Protein AF-0000000081651140 (afdb_homodimer)

Solvent-accessible surface area (backbone atoms only — not comparable to full-atom values): 34484 Å² total; per-residue (Å²): 120,66,68,61,53,52,52,50,52,51,51,50,51,52,48,48,51,50,47,51,51,53,49,49,52,49,48,51,52,50,49,48,54,48,48,51,52,52,48,52,51,49,52,52,52,50,51,48,51,52,52,54,52,52,47,51,51,53,42,49,52,47,51,52,48,36,50,53,50,51,52,50,38,52,52,47,50,51,51,35,50,51,52,50,52,53,49,45,44,56,35,59,58,72,59,45,52,32,53,73,67,72,38,84,65,69,64,44,78,38,76,59,32,22,35,38,31,32,34,52,64,64,44,66,53,52,31,60,75,40,54,28,64,54,44,47,52,43,47,26,55,52,37,39,53,48,48,61,54,49,70,80,44,72,56,31,79,60,48,71,55,88,66,33,45,32,35,27,10,28,47,95,56,73,54,81,78,46,16,54,56,37,50,52,55,49,48,56,51,49,51,59,51,37,57,71,39,67,39,80,92,44,79,86,43,68,44,38,39,18,24,6,31,25,46,32,43,34,16,39,31,53,51,42,74,60,53,54,47,64,44,76,33,34,43,38,59,52,51,11,50,50,29,22,74,72,35,47,79,69,34,37,21,29,32,50,61,36,47,55,58,46,57,71,69,66,44,58,39,67,43,81,71,48,71,45,80,39,88,77,71,41,75,41,58,29,28,32,56,76,47,66,52,76,64,85,88,78,60,74,71,55,62,70,55,57,68,65,65,56,86,69,74,75,77,68,81,75,76,78,79,67,92,122,119,68,69,62,54,52,53,50,51,50,50,50,50,52,49,47,51,49,47,51,51,50,49,51,51,50,48,51,52,51,47,48,52,48,48,50,53,52,48,53,52,50,52,52,52,50,51,48,51,51,50,52,51,52,48,52,52,54,41,49,52,48,49,52,49,37,50,53,51,51,52,50,39,52,53,49,50,51,51,34,52,51,52,49,51,53,49,45,44,55,35,59,59,71,58,44,52,32,53,72,67,71,40,82,66,69,66,44,78,38,76,58,32,22,37,37,30,32,35,50,64,64,45,64,53,50,32,59,74,40,54,27,64,55,44,46,51,44,48,26,55,53,36,37,53,48,47,61,55,49,70,78,44,74,56,31,79,58,50,71,55,87,64,32,44,32,35,28,10,27,46,96,57,73,54,78,79,46,14,54,55,39,50,51,54,49,48,56,50,47,50,60,51,37,59,71,40,68,39,79,93,42,80,88,43,68,44,39,38,18,24,5,31,25,48,32,43,32,16,38,32,54,51,40,74,60,52,53,47,63,42,76,33,34,42,39,59,53,51,12,49,49,29,22,73,70,34,47,80,67,34,38,24,29,32,49,61,34,47,55,57,46,57,70,69,64,45,58,40,69,44,81,72,46,72,45,81,39,87,77,70,41,74,40,59,29,29,33,55,77,46,67,53,78,62,86,87,79,60,76,71,53,60,72,56,56,67,66,62,54,85,65,73,75,75,67,81,73,76,79,77,67,89,118

pLDDT: mean 80.72, std 20.71, range [16.62, 98.68]

InterPro domains:
  IPR001054 Adenylyl cyclase class-3/4/guanylyl cyclase [PF00211] (106-290)
  IPR001054 Adenylyl cyclase class-3/4/guanylyl cyclase [PS50125] (114-244)
  IPR001054 Adenylyl cyclase class-3/4/guanylyl cyclase [SM00044] (78-272)
  IPR001054 Adenylyl cyclase class-3/4/guanylyl cyclase [cd07302] (112-289)
  IPR029787 Nucleotide cyclase [G3DSA:3.30.70.1230] (69-295)
  IPR029787 Nucleotide cyclase [SSF55073] (100-290)
  IPR050401 Cyclic nucleotide synthase [PTHR11920] (55-291)

Secondary structure (DSSP, 8-state):
-HHHHHHHHHHHHHHHHHHHHHHHHHHHHHHHHHHHHHHHHHHHHHHHHHHHHHHHHHHHHHHHHHHHHHHHHHHHHHHHHHHHHHHHHHS-HHHHHHHHTT-----EEEEEEEEEEEEETTHHHHHHTS-HHHHHHHHHHHHHHHHHHHTTSS-EEEEEETTEEEEEESSSS--TTHHHHHHHHHHHHHHHHHTT-B-TTSTTPBP-EEEEEEEEEEEEEE-SSSS--EEEESHHHHHHHHHHHT--TTEEEEEHHHHHHHHHHT-EEEEEEEEEEETTTEEEEEEEEEEE---SS--TTTHHHHGGGS--------------/-HHHHHHHHHHHHHHHHHHHHHHHHHHHHHHHHHHHHHHHHHHHHHHHHHHHHHHHHHHHHHHHHHHHHHHHHHHHHHHHHHHHHHHHHHS-HHHHHHHHTT-----EEEEEEEEEEEEETTHHHHHHTS-HHHHHHHHHHHHHHHHHHHTTSS-EEEEEETTEEEEEESSSS--TTHHHHHHHHHHHHHHHHHTT-B-TTSTTPBP-EEEEEEEEEEEEEE-SSSS--EEEESHHHHHHHHHHHT--TTEEEEEHHHHHHHHHHT-EEEEEEEEEEETTTEEEEEEEEEEE---SS--TTTHHHHGGGS--------------

Structure (mmCIF, N/CA/C/O backbone):
data_AF-0000000081651140-model_v1
#
loop_
_entity.id
_entity.type
_entity.pdbx_description
1 polymer 'Atrial natriuretic peptide receptor 2-like'
#
loop_
_atom_site.group_PDB
_atom_site.id
_atom_site.type_symbol
_atom_site.label_atom_id
_atom_site.label_alt_id
_atom_site.label_comp_id
_atom_site.label_asym_id
_atom_site.label_entity_id
_atom_site.label_seq_id
_atom_site.pdbx_PDB_ins_code
_atom_site.Cartn_x
_atom_site.Cartn_y
_atom_site.Cartn_z
_atom_site.occupancy
_atom_site.B_iso_or_equiv
_atom_site.auth_seq_id
_atom_site.auth_comp_id
_atom_site.auth_asym_id
_atom_site.auth_atom_id
_atom_site.pdbx_PDB_model_num
ATOM 1 N N . MET A 1 1 ? -4.415 121.215 66.621 1 42.5 1 MET A N 1
ATOM 2 C CA . MET A 1 1 ? -3.489 120.1 66.443 1 42.5 1 MET A CA 1
ATOM 3 C C . MET A 1 1 ? -4.233 118.769 66.452 1 42.5 1 MET A C 1
ATOM 5 O O . MET A 1 1 ? -3.812 117.813 65.798 1 42.5 1 MET A O 1
ATOM 9 N N . THR A 1 2 ? -5.337 118.682 67.164 1 51.77 2 THR A N 1
ATOM 10 C CA . THR A 1 2 ? -6.069 117.437 67.368 1 51.77 2 THR A CA 1
ATOM 11 C C . THR A 1 2 ? -6.913 117.099 66.143 1 51.77 2 THR A C 1
ATOM 13 O O . THR A 1 2 ? -7.049 115.928 65.78 1 51.77 2 THR A O 1
ATOM 16 N N . ILE A 1 3 ? -7.447 117.988 65.359 1 58.86 3 ILE A N 1
ATOM 17 C CA . ILE A 1 3 ? -8.323 117.725 64.223 1 58.86 3 ILE A CA 1
ATOM 18 C C . ILE A 1 3 ? -7.507 117.165 63.06 1 58.86 3 ILE A C 1
ATOM 20 O O . ILE A 1 3 ? -7.953 116.25 62.364 1 58.86 3 ILE A O 1
ATOM 24 N N . TYR A 1 4 ? -6.331 117.54 62.854 1 55.03 4 TYR A N 1
ATOM 25 C CA . TYR A 1 4 ? -5.477 117.055 61.776 1 55.03 4 TYR A CA 1
ATOM 26 C C . TYR A 1 4 ? -5.028 115.623 62.038 1 55.03 4 TYR A C 1
ATOM 28 O O . TYR A 1 4 ? -4.986 114.8 61.119 1 55.03 4 TYR A O 1
ATOM 36 N N . ILE A 1 5 ? -4.768 115.294 63.236 1 57.66 5 ILE A N 1
ATOM 37 C CA . ILE A 1 5 ? -4.334 113.941 63.57 1 57.66 5 ILE A CA 1
ATOM 38 C C . ILE A 1 5 ? -5.489 112.964 63.364 1 57.66 5 ILE A C 1
ATOM 40 O O . ILE A 1 5 ? -5.29 111.856 62.859 1 57.66 5 ILE A O 1
ATOM 44 N N . ASP A 1 6 ? -6.673 113.425 63.648 1 60.27 6 ASP A N 1
ATOM 45 C CA . ASP A 1 6 ? -7.824 112.541 63.492 1 60.27 6 ASP A CA 1
ATOM 46 C C . ASP A 1 6 ? -8.145 112.314 62.016 1 60.27 6 ASP A C 1
ATOM 48 O O . ASP A 1 6 ? -8.499 111.203 61.616 1 60.27 6 ASP A O 1
ATOM 52 N N . THR A 1 7 ? -7.96 113.239 61.162 1 62.74 7 THR A N 1
ATOM 53 C CA . THR A 1 7 ? -8.186 113.089 59.728 1 62.74 7 THR A CA 1
ATOM 54 C C . THR A 1 7 ? -7.126 112.185 59.105 1 62.74 7 THR A C 1
ATOM 56 O O . THR A 1 7 ? -7.428 111.383 58.22 1 62.74 7 THR A O 1
ATOM 59 N N . LEU A 1 8 ? -5.957 112.272 59.63 1 57.88 8 LEU A N 1
ATOM 60 C CA . LEU A 1 8 ? -4.883 111.408 59.152 1 57.88 8 LEU A CA 1
ATOM 61 C C . LEU A 1 8 ? -5.134 109.957 59.55 1 57.88 8 LEU A C 1
ATOM 63 O O . LEU A 1 8 ? -4.915 109.043 58.753 1 57.88 8 LEU A O 1
ATOM 67 N N . LYS A 1 9 ? -5.587 109.777 60.773 1 61.22 9 LYS A N 1
ATOM 68 C CA . LYS A 1 9 ? -5.898 108.425 61.229 1 61.22 9 LYS A CA 1
ATOM 69 C C . LYS A 1 9 ? -7.068 107.836 60.446 1 61.22 9 LYS A C 1
ATOM 71 O O . LYS A 1 9 ? -7.062 106.65 60.109 1 61.22 9 LYS A O 1
ATOM 76 N N . ASP A 1 10 ? -8.039 108.638 60.101 1 61.26 10 ASP A N 1
ATOM 77 C CA . ASP A 1 10 ? -9.18 108.179 59.314 1 61.26 10 ASP A CA 1
ATOM 78 C C . ASP A 1 10 ? -8.766 107.865 57.879 1 61.26 10 ASP A C 1
ATOM 80 O O . ASP A 1 10 ? -9.219 106.876 57.298 1 61.26 10 ASP A O 1
ATOM 84 N N . SER A 1 11 ? -7.907 108.642 57.322 1 62.37 11 SER A N 1
ATOM 85 C CA . SER A 1 11 ? -7.397 108.388 55.979 1 62.37 11 SER A CA 1
ATOM 86 C C . SER A 1 11 ? -6.54 107.127 55.942 1 62.37 11 SER A C 1
ATOM 88 O O . SER A 1 11 ? -6.614 106.348 54.989 1 62.37 11 SER A O 1
ATOM 90 N N . GLN A 1 12 ? -5.787 106.952 57.003 1 59.18 12 GLN A N 1
ATOM 91 C CA . GLN A 1 12 ? -4.968 105.748 57.109 1 59.18 12 GLN A CA 1
ATOM 92 C C . GLN A 1 12 ? -5.838 104.504 57.27 1 59.18 12 GLN A C 1
ATOM 94 O O . GLN A 1 12 ? -5.554 103.462 56.676 1 59.18 12 GLN A O 1
ATOM 99 N N . ARG A 1 13 ? -6.895 104.64 58.06 1 60.83 13 ARG A N 1
ATOM 100 C CA . ARG A 1 13 ? -7.808 103.514 58.231 1 60.83 13 ARG A CA 1
ATOM 101 C C . ARG A 1 13 ? -8.547 103.206 56.933 1 60.83 13 ARG A C 1
ATOM 103 O O . ARG A 1 13 ? -8.709 102.041 56.566 1 60.83 13 ARG A O 1
ATOM 110 N N . ARG A 1 14 ? -8.947 104.217 56.236 1 60.21 14 ARG A N 1
ATOM 111 C CA . ARG A 1 14 ? -9.63 104.015 54.962 1 60.21 14 ARG A CA 1
ATOM 112 C C . ARG A 1 14 ? -8.683 103.429 53.92 1 60.21 14 ARG A C 1
ATOM 114 O O . ARG A 1 14 ? -9.07 102.548 53.149 1 60.21 14 ARG A O 1
ATOM 121 N N . MET A 1 15 ? -7.499 103.868 53.907 1 61.52 15 MET A N 1
ATOM 122 C CA . MET A 1 15 ? -6.483 103.336 53.002 1 61.52 15 MET A CA 1
ATOM 123 C C . MET A 1 15 ? -6.171 101.88 53.33 1 61.52 15 MET A C 1
ATOM 125 O O . MET A 1 15 ? -5.996 101.06 52.427 1 61.52 15 MET A O 1
ATOM 129 N N . THR A 1 16 ? -6.11 101.622 54.591 1 61.5 16 THR A N 1
ATOM 130 C CA . THR A 1 16 ? -5.861 100.249 55.014 1 61.5 16 THR A CA 1
ATOM 131 C C . THR A 1 16 ? -7.02 99.341 54.612 1 61.5 16 THR A C 1
ATOM 133 O O . THR A 1 16 ? -6.804 98.209 54.171 1 61.5 16 THR A O 1
ATOM 136 N N . GLU A 1 17 ? -8.188 99.843 54.784 1 64.65 17 GLU A N 1
ATOM 137 C CA . GLU A 1 17 ? -9.353 99.05 54.403 1 64.65 17 GLU A CA 1
ATOM 138 C C . GLU A 1 17 ? -9.396 98.822 52.895 1 64.65 17 GLU A C 1
ATOM 140 O O . GLU A 1 17 ? -9.716 97.723 52.436 1 64.65 17 GLU A O 1
ATOM 145 N N . ILE A 1 18 ? -9.011 99.744 52.143 1 61.98 18 ILE A N 1
ATOM 146 C CA . ILE A 1 18 ? -8.976 99.625 50.689 1 61.98 18 ILE A CA 1
ATOM 147 C C . ILE A 1 18 ? -7.849 98.682 50.275 1 61.98 18 ILE A C 1
ATOM 149 O O . ILE A 1 18 ? -8.028 97.842 49.39 1 61.98 18 ILE A O 1
ATOM 153 N N . ILE A 1 19 ? -6.803 98.819 50.968 1 58.56 19 ILE A N 1
ATOM 154 C CA . ILE A 1 19 ? -5.653 97.973 50.667 1 58.56 19 ILE A CA 1
ATOM 155 C C . ILE A 1 19 ? -5.973 96.522 51.02 1 58.56 19 ILE A C 1
ATOM 157 O O . ILE A 1 19 ? -5.668 95.608 50.25 1 58.56 19 ILE A O 1
ATOM 161 N N . VAL A 1 20 ? -6.538 96.362 52.155 1 61.99 20 VAL A N 1
ATOM 162 C CA . VAL A 1 20 ? -6.887 95.011 52.584 1 61.99 20 VAL A CA 1
ATOM 163 C C . VAL A 1 20 ? -7.931 94.421 51.639 1 61.99 20 VAL A C 1
ATOM 165 O O . VAL A 1 20 ? -7.842 93.251 51.259 1 61.99 20 VAL A O 1
ATOM 168 N N . PHE A 1 21 ? -8.838 95.225 51.224 1 57.97 21 PHE A N 1
ATOM 169 C CA . PHE A 1 21 ? -9.88 94.767 50.313 1 57.97 21 PHE A CA 1
ATOM 170 C C . PHE A 1 21 ? -9.295 94.427 48.947 1 57.97 21 PHE A C 1
ATOM 172 O O . PHE A 1 21 ? -9.617 93.387 48.369 1 57.97 21 PHE A O 1
ATOM 179 N N . LYS A 1 22 ? -8.436 95.252 48.53 1 59.15 22 LYS A N 1
ATOM 180 C CA . LYS A 1 22 ? -7.808 95.027 47.232 1 59.15 22 LYS A CA 1
ATOM 181 C C . LYS A 1 22 ? -6.865 93.829 47.278 1 59.15 22 LYS A C 1
ATOM 183 O O . LYS A 1 22 ? -6.779 93.062 46.316 1 59.15 22 LYS A O 1
ATOM 188 N N . LEU A 1 23 ? -6.243 93.645 48.315 1 59.83 23 LEU A N 1
ATOM 189 C CA . LEU A 1 23 ? -5.363 92.499 48.518 1 59.83 23 LEU A CA 1
ATOM 190 C C . LEU A 1 23 ? -6.162 91.202 48.567 1 59.83 23 LEU A C 1
ATOM 192 O O . LEU A 1 23 ? -5.748 90.19 47.996 1 59.83 23 LEU A O 1
ATOM 196 N N . GLU A 1 24 ? -7.231 91.276 49.219 1 61.08 24 GLU A N 1
ATOM 197 C CA . GLU A 1 24 ? -8.09 90.099 49.305 1 61.08 24 GLU A CA 1
ATOM 198 C C . GLU A 1 24 ? -8.67 89.738 47.94 1 61.08 24 GLU A C 1
ATOM 200 O O . GLU A 1 24 ? -8.768 88.56 47.593 1 61.08 24 GLU A O 1
ATOM 205 N N . GLU A 1 25 ? -9.014 90.651 47.185 1 61.82 25 GLU A N 1
ATOM 206 C CA . GLU A 1 25 ? -9.52 90.429 45.834 1 61.82 25 GLU A CA 1
ATOM 207 C C . GLU A 1 25 ? -8.445 89.826 44.934 1 61.82 25 GLU A C 1
ATOM 209 O O . GLU A 1 25 ? -8.721 88.911 44.156 1 61.82 25 GLU A O 1
ATOM 214 N N . ARG A 1 26 ? -7.29 90.267 45.107 1 58.98 26 ARG A N 1
ATOM 215 C CA . ARG A 1 26 ? -6.177 89.761 44.311 1 58.98 26 ARG A CA 1
ATOM 216 C C . ARG A 1 26 ? -5.817 88.336 44.717 1 58.98 26 ARG A C 1
ATOM 218 O O . ARG A 1 26 ? -5.503 87.503 43.864 1 58.98 26 ARG A O 1
ATOM 225 N N . ILE A 1 27 ? -5.949 88.184 45.912 1 61.72 27 ILE A N 1
ATOM 226 C CA . ILE A 1 27 ? -5.649 86.849 46.418 1 61.72 27 ILE A CA 1
ATOM 227 C C . ILE A 1 27 ? -6.698 85.859 45.917 1 61.72 27 ILE A C 1
ATOM 229 O O . ILE A 1 27 ? -6.367 84.734 45.535 1 61.72 27 ILE A O 1
ATOM 233 N N . ASN A 1 28 ? -7.867 86.274 45.885 1 62.17 28 ASN A N 1
ATOM 234 C CA . ASN A 1 28 ? -8.942 85.407 45.416 1 62.17 28 ASN A CA 1
ATOM 235 C C . ASN A 1 28 ? -8.807 85.103 43.927 1 62.17 28 ASN A C 1
ATOM 237 O O . ASN A 1 28 ? -9.08 83.983 43.49 1 62.17 28 ASN A O 1
ATOM 241 N N . VAL A 1 29 ? -8.381 86.11 43.212 1 63.15 29 VAL A N 1
ATOM 242 C CA . VAL A 1 29 ? -8.201 85.919 41.776 1 63.15 29 VAL A CA 1
ATOM 243 C C . VAL A 1 29 ? -7.024 84.98 41.523 1 63.15 29 VAL A C 1
ATOM 245 O O . VAL A 1 29 ? -7.098 84.1 40.661 1 63.15 29 VAL A O 1
ATOM 248 N N . VAL A 1 30 ? -6.06 85.182 42.312 1 62.31 30 VAL A N 1
ATOM 249 C CA . VAL A 1 30 ? -4.878 84.336 42.181 1 62.31 30 VAL A CA 1
ATOM 250 C C . VAL A 1 30 ? -5.218 82.905 42.589 1 62.31 30 VAL A C 1
ATOM 252 O O . VAL A 1 30 ? -4.794 81.949 41.935 1 62.31 30 VAL A O 1
ATOM 255 N N . ASP A 1 31 ? -6.037 82.789 43.545 1 63.59 31 ASP A N 1
ATOM 256 C CA . ASP A 1 31 ? -6.431 81.468 44.023 1 63.59 31 ASP A CA 1
ATOM 257 C C . ASP A 1 31 ? -7.327 80.761 43.009 1 63.59 31 ASP A C 1
ATOM 259 O O . ASP A 1 31 ? -7.203 79.553 42.798 1 63.59 31 ASP A O 1
ATOM 263 N N . THR A 1 32 ? -8.123 81.523 42.349 1 67.36 32 THR A N 1
ATOM 264 C CA . THR A 1 32 ? -9.003 80.922 41.353 1 67.36 32 THR A CA 1
ATOM 265 C C . THR A 1 32 ? -8.208 80.478 40.128 1 67.36 32 THR A C 1
ATOM 267 O O . THR A 1 32 ? -8.475 79.417 39.559 1 67.36 32 THR A O 1
ATOM 270 N N . ARG A 1 33 ? -7.304 81.315 39.811 1 62.72 33 ARG A N 1
ATOM 271 C CA . ARG A 1 33 ? -6.459 80.952 38.678 1 62.72 33 ARG A CA 1
ATOM 272 C C . ARG A 1 33 ? -5.61 79.726 38.999 1 62.72 33 ARG A C 1
ATOM 274 O O . ARG A 1 33 ? -5.445 78.841 38.156 1 62.72 33 ARG A O 1
ATOM 281 N N . LEU A 1 34 ? -5.28 79.737 40.254 1 67.28 34 LEU A N 1
ATOM 282 C CA . LEU A 1 34 ? -4.522 78.58 40.718 1 67.28 34 LEU A CA 1
ATOM 283 C C . LEU A 1 34 ? -5.402 77.335 40.762 1 67.28 34 LEU A C 1
ATOM 285 O O . LEU A 1 34 ? -4.964 76.247 40.382 1 67.28 34 LEU A O 1
ATOM 289 N N . GLY A 1 35 ? -6.629 77.679 41.152 1 64.85 35 GLY A N 1
ATOM 290 C CA . GLY A 1 35 ? -7.574 76.574 41.185 1 64.85 35 GLY A CA 1
ATOM 291 C C . GLY A 1 35 ? -7.864 75.996 39.813 1 64.85 35 GLY A C 1
ATOM 292 O O . GLY A 1 35 ? -7.904 74.775 39.644 1 64.85 35 GLY A O 1
ATOM 293 N N . VAL A 1 36 ? -7.93 76.756 38.783 1 70.95 36 VAL A N 1
ATOM 294 C CA . VAL A 1 36 ? -8.216 76.321 37.421 1 70.95 36 VAL A CA 1
ATOM 295 C C . VAL A 1 36 ? -7.01 75.575 36.853 1 70.95 36 VAL A C 1
ATOM 297 O O . VAL A 1 36 ? -7.164 74.546 36.191 1 70.95 36 VAL A O 1
ATOM 300 N N . ARG A 1 37 ? -5.871 76.049 37.228 1 66.46 37 ARG A N 1
ATOM 301 C CA . ARG A 1 37 ? -4.651 75.405 36.753 1 66.46 37 ARG A CA 1
ATOM 302 C C . ARG A 1 37 ? -4.501 74.009 37.349 1 66.46 37 ARG A C 1
ATOM 304 O O . ARG A 1 37 ? -4.149 73.061 36.644 1 66.46 37 ARG A O 1
ATOM 311 N N . ILE A 1 38 ? -4.857 73.99 38.576 1 69.77 38 ILE A N 1
ATOM 312 C CA . ILE A 1 38 ? -4.764 72.709 39.268 1 69.77 38 ILE A CA 1
ATOM 313 C C . ILE A 1 38 ? -5.827 71.754 38.73 1 69.77 38 ILE A C 1
ATOM 315 O O . ILE A 1 38 ? -5.559 70.566 38.531 1 69.77 38 ILE A O 1
ATOM 319 N N . GLY A 1 39 ? -6.956 72.385 38.354 1 70.23 39 GLY A N 1
ATOM 320 C CA . GLY A 1 39 ? -8.033 71.576 37.804 1 70.23 39 GLY A CA 1
ATOM 321 C C . GLY A 1 39 ? -7.712 71.007 36.435 1 70.23 39 GLY A C 1
ATOM 322 O O . GLY A 1 39 ? -7.946 69.824 36.178 1 70.23 39 GLY A O 1
ATOM 323 N N . THR A 1 40 ? -7.126 71.758 35.587 1 73.34 40 THR A N 1
ATOM 324 C CA . THR A 1 40 ? -6.764 71.31 34.247 1 73.34 40 THR A CA 1
ATOM 325 C C . THR A 1 40 ? -5.652 70.266 3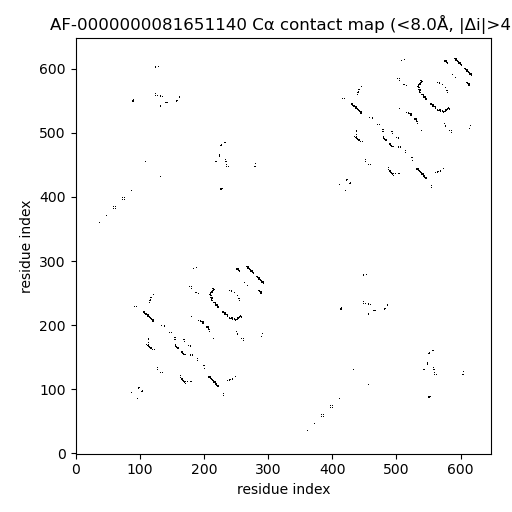4.308 1 73.34 40 THR A C 1
ATOM 327 O O . THR A 1 40 ? -5.675 69.283 33.564 1 73.34 40 THR A O 1
ATOM 330 N N . MET A 1 41 ? -4.742 70.46 35.275 1 72.67 41 MET A N 1
ATOM 331 C CA . MET A 1 41 ? -3.651 69.505 35.447 1 72.67 41 MET A CA 1
ATOM 332 C C . MET A 1 41 ? -4.178 68.156 35.924 1 72.67 41 MET A C 1
ATOM 334 O O . MET A 1 41 ? -3.728 67.108 35.456 1 72.67 41 MET A O 1
ATOM 338 N N . ALA A 1 42 ? -5.248 68.315 36.702 1 72.73 42 ALA A N 1
ATOM 339 C CA . ALA A 1 42 ? -5.849 67.092 37.228 1 72.73 42 ALA A CA 1
ATOM 340 C C . ALA A 1 42 ? -6.579 66.323 36.131 1 72.73 42 ALA A C 1
ATOM 342 O O . ALA A 1 42 ? -6.493 65.095 36.062 1 72.73 42 ALA A O 1
ATOM 343 N N . VAL A 1 43 ? -7.19 67.03 35.21 1 74.73 43 VAL A N 1
ATOM 344 C CA . VAL A 1 43 ? -7.924 66.411 34.111 1 74.73 43 VAL A CA 1
ATOM 345 C C . VAL A 1 43 ? -6.946 65.741 33.148 1 74.73 43 VAL A C 1
ATOM 347 O O . VAL A 1 43 ? -7.173 64.612 32.709 1 74.73 43 VAL A O 1
ATOM 350 N N . VAL A 1 44 ? -5.862 66.395 32.936 1 72.64 44 VAL A N 1
ATOM 351 C CA . VAL A 1 44 ? -4.854 65.873 32.018 1 72.64 44 VAL A CA 1
ATOM 352 C C . VAL A 1 44 ? -4.215 64.62 32.611 1 72.64 44 VAL A C 1
ATOM 354 O O . VAL A 1 44 ? -4.008 63.629 31.907 1 72.64 44 VAL A O 1
ATOM 357 N N . LEU A 1 45 ? -4.024 64.621 33.921 1 74.94 45 LEU A N 1
ATOM 358 C CA . LEU A 1 45 ? -3.405 63.483 34.592 1 74.94 45 LEU A CA 1
ATOM 359 C C . LEU A 1 45 ? -4.343 62.28 34.6 1 74.94 45 LEU A C 1
ATOM 361 O O . LEU A 1 45 ? -3.908 61.147 34.386 1 74.94 45 LEU A O 1
ATOM 365 N N . THR A 1 46 ? -5.625 62.524 34.672 1 79.13 46 THR A N 1
ATOM 366 C CA . THR A 1 46 ? -6.609 61.446 34.668 1 79.13 46 THR A CA 1
ATOM 367 C C . THR A 1 46 ? -6.748 60.846 33.272 1 79.13 46 THR A C 1
ATOM 369 O O . THR A 1 46 ? -6.845 59.627 33.121 1 79.13 46 THR A O 1
ATOM 372 N N . MET A 1 47 ? -6.741 61.678 32.285 1 76.53 47 MET A N 1
ATOM 373 C CA . MET A 1 47 ? -6.833 61.214 30.904 1 76.53 47 MET A CA 1
ATOM 374 C C . MET A 1 47 ? -5.625 60.359 30.535 1 76.53 47 MET A C 1
ATOM 376 O O . MET A 1 47 ? -5.764 59.343 29.851 1 76.53 47 MET A O 1
ATOM 380 N N . CYS A 1 48 ? -4.446 60.773 31.031 1 74.42 48 CYS A N 1
ATOM 381 C CA . CYS A 1 48 ? -3.236 59.996 30.784 1 74.42 48 CYS A CA 1
ATOM 382 C C . CYS A 1 48 ? -3.328 58.622 31.436 1 74.42 48 CYS A C 1
ATOM 384 O O . CYS A 1 48 ? -2.96 57.615 30.827 1 74.42 48 CYS A O 1
ATOM 386 N N . GLY A 1 49 ? -3.954 58.643 32.611 1 74.95 49 GLY A N 1
ATOM 387 C CA . GLY A 1 49 ? -4.13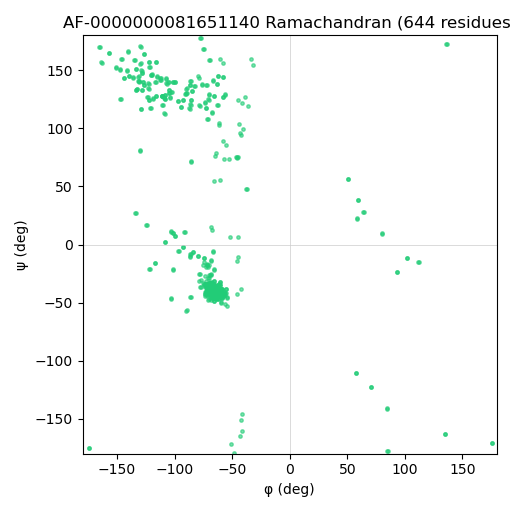2 57.379 33.307 1 74.95 49 GLY A CA 1
ATOM 388 C C . GLY A 1 49 ? -5.074 56.431 32.59 1 74.95 49 GLY A C 1
ATOM 389 O O . GLY A 1 49 ? -4.793 55.236 32.476 1 74.95 49 GLY A O 1
ATOM 390 N N . ILE A 1 50 ? -6.069 56.941 31.989 1 81.11 50 ILE A N 1
ATOM 391 C CA . ILE A 1 50 ? -7.064 56.14 31.285 1 81.11 50 ILE A CA 1
ATOM 392 C C . ILE A 1 50 ? -6.461 55.582 29.997 1 81.11 50 ILE A C 1
ATOM 394 O O . ILE A 1 50 ? -6.658 54.41 29.669 1 81.11 50 ILE A O 1
ATOM 398 N N . ILE A 1 51 ? -5.674 56.411 29.369 1 75.58 51 ILE A N 1
ATOM 399 C CA . ILE A 1 51 ? -5.05 56.001 28.116 1 75.58 51 ILE A CA 1
ATOM 400 C C . ILE A 1 51 ? -4.047 54.881 28.382 1 75.58 51 ILE A C 1
ATOM 402 O O . ILE A 1 51 ? -4.003 53.891 27.649 1 75.58 51 ILE A O 1
ATOM 406 N N . ILE A 1 52 ? -3.335 55.025 29.493 1 77.07 52 ILE A N 1
ATOM 407 C CA . ILE A 1 52 ? -2.327 54.031 29.844 1 77.07 52 ILE A CA 1
ATOM 408 C C . ILE A 1 52 ? -3.004 52.699 30.161 1 77.07 52 ILE A C 1
ATOM 410 O O . ILE A 1 52 ? -2.552 51.644 29.71 1 77.07 52 ILE A O 1
ATOM 414 N N . LYS A 1 53 ? -4.145 52.752 30.794 1 81.93 53 LYS A N 1
ATOM 415 C CA . LYS A 1 53 ? -4.859 51.531 31.155 1 81.93 53 LYS A CA 1
ATOM 416 C C . LYS A 1 53 ? -5.466 50.864 29.923 1 81.93 53 LYS A C 1
ATOM 418 O O . LYS A 1 53 ? -5.461 49.637 29.809 1 81.93 53 LYS A O 1
ATOM 423 N N . ALA A 1 54 ? -5.95 51.652 29.038 1 80.65 54 ALA A N 1
ATOM 424 C CA . ALA A 1 54 ? -6.543 51.133 27.809 1 80.65 54 ALA A CA 1
ATOM 425 C C . ALA A 1 54 ? -5.495 50.436 26.946 1 80.65 54 ALA A C 1
ATOM 427 O O . ALA A 1 54 ? -5.746 49.358 26.402 1 80.65 54 ALA A O 1
ATOM 428 N N . VAL A 1 55 ? -4.35 51.025 26.901 1 78.08 55 VAL A N 1
ATOM 429 C CA . VAL A 1 55 ? -3.259 50.463 26.112 1 78.08 55 VAL A CA 1
ATOM 430 C C . VAL A 1 55 ? -2.768 49.169 26.758 1 78.08 55 VAL A C 1
ATOM 432 O O . VAL A 1 55 ? -2.462 48.198 26.061 1 78.08 55 VAL A O 1
ATOM 435 N N . GLU A 1 56 ? -2.721 49.156 28.056 1 79.61 56 GLU A N 1
ATOM 436 C CA . GLU A 1 56 ? -2.313 47.958 28.785 1 79.61 56 GLU A CA 1
ATOM 437 C C . GLU A 1 56 ? -3.27 46.799 28.52 1 79.61 56 GLU A C 1
ATOM 439 O O . GLU A 1 56 ? -2.836 45.665 28.307 1 79.61 56 GLU A O 1
ATOM 444 N N . VAL A 1 57 ? -4.505 47.103 28.459 1 82.65 57 VAL A N 1
ATOM 445 C CA . VAL A 1 57 ? -5.522 46.079 28.239 1 82.65 57 VAL A CA 1
ATOM 446 C C . VAL A 1 57 ? -5.435 45.565 26.804 1 82.65 57 VAL A C 1
ATOM 448 O O . VAL A 1 57 ? -5.483 44.356 26.567 1 82.65 57 VAL A O 1
ATOM 451 N N . LEU A 1 58 ? -5.265 46.461 25.816 1 80.22 58 LEU A N 1
ATOM 452 C CA . LEU A 1 58 ? -5.158 46.081 24.411 1 80.22 58 LEU A CA 1
ATOM 453 C C . LEU A 1 58 ? -3.902 45.251 24.166 1 80.22 58 LEU A C 1
ATOM 455 O O . LEU A 1 58 ? -3.951 44.236 23.468 1 80.22 58 LEU A O 1
ATOM 459 N N . THR A 1 59 ? -2.778 45.614 24.726 1 80.14 59 THR A N 1
ATOM 460 C CA . THR A 1 59 ? -1.522 44.888 24.574 1 80.14 59 THR A CA 1
ATOM 461 C C . THR A 1 59 ? -1.606 43.517 25.238 1 80.14 59 THR A C 1
ATOM 463 O O . THR A 1 59 ? -1.114 42.526 24.693 1 80.14 59 THR A O 1
ATOM 466 N N . GLY A 1 60 ? -2.281 43.544 26.377 1 82.03 60 GLY A N 1
ATOM 467 C CA . GLY A 1 60 ? -2.462 42.281 27.073 1 82.03 60 GLY A CA 1
ATOM 468 C C . GLY A 1 60 ? -3.297 41.283 26.293 1 82.03 60 GLY A C 1
ATOM 469 O O . GLY A 1 60 ? -2.942 40.107 26.199 1 82.03 60 GLY A O 1
ATOM 470 N N . ASN A 1 61 ? -4.407 41.711 25.677 1 82.91 61 ASN A N 1
ATOM 471 C CA . ASN A 1 61 ? -5.275 40.85 24.881 1 82.91 61 ASN A CA 1
ATOM 472 C C . ASN A 1 61 ? -4.564 40.336 23.633 1 82.91 61 ASN A C 1
ATOM 474 O O . ASN A 1 61 ? -4.69 39.162 23.28 1 82.91 61 ASN A O 1
ATOM 478 N N . THR A 1 62 ? -3.839 41.199 22.951 1 82.98 62 THR A N 1
ATOM 479 C CA . THR A 1 62 ? -3.124 40.801 21.744 1 82.98 62 THR A CA 1
ATOM 480 C C . THR A 1 62 ? -2.026 39.794 22.073 1 82.98 62 THR A C 1
ATOM 482 O O . THR A 1 62 ? -1.783 38.86 21.306 1 82.98 62 THR A O 1
ATOM 485 N N . GLN A 1 63 ? -1.368 40.058 23.214 1 83.26 63 GLN A N 1
ATOM 486 C CA . GLN A 1 63 ? -0.327 39.125 23.635 1 83.26 63 GLN A CA 1
ATOM 487 C C . GLN A 1 63 ? -0.916 37.756 23.962 1 83.26 63 GLN A C 1
ATOM 489 O O . GLN A 1 63 ? -0.335 36.725 23.615 1 83.26 63 GLN A O 1
ATOM 494 N N . ASN A 1 64 ? -2.082 37.714 24.604 1 86.73 64 ASN A N 1
ATOM 495 C CA . ASN A 1 64 ? -2.745 36.448 24.9 1 86.73 64 ASN A CA 1
ATOM 496 C C . ASN A 1 64 ? -3.163 35.723 23.624 1 86.73 64 ASN A C 1
ATOM 498 O O . ASN A 1 64 ? -3.04 34.5 23.531 1 86.73 64 ASN A O 1
ATOM 502 N N . TYR A 1 65 ? -3.592 36.52 22.716 1 86.28 65 TYR A N 1
ATOM 503 C CA . TYR A 1 65 ? -3.969 35.94 21.432 1 86.28 65 TYR A CA 1
ATOM 504 C C . TYR A 1 65 ? -2.756 35.352 20.721 1 86.28 65 TYR A C 1
ATOM 506 O O . TYR A 1 65 ? -2.815 34.237 20.198 1 86.28 65 TYR A O 1
ATOM 514 N N . ALA A 1 66 ? -1.692 36.058 20.728 1 84.39 66 ALA A N 1
ATOM 515 C CA . ALA A 1 66 ? -0.465 35.596 20.083 1 84.39 66 ALA A CA 1
ATOM 516 C C . ALA A 1 66 ? 0.046 34.312 20.732 1 84.39 66 ALA A C 1
ATOM 518 O O . ALA A 1 66 ? 0.52 33.407 20.043 1 84.39 66 ALA A O 1
ATOM 519 N N . LEU A 1 67 ? -0.159 34.232 22.012 1 86.43 67 LEU A N 1
ATOM 520 C CA . LEU A 1 67 ? 0.296 33.049 22.734 1 86.43 67 LEU A CA 1
ATOM 521 C C . LEU A 1 67 ? -0.583 31.844 22.412 1 86.43 67 LEU A C 1
ATOM 523 O O . LEU A 1 67 ? -0.081 30.729 22.256 1 86.43 67 LEU A O 1
ATOM 527 N N . THR A 1 68 ? -1.856 32.061 22.342 1 89.18 68 THR A N 1
ATOM 528 C CA . THR A 1 68 ? -2.776 30.989 21.981 1 89.18 68 THR A CA 1
ATOM 529 C C . THR A 1 68 ? -2.506 30.498 20.562 1 89.18 68 THR A C 1
ATOM 531 O O . THR A 1 68 ? -2.496 29.292 20.307 1 89.18 68 THR A O 1
ATOM 534 N N . LEU A 1 69 ? -2.207 31.457 19.691 1 88.95 69 LEU A N 1
ATOM 535 C CA . LEU A 1 69 ? -1.913 31.112 18.305 1 88.95 69 LEU A CA 1
ATOM 536 C C . LEU A 1 69 ? -0.608 30.33 18.205 1 88.95 69 LEU A C 1
ATOM 538 O O . LEU A 1 69 ? -0.504 29.384 17.42 1 88.95 69 LEU A O 1
ATOM 542 N N . ALA A 1 70 ? 0.274 30.698 18.978 1 88.15 70 ALA A N 1
ATOM 543 C CA . ALA A 1 70 ? 1.561 30.007 18.994 1 88.15 70 ALA A CA 1
ATOM 544 C C . ALA A 1 70 ? 1.404 28.567 19.474 1 88.15 70 ALA A C 1
ATOM 546 O O . ALA A 1 70 ? 2.017 27.651 18.92 1 88.15 70 ALA A O 1
ATOM 547 N N . LYS A 1 71 ? 0.573 28.362 20.439 1 91.42 71 LYS A N 1
ATOM 548 C CA . LYS A 1 71 ? 0.31 27.018 20.946 1 91.42 71 LYS A CA 1
ATOM 549 C C . LYS A 1 71 ? -0.406 26.166 19.902 1 91.42 71 LYS A C 1
ATOM 551 O O . LYS A 1 71 ? -0.082 24.991 19.723 1 91.42 71 LYS A O 1
ATOM 556 N N . GLN A 1 72 ? -1.329 26.778 19.266 1 90.2 72 GLN A N 1
ATOM 557 C CA . GLN A 1 72 ? -2.06 26.067 18.222 1 90.2 72 GLN A CA 1
ATOM 558 C C . GLN A 1 72 ? -1.141 25.7 17.06 1 90.2 72 GLN A C 1
ATOM 560 O O . GLN A 1 72 ? -1.258 24.615 16.488 1 90.2 72 GLN A O 1
ATOM 565 N N . THR A 1 73 ? -0.274 26.553 16.688 1 89.86 73 THR A N 1
ATOM 566 C CA . THR A 1 73 ? 0.666 26.301 15.601 1 89.86 73 THR A CA 1
ATOM 567 C C . THR A 1 73 ? 1.597 25.144 15.949 1 89.86 73 THR A C 1
ATOM 569 O O . THR A 1 73 ? 1.896 24.303 15.098 1 89.86 73 THR A O 1
ATOM 572 N N . LYS A 1 74 ? 1.971 25.156 17.174 1 91.66 74 LYS A N 1
ATOM 573 C CA . LYS A 1 74 ? 2.842 24.075 17.626 1 91.66 74 LYS A CA 1
ATOM 574 C C . LYS A 1 74 ? 2.118 22.733 17.586 1 91.66 74 LYS A C 1
ATOM 576 O O . LYS A 1 74 ? 2.689 21.725 17.164 1 91.66 74 LYS A O 1
ATOM 581 N N . ALA A 1 75 ? 0.923 22.741 17.97 1 90.62 75 ALA A N 1
ATOM 582 C CA . ALA A 1 75 ? 0.115 21.524 17.946 1 90.62 75 ALA A CA 1
ATOM 583 C C . ALA A 1 75 ? -0.12 21.05 16.514 1 90.62 75 ALA A C 1
ATOM 585 O O . ALA A 1 75 ? -0.018 19.856 16.224 1 90.62 75 ALA A O 1
ATOM 586 N N . LEU A 1 76 ? -0.338 21.985 15.68 1 90.58 76 LEU A N 1
ATOM 587 C CA . LEU A 1 76 ? -0.59 21.665 14.279 1 90.58 76 LEU A CA 1
ATOM 588 C C . LEU A 1 76 ? 0.668 21.12 13.612 1 90.58 76 LEU A C 1
ATOM 590 O O . LEU A 1 76 ? 0.595 20.193 12.802 1 90.58 76 LEU A O 1
ATOM 594 N N . ASN A 1 77 ? 1.738 21.653 13.936 1 91.36 77 ASN A N 1
ATOM 595 C CA . ASN A 1 77 ? 3.008 21.179 13.396 1 91.36 77 ASN A CA 1
ATOM 596 C C . ASN A 1 77 ? 3.321 19.761 13.862 1 91.36 77 ASN A C 1
ATOM 598 O O . ASN A 1 77 ? 3.825 18.945 13.088 1 91.36 77 ASN A O 1
ATOM 602 N N . LYS A 1 78 ? 2.984 19.487 15.055 1 91.12 78 LYS A N 1
ATOM 603 C CA . LYS A 1 78 ? 3.178 18.139 15.582 1 91.12 78 LYS A CA 1
ATOM 604 C C . LYS A 1 78 ? 2.295 17.131 14.85 1 91.12 78 LYS A C 1
ATOM 606 O O . LYS A 1 78 ? 2.75 16.041 14.499 1 91.12 78 LYS A O 1
ATOM 611 N N . GLU A 1 79 ? 1.14 17.557 14.656 1 88.69 79 GLU A N 1
ATOM 612 C CA . GLU A 1 79 ? 0.206 16.697 13.937 1 88.69 79 GLU A CA 1
ATOM 613 C C . GLU A 1 79 ? 0.668 16.457 12.503 1 88.69 79 GLU A C 1
ATOM 615 O O . GLU A 1 79 ? 0.609 15.33 12.006 1 88.69 79 GLU A O 1
ATOM 620 N N . ARG A 1 80 ? 1.084 17.542 11.896 1 89.62 80 ARG A N 1
ATOM 621 C CA . ARG A 1 80 ? 1.592 17.446 10.531 1 89.62 80 ARG A CA 1
ATOM 622 C C . ARG A 1 80 ? 2.781 16.493 10.455 1 89.62 80 ARG A C 1
ATOM 624 O O . ARG A 1 80 ? 2.857 15.658 9.552 1 89.62 80 ARG A O 1
ATOM 631 N N . LYS A 1 81 ? 3.638 16.565 11.352 1 90.3 81 LYS A N 1
ATOM 632 C CA . LYS A 1 81 ? 4.808 15.693 11.386 1 90.3 81 LYS A CA 1
ATOM 633 C C . LYS A 1 81 ? 4.404 14.239 11.61 1 90.3 81 LYS A C 1
ATOM 635 O O . LYS A 1 81 ? 4.978 13.329 11.008 1 90.3 81 LYS A O 1
ATOM 640 N N . ARG A 1 82 ? 3.475 14.093 12.394 1 89.02 82 ARG A N 1
ATOM 641 C CA . ARG A 1 82 ? 2.983 12.746 12.664 1 89.02 82 ARG A CA 1
ATOM 642 C C . ARG A 1 82 ? 2.404 12.111 11.404 1 89.02 82 ARG A C 1
ATOM 644 O O . ARG A 1 82 ? 2.71 10.96 11.086 1 89.02 82 ARG A O 1
ATOM 651 N N . VAL A 1 83 ? 1.623 12.865 10.766 1 88.91 83 VAL A N 1
ATOM 652 C CA . VAL A 1 83 ? 0.979 12.359 9.558 1 88.91 83 VAL A CA 1
ATOM 653 C C . VAL A 1 83 ? 2.034 12.067 8.494 1 88.91 83 VAL A C 1
ATOM 655 O O . VAL A 1 83 ? 1.961 11.051 7.8 1 88.91 83 VAL A O 1
ATOM 658 N N . SER A 1 84 ? 2.952 12.902 8.43 1 89.23 84 SER A N 1
ATOM 659 C CA . SER A 1 84 ? 4.028 12.715 7.462 1 89.23 84 SER A CA 1
ATOM 660 C C . SER A 1 84 ? 4.84 11.462 7.773 1 89.23 84 SER A C 1
ATOM 662 O O . SER A 1 84 ? 5.251 10.74 6.862 1 89.23 84 SER A O 1
ATOM 664 N N . THR A 1 85 ? 5.026 11.244 9.005 1 88.84 85 THR A N 1
ATOM 665 C CA . THR A 1 85 ? 5.787 10.072 9.423 1 88.84 85 THR A CA 1
ATOM 666 C C . THR A 1 85 ? 5.067 8.788 9.021 1 88.84 85 THR A C 1
ATOM 668 O O . THR A 1 85 ? 5.701 7.824 8.586 1 88.84 85 THR A O 1
ATOM 671 N N . ILE A 1 86 ? 3.841 8.778 9.136 1 89.47 86 ILE A N 1
ATOM 672 C CA . ILE A 1 86 ? 3.053 7.622 8.722 1 89.47 86 ILE A CA 1
ATOM 673 C C . ILE A 1 86 ? 3.186 7.42 7.214 1 89.47 86 ILE A C 1
ATOM 675 O O . ILE A 1 86 ? 3.405 6.3 6.748 1 89.47 86 ILE A O 1
ATOM 679 N N . LEU A 1 87 ? 3.101 8.425 6.517 1 90.21 87 LEU A N 1
ATOM 680 C CA . LEU A 1 87 ? 3.207 8.369 5.063 1 90.21 87 LEU A CA 1
ATOM 681 C C . LEU A 1 87 ? 4.559 7.806 4.638 1 90.21 87 LEU A C 1
ATOM 683 O O . LEU A 1 87 ? 4.636 6.994 3.713 1 90.21 87 LEU A O 1
ATOM 687 N N . TYR A 1 88 ? 5.562 8.176 5.356 1 89.34 88 TYR A N 1
ATOM 688 C CA . TYR A 1 88 ? 6.916 7.732 5.043 1 89.34 88 TYR A CA 1
ATOM 689 C C . TYR A 1 88 ? 7.098 6.258 5.383 1 89.34 88 TYR A C 1
ATOM 691 O O . TYR A 1 88 ? 8.057 5.625 4.935 1 89.34 88 TYR A O 1
ATOM 699 N N . SER A 1 89 ? 6.219 5.756 6.167 1 87.94 89 SER A N 1
ATOM 700 C CA . SER A 1 89 ? 6.282 4.332 6.481 1 87.94 89 SER A CA 1
ATOM 701 C C . SER A 1 89 ? 5.544 3.503 5.436 1 87.94 89 SER A C 1
ATOM 703 O O . SER A 1 89 ? 5.686 2.279 5.393 1 87.94 89 SER A O 1
ATOM 705 N N . LEU A 1 90 ? 4.844 4.131 4.538 1 88.28 90 LEU A N 1
ATOM 706 C CA . LEU A 1 90 ? 4.022 3.421 3.564 1 88.28 90 LEU A CA 1
ATOM 707 C C . LEU A 1 90 ? 4.72 3.356 2.209 1 88.28 90 LEU A C 1
ATOM 709 O O . LEU A 1 90 ? 4.392 2.508 1.377 1 88.28 90 LEU A O 1
ATOM 713 N N . MET A 1 91 ? 5.628 4.233 1.987 1 90.01 91 MET A N 1
ATOM 714 C CA . MET A 1 91 ? 6.337 4.307 0.713 1 90.01 91 MET A CA 1
ATOM 715 C C . MET A 1 91 ? 7.686 4.998 0.88 1 90.01 91 MET A C 1
ATOM 717 O O . MET A 1 91 ? 7.935 5.644 1.899 1 90.01 91 MET A O 1
ATOM 721 N N . PRO A 1 92 ? 8.533 4.849 -0.106 1 88.34 92 PRO A N 1
ATOM 722 C CA . PRO A 1 92 ? 9.81 5.56 -0.014 1 88.34 92 PRO A CA 1
ATOM 723 C C . PRO A 1 92 ? 9.636 7.071 0.116 1 88.34 92 PRO A C 1
ATOM 725 O O . PRO A 1 92 ? 8.74 7.649 -0.506 1 88.34 92 PRO A O 1
ATOM 728 N N . LYS A 1 93 ? 10.49 7.695 0.872 1 89.4 93 LYS A N 1
ATOM 729 C CA . LYS A 1 93 ? 10.401 9.119 1.181 1 89.4 93 LYS A CA 1
ATOM 730 C C . LYS A 1 93 ? 10.362 9.957 -0.094 1 89.4 93 LYS A C 1
ATOM 732 O O . LYS A 1 93 ? 9.609 10.928 -0.182 1 89.4 93 LYS A O 1
ATOM 737 N N . SER A 1 94 ? 11.164 9.577 -1.011 1 88.39 94 SER A N 1
ATOM 738 C CA . SER A 1 94 ? 11.237 10.336 -2.256 1 88.39 94 SER A CA 1
ATOM 739 C C . SER A 1 94 ? 9.902 10.318 -2.993 1 88.39 94 SER A C 1
ATOM 741 O O . SER A 1 94 ? 9.47 11.34 -3.53 1 88.39 94 SER A O 1
ATOM 743 N N . ILE A 1 95 ? 9.263 9.215 -2.969 1 89.01 95 ILE A N 1
ATOM 744 C CA . ILE A 1 95 ? 7.982 9.064 -3.651 1 89.01 95 ILE A CA 1
ATOM 745 C C . ILE A 1 95 ? 6.892 9.793 -2.868 1 89.01 95 ILE A C 1
ATOM 747 O O . ILE A 1 95 ? 6.05 10.477 -3.455 1 89.01 95 ILE A O 1
ATOM 751 N N . ALA A 1 96 ? 6.928 9.639 -1.562 1 88.89 96 ALA A N 1
ATOM 752 C CA . ALA A 1 96 ? 5.969 10.324 -0.699 1 88.89 96 ALA A CA 1
ATOM 753 C C . ALA A 1 96 ? 6.023 11.834 -0.91 1 88.89 96 ALA A C 1
ATOM 755 O O . ALA A 1 96 ? 4.983 12.491 -1.004 1 88.89 96 ALA A O 1
ATOM 756 N N . ARG A 1 97 ? 7.192 12.372 -1.043 1 87.73 97 ARG A N 1
ATOM 757 C CA . ARG A 1 97 ? 7.385 13.806 -1.239 1 87.73 97 ARG A CA 1
ATOM 758 C C . ARG A 1 97 ? 6.803 14.259 -2.574 1 87.73 97 ARG A C 1
ATOM 760 O O . ARG A 1 97 ? 6.192 15.326 -2.661 1 87.73 97 ARG A O 1
ATOM 767 N N . GLN A 1 98 ? 6.945 13.421 -3.502 1 88.02 98 GLN A N 1
ATOM 768 C CA . GLN A 1 98 ? 6.396 13.747 -4.813 1 88.02 98 GLN A CA 1
ATOM 769 C C . GLN A 1 98 ? 4.871 13.791 -4.776 1 88.02 98 GLN A C 1
ATOM 771 O O . GLN A 1 98 ? 4.255 14.68 -5.368 1 88.02 98 GLN A O 1
ATOM 776 N N . LEU A 1 99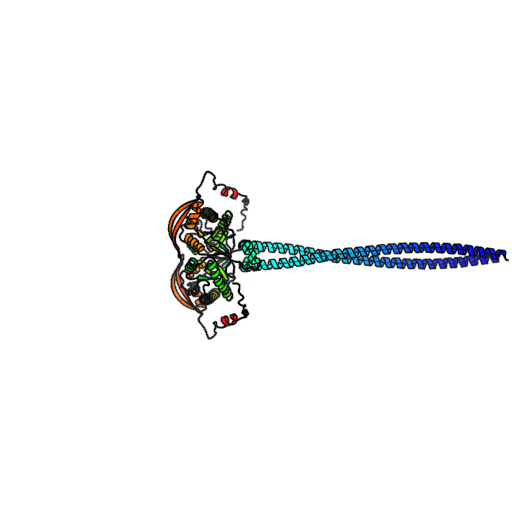 ? 4.332 12.883 -4.053 1 85.18 99 LEU A N 1
ATOM 777 C CA . LEU A 1 99 ? 2.879 12.826 -3.941 1 85.18 99 LEU A CA 1
ATOM 778 C C . LEU A 1 99 ? 2.343 14.042 -3.193 1 85.18 99 LEU A C 1
ATOM 780 O O . LEU A 1 99 ? 1.298 14.588 -3.554 1 85.18 99 LEU A O 1
ATOM 784 N N . MET A 1 100 ? 3.088 14.438 -2.226 1 84.44 100 MET A N 1
ATOM 785 C CA . MET A 1 100 ? 2.68 15.571 -1.4 1 84.44 100 MET A CA 1
ATOM 786 C C . MET A 1 100 ? 2.761 16.874 -2.187 1 84.44 100 MET A C 1
ATOM 788 O O . MET A 1 100 ? 2.033 17.826 -1.896 1 84.44 100 MET A O 1
ATOM 792 N N . GLN A 1 101 ? 3.603 16.891 -3.143 1 83.45 101 GLN A N 1
ATOM 793 C CA . GLN A 1 101 ? 3.775 18.095 -3.949 1 83.45 101 GLN A CA 1
ATOM 794 C C . GLN A 1 101 ? 2.856 18.078 -5.166 1 83.45 101 GLN A C 1
ATOM 796 O O . GLN A 1 101 ? 2.95 18.948 -6.034 1 83.45 101 GLN A O 1
ATOM 801 N N . ASN A 1 102 ? 1.88 17.104 -5.203 1 76.13 102 ASN A N 1
ATOM 802 C CA . ASN A 1 102 ? 0.912 16.932 -6.281 1 76.13 102 ASN A CA 1
ATOM 803 C C . ASN A 1 102 ? 1.601 16.704 -7.623 1 76.13 102 ASN A C 1
ATOM 805 O O . ASN A 1 102 ? 1.118 17.162 -8.66 1 76.13 102 ASN A O 1
ATOM 809 N N . SER A 1 103 ? 2.754 16.287 -7.515 1 72.99 103 SER A N 1
ATOM 810 C CA . SER A 1 103 ? 3.467 15.913 -8.732 1 72.99 103 SER A CA 1
ATOM 811 C C . SER A 1 103 ? 3.157 14.474 -9.133 1 72.99 103 SER A C 1
ATOM 813 O O . SER A 1 103 ? 2.813 13.648 -8.286 1 72.99 103 SER A O 1
ATOM 815 N N . THR A 1 104 ? 3.037 14.328 -10.427 1 73.97 104 THR A N 1
ATOM 816 C CA . THR A 1 104 ? 2.872 12.963 -10.914 1 73.97 104 THR A CA 1
ATOM 817 C C . THR A 1 104 ? 4.097 12.117 -10.578 1 73.97 104 THR A C 1
ATOM 819 O O . THR A 1 104 ? 5.232 12.545 -10.796 1 73.97 104 THR A O 1
ATOM 822 N N . VAL A 1 105 ? 3.856 11.087 -9.834 1 79.44 105 VAL A N 1
ATOM 823 C CA . VAL A 1 105 ? 4.951 10.171 -9.529 1 79.44 105 VAL A CA 1
ATOM 824 C C . VAL A 1 105 ? 5.381 9.44 -10.799 1 79.44 105 VAL A C 1
ATOM 826 O O . VAL A 1 105 ? 4.565 8.788 -11.454 1 79.44 105 VAL A O 1
ATOM 829 N N . THR A 1 106 ? 6.589 9.694 -11.254 1 80.86 106 THR A N 1
ATOM 830 C CA . THR A 1 106 ? 7.115 9.058 -12.457 1 80.86 106 THR A CA 1
ATOM 831 C C . THR A 1 106 ? 7.827 7.754 -12.112 1 80.86 106 THR A C 1
ATOM 833 O O . THR A 1 106 ? 8.613 7.701 -11.164 1 80.86 106 THR A O 1
ATOM 836 N N . ALA A 1 107 ? 7.524 6.777 -12.867 1 89.8 107 ALA A N 1
ATOM 837 C CA . ALA A 1 107 ? 8.214 5.499 -12.715 1 89.8 107 ALA A CA 1
ATOM 838 C C . ALA A 1 107 ? 9.684 5.619 -13.105 1 89.8 107 ALA A C 1
ATOM 840 O O . ALA A 1 107 ? 10.037 6.41 -13.983 1 89.8 107 ALA A O 1
ATOM 841 N N . GLU A 1 108 ? 10.472 4.968 -12.378 1 93.11 108 GLU A N 1
ATOM 842 C CA . GLU A 1 108 ? 11.905 4.943 -12.655 1 93.11 108 GLU A CA 1
ATOM 843 C C . GLU A 1 108 ? 12.357 3.554 -13.097 1 93.11 108 GLU A C 1
ATOM 845 O O . GLU A 1 108 ? 11.852 2.544 -12.602 1 93.11 108 GLU A O 1
ATOM 850 N N . SER A 1 109 ? 13.281 3.551 -14.006 1 94.87 109 SER A N 1
ATOM 851 C CA . SER A 1 109 ? 13.837 2.289 -14.482 1 94.87 109 SER A CA 1
ATOM 852 C C . SER A 1 109 ? 15.19 2.004 -13.839 1 94.87 109 SER A C 1
ATOM 854 O O . SER A 1 109 ? 16.008 2.911 -13.674 1 94.87 109 SER A O 1
ATOM 856 N N . PHE A 1 110 ? 15.376 0.8 -13.519 1 95.78 110 PHE A N 1
ATOM 857 C CA . PHE A 1 110 ? 16.638 0.32 -12.969 1 95.78 110 PHE A CA 1
ATOM 858 C C . PHE A 1 110 ? 17.191 -0.828 -13.804 1 95.78 110 PHE A C 1
ATOM 860 O O . PHE A 1 110 ? 16.509 -1.832 -14.019 1 95.78 110 PHE A O 1
ATOM 867 N N . SER A 1 111 ? 18.397 -0.695 -14.206 1 94.5 111 SER A N 1
ATOM 868 C CA . SER A 1 111 ? 18.998 -1.683 -15.098 1 94.5 111 SER A CA 1
ATOM 869 C C . SER A 1 111 ? 19.248 -3.001 -14.374 1 94.5 111 SER A C 1
ATOM 871 O O . SER A 1 111 ? 19.16 -4.073 -14.977 1 94.5 111 SER A O 1
ATOM 873 N N . GLU A 1 112 ? 19.579 -2.833 -13.098 1 95.97 112 GLU A N 1
ATOM 874 C CA . GLU A 1 112 ? 19.894 -4.047 -12.351 1 95.97 112 GLU A CA 1
ATOM 875 C C . GLU A 1 112 ? 19.475 -3.921 -10.89 1 95.97 112 GLU A C 1
ATOM 877 O O . GLU A 1 112 ? 19.842 -2.958 -10.214 1 95.97 112 GLU A O 1
ATOM 882 N N . ALA A 1 113 ? 18.707 -4.837 -10.444 1 97.57 113 ALA A N 1
ATOM 883 C CA . ALA A 1 113 ? 18.281 -4.992 -9.055 1 97.57 113 ALA A CA 1
ATOM 884 C C . ALA A 1 113 ? 18.017 -6.457 -8.723 1 97.57 113 ALA A C 1
ATOM 886 O O . ALA A 1 113 ? 17.769 -7.269 -9.618 1 97.57 113 ALA A O 1
ATOM 887 N N . THR A 1 114 ? 18.171 -6.831 -7.5 1 98.68 114 THR A N 1
ATOM 888 C CA . THR A 1 114 ? 17.946 -8.214 -7.098 1 98.68 114 THR A CA 1
ATOM 889 C C . THR A 1 114 ? 16.662 -8.338 -6.281 1 98.68 114 THR A C 1
ATOM 891 O O . THR A 1 114 ? 16.494 -7.651 -5.271 1 98.68 114 THR A O 1
ATOM 894 N N . ILE A 1 115 ? 15.82 -9.207 -6.749 1 98.31 115 ILE A N 1
ATOM 895 C CA . ILE A 1 115 ? 14.495 -9.375 -6.163 1 98.31 115 ILE A CA 1
ATOM 896 C C . ILE A 1 115 ? 14.453 -10.661 -5.341 1 98.31 115 ILE A C 1
ATOM 898 O O . ILE A 1 115 ? 14.917 -11.71 -5.793 1 98.31 115 ILE A O 1
ATOM 902 N N . PHE A 1 116 ? 13.965 -10.52 -4.146 1 98.36 116 PHE A N 1
ATOM 903 C CA . PHE A 1 116 ? 13.735 -11.619 -3.216 1 98.36 116 PHE A CA 1
ATOM 904 C C . PHE A 1 116 ? 12.243 -11.876 -3.041 1 98.36 116 PHE A C 1
ATOM 906 O O . PHE A 1 116 ? 11.478 -10.953 -2.751 1 98.36 116 PHE A O 1
ATOM 913 N N . LEU A 1 117 ? 11.83 -13.118 -3.246 1 97.74 117 LEU A N 1
ATOM 914 C CA . LEU A 1 117 ? 10.464 -13.55 -2.971 1 97.74 117 LEU A CA 1
ATOM 915 C C . LEU A 1 117 ? 10.455 -14.801 -2.099 1 97.74 117 LEU A C 1
ATOM 917 O O . LEU A 1 117 ? 11.214 -15.74 -2.346 1 97.74 117 LEU A O 1
ATOM 921 N N . SER A 1 118 ? 9.655 -14.759 -1.108 1 96.62 118 SER A N 1
ATOM 922 C CA . SER A 1 118 ? 9.517 -15.942 -0.265 1 96.62 118 SER A CA 1
ATOM 923 C C . SER A 1 118 ? 8.05 -16.309 -0.063 1 96.62 118 SER A C 1
ATOM 925 O O . SER A 1 118 ? 7.168 -15.458 -0.192 1 96.62 118 SER A O 1
ATOM 927 N N . ASP A 1 119 ? 7.844 -17.528 0.216 1 94.18 119 ASP A N 1
ATOM 928 C CA . ASP A 1 119 ? 6.525 -18.08 0.51 1 94.18 119 ASP A CA 1
ATOM 929 C C . ASP A 1 119 ? 6.599 -19.113 1.632 1 94.18 119 ASP A C 1
ATOM 931 O O . ASP A 1 119 ? 7.636 -19.751 1.828 1 94.18 119 ASP A O 1
ATOM 935 N N . ILE A 1 120 ? 5.509 -19.183 2.346 1 92.7 120 ILE A N 1
ATOM 936 C CA . ILE A 1 120 ? 5.432 -20.163 3.423 1 92.7 120 ILE A CA 1
ATOM 937 C C . ILE A 1 120 ? 4.962 -21.506 2.867 1 92.7 120 ILE A C 1
ATOM 939 O O . ILE A 1 120 ? 3.89 -21.594 2.264 1 92.7 120 ILE A O 1
ATOM 943 N N . VAL A 1 121 ? 5.766 -22.54 3.115 1 92.25 121 VAL A N 1
ATOM 944 C CA . VAL A 1 121 ? 5.432 -23.867 2.607 1 92.25 121 VAL A CA 1
ATOM 945 C C . VAL A 1 121 ? 4.228 -24.423 3.364 1 92.25 121 VAL A C 1
ATOM 947 O O . VAL A 1 121 ? 4.202 -24.409 4.597 1 92.25 121 VAL A O 1
ATOM 950 N N . GLY A 1 122 ? 3.238 -24.882 2.568 1 88.65 122 GLY A N 1
ATOM 951 C CA . GLY A 1 122 ? 2.052 -25.475 3.163 1 88.65 122 GLY A CA 1
ATOM 952 C C . GLY A 1 122 ? 1.052 -24.446 3.655 1 88.65 122 GLY A C 1
ATOM 953 O O . GLY A 1 122 ? 0.1 -24.785 4.361 1 88.65 122 GLY A O 1
ATOM 954 N N . PHE A 1 123 ? 1.231 -23.245 3.35 1 89.16 123 PHE A N 1
ATOM 955 C CA . PHE A 1 123 ? 0.385 -22.162 3.839 1 89.16 123 PHE A CA 1
ATOM 956 C C . PHE A 1 123 ? -1.066 -22.38 3.427 1 89.16 123 PHE A C 1
ATOM 958 O O . PHE A 1 123 ? -1.986 -22.072 4.188 1 89.16 123 PHE A O 1
ATOM 965 N N . THR A 1 124 ? -1.218 -22.871 2.22 1 87.36 124 THR A N 1
ATOM 966 C CA . THR A 1 124 ? -2.577 -23.091 1.737 1 87.36 124 THR A CA 1
ATOM 967 C C . THR A 1 124 ? -3.334 -24.037 2.666 1 87.36 124 THR A C 1
ATOM 969 O O . THR A 1 124 ? -4.488 -23.78 3.016 1 87.36 124 THR A O 1
ATOM 972 N N . ARG A 1 125 ? -2.705 -25.08 3.06 1 87.81 125 ARG A N 1
ATOM 973 C CA . ARG A 1 125 ? -3.319 -26.043 3.969 1 87.81 125 ARG A CA 1
ATOM 974 C C . ARG A 1 125 ? -3.555 -25.425 5.343 1 87.81 125 ARG A C 1
ATOM 976 O O . ARG A 1 125 ? -4.594 -25.658 5.965 1 87.81 125 ARG A O 1
ATOM 983 N N . ILE A 1 126 ? -2.624 -24.666 5.775 1 88.25 126 ILE A N 1
ATOM 984 C CA . ILE A 1 126 ? -2.765 -23.987 7.058 1 88.25 126 ILE A CA 1
ATOM 985 C C . ILE A 1 126 ? -3.991 -23.077 7.028 1 88.25 126 ILE A C 1
ATOM 987 O O . ILE A 1 126 ? -4.784 -23.062 7.972 1 88.25 126 ILE A O 1
ATOM 991 N N . CYS A 1 127 ? -4.135 -22.372 5.932 1 88.31 127 CYS A N 1
ATOM 992 C CA . CYS A 1 127 ? -5.249 -21.441 5.789 1 88.31 127 CYS A CA 1
ATOM 993 C C . CYS A 1 127 ? -6.582 -22.179 5.804 1 88.31 127 CYS A C 1
ATOM 995 O O . CYS A 1 127 ? -7.559 -21.695 6.379 1 88.31 127 CYS A O 1
ATOM 997 N N . SER A 1 128 ? -6.643 -23.356 5.181 1 89.39 128 SER A N 1
ATOM 998 C CA . SER A 1 128 ? -7.887 -24.114 5.094 1 89.39 128 SER A CA 1
ATOM 999 C C . SER A 1 128 ? -8.314 -24.634 6.463 1 89.39 128 SER A C 1
ATOM 1001 O O . SER A 1 128 ? -9.508 -24.786 6.73 1 89.39 128 SER A O 1
ATOM 1003 N N . ASP A 1 129 ? -7.272 -24.799 7.335 1 89.95 129 ASP A N 1
ATOM 1004 C CA . ASP A 1 129 ? -7.547 -25.381 8.645 1 89.95 129 ASP A CA 1
ATOM 1005 C C . ASP A 1 129 ? -7.611 -24.301 9.723 1 89.95 129 ASP A C 1
ATOM 1007 O O . ASP A 1 129 ? -7.617 -24.608 10.917 1 89.95 129 ASP A O 1
ATOM 1011 N N . SER A 1 130 ? -7.619 -23.047 9.286 1 91.24 130 SER A N 1
ATOM 1012 C CA . SER A 1 130 ? -7.561 -21.95 10.246 1 91.24 130 SER A CA 1
ATOM 1013 C C . SER A 1 130 ? -8.673 -20.936 9.994 1 91.24 130 SER A C 1
ATOM 1015 O O . SER A 1 130 ? -9.142 -20.789 8.864 1 91.24 130 SER A O 1
ATOM 1017 N N . SER A 1 131 ? -9.112 -20.313 11.082 1 93.1 131 SER A N 1
ATOM 1018 C CA . SER A 1 131 ? -9.999 -19.168 10.906 1 93.1 131 SER A CA 1
ATOM 1019 C C . SER A 1 131 ? -9.256 -17.981 10.302 1 93.1 131 SER A C 1
ATOM 1021 O O . SER A 1 131 ? -8.029 -17.903 10.384 1 93.1 131 SER A O 1
ATOM 1023 N N . PRO A 1 132 ? -10.018 -17.101 9.715 1 93.23 132 PRO A N 1
ATOM 1024 C CA . PRO A 1 132 ? -9.363 -15.92 9.147 1 93.23 132 PRO A CA 1
ATOM 1025 C C . PRO A 1 132 ? -8.52 -15.164 10.172 1 93.23 132 PRO A C 1
ATOM 1027 O O . PRO A 1 132 ? -7.412 -14.721 9.859 1 93.23 132 PRO A O 1
ATOM 1030 N N . MET A 1 133 ? -8.981 -15.066 11.379 1 93.4 133 MET A N 1
ATOM 1031 C CA . MET A 1 133 ? -8.259 -14.329 12.412 1 93.4 133 MET A CA 1
ATOM 1032 C C . MET A 1 133 ? -6.983 -15.061 12.812 1 93.4 133 MET A C 1
ATOM 1034 O O . MET A 1 133 ? -5.971 -14.429 13.12 1 93.4 133 MET A O 1
ATOM 1038 N N . GLN A 1 134 ? -7.055 -16.349 12.82 1 92.57 134 GLN A N 1
ATOM 1039 C CA . GLN A 1 134 ? -5.862 -17.138 13.106 1 92.57 134 GLN A CA 1
ATOM 1040 C C . GLN A 1 134 ? -4.792 -16.924 12.038 1 92.57 134 GLN A C 1
ATOM 1042 O O . GLN A 1 134 ? -3.6 -16.869 12.348 1 92.57 134 GLN A O 1
ATOM 1047 N N . VAL A 1 135 ? -5.276 -16.821 10.826 1 92.37 135 VAL A N 1
ATOM 1048 C CA . VAL A 1 135 ? -4.352 -16.568 9.725 1 92.37 135 VAL A CA 1
ATOM 1049 C C . VAL A 1 135 ? -3.695 -15.201 9.905 1 92.37 135 VAL A C 1
ATOM 1051 O O . VAL A 1 135 ? -2.483 -15.059 9.723 1 92.37 135 VAL A O 1
ATOM 1054 N N . VAL A 1 136 ? -4.453 -14.198 10.287 1 92.07 136 VAL A N 1
ATOM 1055 C CA . VAL A 1 136 ? -3.943 -12.85 10.516 1 92.07 136 VAL A CA 1
ATOM 1056 C C . VAL A 1 136 ? -2.861 -12.882 11.593 1 92.07 136 VAL A C 1
ATOM 1058 O O . VAL A 1 136 ? -1.804 -12.265 11.439 1 92.07 136 VAL A O 1
ATOM 1061 N N . GLU A 1 137 ? -3.15 -13.55 12.596 1 90.96 137 GLU A N 1
ATOM 1062 C CA . GLU A 1 137 ? -2.222 -13.62 13.721 1 90.96 137 GLU A CA 1
ATOM 1063 C C . GLU A 1 137 ? -0.913 -14.291 13.316 1 90.96 137 GLU A C 1
ATOM 1065 O O . GLU A 1 137 ? 0.167 -13.846 13.709 1 90.96 137 GLU A O 1
ATOM 1070 N N . LEU A 1 138 ? -1.065 -15.327 12.607 1 91.51 138 LEU A N 1
ATOM 1071 C CA . LEU A 1 138 ? 0.111 -16.041 12.12 1 91.51 138 LEU A CA 1
ATOM 1072 C C . LEU A 1 138 ? 0.973 -15.136 11.246 1 91.51 138 LEU A C 1
ATOM 1074 O O . LEU A 1 138 ? 2.177 -15.008 11.477 1 91.51 138 LEU A O 1
ATOM 1078 N N . LEU A 1 139 ? 0.365 -14.514 10.327 1 92.21 139 LEU A N 1
ATOM 1079 C CA . LEU A 1 139 ? 1.098 -13.665 9.393 1 92.21 139 LEU A CA 1
ATOM 1080 C C . LEU A 1 139 ? 1.699 -12.461 10.111 1 92.21 139 LEU A C 1
ATOM 1082 O O . LEU A 1 139 ? 2.8 -12.019 9.775 1 92.21 139 LEU A O 1
ATOM 1086 N N . ASN A 1 140 ? 0.965 -11.935 11.01 1 90.39 140 ASN A N 1
ATOM 1087 C CA . ASN A 1 140 ? 1.496 -10.811 11.775 1 90.39 140 ASN A CA 1
ATOM 1088 C C . ASN A 1 140 ? 2.765 -11.196 12.53 1 90.39 140 ASN A C 1
ATOM 1090 O O . ASN A 1 140 ? 3.72 -10.42 12.584 1 90.39 140 ASN A O 1
ATOM 1094 N N . HIS A 1 141 ? 2.74 -12.335 13.068 1 90.94 141 HIS A N 1
ATOM 1095 C CA . HIS A 1 141 ? 3.907 -12.832 13.789 1 90.94 141 HIS A CA 1
ATOM 1096 C C . HIS A 1 141 ? 5.097 -13.012 12.853 1 90.94 141 HIS A C 1
ATOM 1098 O O . HIS A 1 141 ? 6.213 -12.6 13.174 1 90.94 141 HIS A O 1
ATOM 1104 N N . VAL A 1 142 ? 4.882 -13.572 11.788 1 92.01 142 VAL A N 1
ATOM 1105 C CA . VAL A 1 142 ? 5.931 -13.869 10.818 1 92.01 142 VAL A CA 1
ATOM 1106 C C . VAL A 1 142 ? 6.497 -12.567 10.254 1 92.01 142 VAL A C 1
ATOM 1108 O O . VAL A 1 142 ? 7.712 -12.355 10.265 1 92.01 142 VAL A O 1
ATOM 1111 N N . TYR A 1 143 ? 5.638 -11.695 9.855 1 91.99 143 TYR A N 1
ATOM 1112 C CA . TYR A 1 143 ? 6.082 -10.502 9.145 1 91.99 143 TYR A CA 1
ATOM 1113 C C . TYR A 1 143 ? 6.723 -9.504 10.102 1 91.99 143 TYR A C 1
ATOM 1115 O O . TYR A 1 143 ? 7.653 -8.785 9.729 1 91.99 143 TYR A O 1
ATOM 1123 N N . THR A 1 144 ? 6.227 -9.435 11.32 1 91.31 144 THR A N 1
ATOM 1124 C CA . THR A 1 144 ? 6.89 -8.59 12.307 1 91.31 144 THR A CA 1
ATOM 1125 C C . THR A 1 144 ? 8.338 -9.028 12.508 1 91.31 144 THR A C 1
ATOM 1127 O O . THR A 1 144 ? 9.238 -8.191 12.6 1 91.31 144 THR A O 1
ATOM 1130 N N . THR A 1 145 ? 8.488 -10.289 12.545 1 92.61 145 THR A N 1
ATOM 1131 C CA . THR A 1 145 ? 9.829 -10.842 12.704 1 92.61 145 THR A CA 1
ATOM 1132 C C . THR A 1 145 ? 10.689 -10.534 11.482 1 92.61 145 THR A C 1
ATOM 1134 O O . THR A 1 145 ? 11.832 -10.092 11.616 1 92.61 145 THR A O 1
ATOM 1137 N N . PHE A 1 146 ? 10.151 -10.737 10.329 1 94.63 146 PHE A N 1
ATOM 1138 C CA . PHE A 1 146 ? 10.879 -10.476 9.093 1 94.63 146 PHE A CA 1
ATOM 1139 C C . PHE A 1 146 ? 11.23 -8.998 8.973 1 94.63 146 PHE A C 1
ATOM 1141 O O . PHE A 1 146 ? 12.349 -8.649 8.59 1 94.63 146 PHE A O 1
ATOM 1148 N N . ASP A 1 147 ? 10.27 -8.177 9.319 1 93.89 147 ASP A N 1
ATOM 1149 C CA . ASP A 1 147 ? 10.459 -6.733 9.222 1 93.89 147 ASP A CA 1
ATOM 1150 C C . ASP A 1 147 ? 11.626 -6.272 10.093 1 93.89 147 ASP A C 1
ATOM 1152 O O . ASP A 1 147 ? 12.384 -5.382 9.703 1 93.89 147 ASP A O 1
ATOM 1156 N N . ARG A 1 148 ? 11.752 -6.838 11.183 1 93.23 148 ARG A N 1
ATOM 1157 C CA . ARG A 1 148 ? 12.843 -6.492 12.089 1 93.23 148 ARG A CA 1
ATOM 1158 C C . ARG A 1 148 ? 14.184 -6.961 11.535 1 93.23 148 ARG A C 1
ATOM 1160 O O . ARG A 1 148 ? 15.191 -6.26 11.653 1 93.23 148 ARG A O 1
ATOM 1167 N N . ARG A 1 149 ? 14.14 -7.989 10.91 1 93.79 149 ARG A N 1
ATOM 1168 C CA . ARG A 1 149 ? 15.376 -8.612 10.449 1 93.79 149 ARG A CA 1
ATOM 1169 C C . ARG A 1 149 ? 15.925 -7.897 9.22 1 93.79 149 ARG A C 1
ATOM 1171 O O . ARG A 1 149 ? 17.14 -7.74 9.077 1 93.79 149 ARG A O 1
ATOM 1178 N N . ILE A 1 150 ? 15.088 -7.455 8.369 1 94.89 150 ILE A N 1
ATOM 1179 C CA . ILE A 1 150 ? 15.568 -6.932 7.094 1 94.89 150 ILE A CA 1
ATOM 1180 C C . ILE A 1 150 ? 16.205 -5.56 7.306 1 94.89 150 ILE A C 1
ATOM 1182 O O . ILE A 1 150 ? 16.908 -5.053 6.429 1 94.89 150 ILE A O 1
ATOM 1186 N N . ASP A 1 151 ? 16.027 -4.983 8.446 1 93.9 151 ASP A N 1
ATOM 1187 C CA . ASP A 1 151 ? 16.621 -3.685 8.751 1 93.9 151 ASP A CA 1
ATOM 1188 C C . ASP A 1 151 ? 18.139 -3.791 8.874 1 93.9 151 ASP A C 1
ATOM 1190 O O . ASP A 1 151 ? 18.842 -2.78 8.839 1 93.9 151 ASP A O 1
ATOM 1194 N N . LEU A 1 152 ? 18.606 -4.96 8.969 1 95.39 152 LEU A N 1
ATOM 1195 C CA . LEU A 1 152 ? 20.036 -5.19 9.145 1 95.39 152 LEU A CA 1
ATOM 1196 C C . LEU A 1 152 ? 20.758 -5.177 7.801 1 95.39 152 LEU A C 1
ATOM 1198 O O . LEU A 1 152 ? 21.99 -5.16 7.754 1 95.39 152 LEU A O 1
ATOM 1202 N N . TYR A 1 153 ? 20.017 -5.107 6.72 1 96.52 153 TYR A N 1
ATOM 1203 C CA . TYR A 1 153 ? 20.585 -5.2 5.38 1 96.52 153 TYR A CA 1
ATOM 1204 C C . TYR A 1 153 ? 20.163 -4.01 4.526 1 96.52 153 TYR A C 1
ATOM 1206 O O . TYR A 1 153 ? 19.258 -3.259 4.899 1 96.52 153 TYR A O 1
ATOM 1214 N N . ASP A 1 154 ? 20.871 -3.818 3.441 1 97.16 154 ASP A N 1
ATOM 1215 C CA . ASP A 1 154 ? 20.516 -2.763 2.497 1 97.16 154 ASP A CA 1
ATOM 1216 C C . ASP A 1 154 ? 19.466 -3.248 1.5 1 97.16 154 ASP A C 1
ATOM 1218 O O . ASP A 1 154 ? 19.769 -3.458 0.324 1 97.16 154 ASP A O 1
ATOM 1222 N N . VAL A 1 155 ? 18.273 -3.408 2.037 1 97.18 155 VAL A N 1
ATOM 1223 C CA . VAL A 1 155 ? 17.17 -3.935 1.241 1 97.18 155 VAL A CA 1
ATOM 1224 C C . VAL A 1 155 ? 15.913 -3.101 1.483 1 97.18 155 VAL A C 1
ATOM 1226 O O . VAL A 1 155 ? 15.854 -2.318 2.433 1 97.18 155 VAL A O 1
ATOM 1229 N N . TYR A 1 156 ? 15.021 -3.178 0.558 1 95.76 156 TYR A N 1
ATOM 1230 C CA . TYR A 1 156 ? 13.746 -2.474 0.629 1 95.76 156 TYR A CA 1
ATOM 1231 C C . TYR A 1 156 ? 12.579 -3.449 0.532 1 95.76 156 TYR A C 1
ATOM 1233 O O . TYR A 1 156 ? 12.5 -4.241 -0.409 1 95.76 156 TYR A O 1
ATOM 1241 N N . LYS A 1 157 ? 11.72 -3.394 1.54 1 95.18 157 LYS A N 1
ATOM 1242 C CA . LYS A 1 157 ? 10.513 -4.214 1.479 1 95.18 157 LYS A CA 1
ATOM 1243 C C . LYS A 1 157 ? 9.512 -3.644 0.477 1 95.18 157 LYS A C 1
ATOM 1245 O O . LYS A 1 157 ? 9.092 -2.492 0.599 1 95.18 157 LYS A O 1
ATOM 1250 N N . VAL A 1 158 ? 9.147 -4.403 -0.48 1 92.22 158 VAL A N 1
ATOM 1251 C CA . VAL A 1 158 ? 8.249 -3.931 -1.529 1 92.22 158 VAL A CA 1
ATOM 1252 C C . VAL A 1 158 ? 6.799 -4.178 -1.118 1 92.22 158 VAL A C 1
ATOM 1254 O O . VAL A 1 158 ? 5.983 -3.253 -1.11 1 92.22 158 VAL A O 1
ATOM 1257 N N . GLU A 1 159 ? 6.552 -5.484 -0.839 1 86.88 159 GLU A N 1
ATOM 1258 C CA . GLU A 1 159 ? 5.166 -5.801 -0.506 1 86.88 159 GLU A CA 1
ATOM 1259 C C . GLU A 1 159 ? 5.059 -7.166 0.167 1 86.88 159 GLU A C 1
ATOM 1261 O O . GLU A 1 159 ? 5.995 -7.966 0.112 1 86.88 159 GLU A O 1
ATOM 1266 N N . THR A 1 160 ? 3.99 -7.237 0.87 1 84.9 160 THR A N 1
ATOM 1267 C CA . THR A 1 160 ? 3.523 -8.527 1.364 1 84.9 160 THR A CA 1
ATOM 1268 C C . THR A 1 160 ? 2.142 -8.854 0.804 1 84.9 160 THR A C 1
ATOM 1270 O O . THR A 1 160 ? 1.284 -7.974 0.701 1 84.9 160 THR A O 1
ATOM 1273 N N . ILE A 1 161 ? 2.024 -9.908 0.249 1 77.38 161 ILE A N 1
ATOM 1274 C CA . ILE A 1 161 ? 0.727 -10.332 -0.267 1 77.38 161 ILE A CA 1
ATOM 1275 C C . ILE A 1 161 ? 0.412 -11.743 0.226 1 77.38 161 ILE A C 1
ATOM 1277 O O . ILE A 1 161 ? 1.034 -12.713 -0.212 1 77.38 161 ILE A O 1
ATOM 1281 N N . GLY A 1 162 ? -0.59 -11.867 0.982 1 80.83 162 GLY A N 1
ATOM 1282 C CA . GLY A 1 162 ? -0.834 -13.162 1.597 1 80.83 162 GLY A CA 1
ATOM 1283 C C . GLY A 1 162 ? 0.332 -13.655 2.432 1 80.83 162 GLY A C 1
ATOM 1284 O O . GLY A 1 162 ? 0.695 -13.03 3.431 1 80.83 162 GLY A O 1
ATOM 1285 N N . ASP A 1 163 ? 0.905 -14.671 1.856 1 88.4 163 ASP A N 1
ATOM 1286 C CA . ASP A 1 163 ? 2.036 -15.23 2.59 1 88.4 163 ASP A CA 1
ATOM 1287 C C . ASP A 1 163 ? 3.356 -14.911 1.891 1 88.4 163 ASP A C 1
ATOM 1289 O O . ASP A 1 163 ? 4.426 -15.296 2.367 1 88.4 163 ASP A O 1
ATOM 1293 N N . ALA A 1 164 ? 3.18 -14.172 0.805 1 90.75 164 ALA A N 1
ATOM 1294 C CA . ALA A 1 164 ? 4.374 -13.809 0.046 1 90.75 164 ALA A CA 1
ATOM 1295 C C . ALA A 1 164 ? 5.061 -12.589 0.654 1 90.75 164 ALA A C 1
ATOM 1297 O O . ALA A 1 164 ? 4.395 -11.646 1.087 1 90.75 164 ALA A O 1
ATOM 1298 N N . TYR A 1 165 ? 6.342 -12.642 0.747 1 94.7 165 TYR A N 1
ATOM 1299 C CA . TYR A 1 165 ? 7.181 -11.552 1.232 1 94.7 165 TYR A CA 1
ATOM 1300 C C . TYR A 1 165 ? 8.188 -11.125 0.17 1 94.7 165 TYR A C 1
ATOM 1302 O O . TYR A 1 165 ? 9.033 -11.92 -0.248 1 94.7 165 TYR A O 1
ATOM 1310 N N . MET A 1 166 ? 8.11 -9.884 -0.302 1 95.79 166 MET A N 1
ATOM 1311 C CA . MET A 1 166 ? 8.949 -9.419 -1.403 1 95.79 166 MET A CA 1
ATOM 1312 C C . MET A 1 166 ? 9.886 -8.308 -0.941 1 95.79 166 MET A C 1
ATOM 1314 O O . MET A 1 166 ? 9.439 -7.305 -0.381 1 95.79 166 MET A O 1
ATOM 1318 N N . VAL A 1 167 ? 11.127 -8.497 -1.223 1 97.4 167 VAL A N 1
ATOM 1319 C CA . VAL A 1 167 ? 12.169 -7.535 -0.88 1 97.4 167 VAL A CA 1
ATOM 1320 C C . VAL A 1 167 ? 13.087 -7.318 -2.081 1 97.4 167 VAL A C 1
ATOM 1322 O O . VAL A 1 167 ? 13.243 -8.208 -2.92 1 97.4 167 VAL A O 1
ATOM 1325 N N . VAL A 1 168 ? 13.636 -6.128 -2.116 1 97.91 168 VAL A N 1
ATOM 1326 C CA . VAL A 1 168 ? 14.519 -5.83 -3.238 1 97.91 168 VAL A CA 1
ATOM 1327 C C . VAL A 1 168 ? 15.732 -5.043 -2.747 1 97.91 168 VAL A C 1
ATOM 1329 O O . VAL A 1 168 ? 15.643 -4.302 -1.766 1 97.91 168 VAL A O 1
ATOM 1332 N N . SER A 1 169 ? 16.827 -5.276 -3.326 1 98.35 169 SER A N 1
ATOM 1333 C CA . SER A 1 169 ? 18.018 -4.457 -3.125 1 98.35 169 SER A CA 1
ATOM 1334 C C . SER A 1 169 ? 18.442 -3.771 -4.419 1 98.35 169 SER A C 1
ATOM 1336 O O . SER A 1 169 ? 18.345 -4.357 -5.499 1 98.35 169 SER A O 1
ATOM 1338 N N . GLY A 1 170 ? 18.855 -2.557 -4.323 1 97.24 170 GLY A N 1
ATOM 1339 C CA . GLY A 1 170 ? 19.183 -1.743 -5.483 1 97.24 170 GLY A CA 1
ATOM 1340 C C . GLY A 1 170 ? 18.093 -0.752 -5.843 1 97.24 170 GLY A C 1
ATOM 1341 O O . GLY A 1 170 ? 18.268 0.072 -6.744 1 97.24 170 GLY A O 1
ATOM 1342 N N . ILE A 1 171 ? 17.002 -0.914 -5.258 1 95.02 171 ILE A N 1
ATOM 1343 C CA . ILE A 1 171 ? 15.85 -0.027 -5.379 1 95.02 171 ILE A CA 1
ATOM 1344 C C . ILE A 1 171 ? 15.313 0.314 -3.99 1 95.02 171 ILE A C 1
ATOM 1346 O O . ILE A 1 171 ? 15.265 -0.547 -3.108 1 95.02 171 ILE A O 1
ATOM 1350 N N . PRO A 1 172 ? 14.906 1.523 -3.75 1 92.11 172 PRO A N 1
ATOM 1351 C CA . PRO A 1 172 ? 14.823 2.697 -4.622 1 92.11 172 PRO A CA 1
ATOM 1352 C C . PRO A 1 172 ? 16.17 3.393 -4.804 1 92.11 172 PRO A C 1
ATOM 1354 O O . PRO A 1 172 ? 16.286 4.319 -5.612 1 92.11 172 PRO A O 1
ATOM 1357 N N . LYS A 1 173 ? 17.115 2.973 -4.029 1 91.9 173 LYS A N 1
ATOM 1358 C CA . LYS A 1 173 ? 18.453 3.546 -4.143 1 91.9 173 LYS A CA 1
ATOM 1359 C C . LYS A 1 173 ? 19.441 2.527 -4.703 1 91.9 173 LYS A C 1
ATOM 1361 O O . LYS A 1 173 ? 19.704 1.499 -4.074 1 91.9 173 LYS A O 1
ATOM 1366 N N . PRO A 1 174 ? 20.011 2.877 -5.816 1 94.37 174 PRO A N 1
ATOM 1367 C CA . PRO A 1 174 ? 21.024 1.966 -6.353 1 94.37 174 PRO A CA 1
ATOM 1368 C C . PRO A 1 174 ? 22.219 1.794 -5.418 1 94.37 174 PRO A C 1
ATOM 1370 O O . PRO A 1 174 ? 22.609 2.74 -4.728 1 94.37 174 PRO A O 1
ATOM 1373 N N . ASN A 1 175 ? 22.748 0.596 -5.411 1 94.85 175 ASN A N 1
ATOM 1374 C CA . ASN A 1 175 ? 23.908 0.332 -4.566 1 94.85 175 ASN A CA 1
ATOM 1375 C C . ASN A 1 175 ? 24.991 -0.432 -5.323 1 94.85 175 ASN A C 1
ATOM 1377 O O . ASN A 1 175 ? 25.717 -1.234 -4.734 1 94.85 175 ASN A O 1
ATOM 1381 N N . GLY A 1 176 ? 24.986 -0.233 -6.617 1 87.85 176 GLY A N 1
ATOM 1382 C CA . GLY A 1 176 ? 25.997 -0.875 -7.443 1 87.85 176 GLY A CA 1
ATOM 1383 C C . GLY A 1 176 ? 25.804 -2.375 -7.563 1 87.85 176 GLY A C 1
ATOM 1384 O O . GLY A 1 176 ? 24.722 -2.84 -7.925 1 87.85 176 GLY A O 1
ATOM 1385 N N . LYS A 1 177 ? 26.864 -3.142 -7.155 1 84.5 177 LYS A N 1
ATOM 1386 C CA . LYS A 1 177 ? 26.814 -4.592 -7.316 1 84.5 177 LYS A CA 1
ATOM 1387 C C . LYS A 1 177 ? 26.526 -5.283 -5.986 1 84.5 177 LYS A C 1
ATOM 1389 O O . LYS A 1 177 ? 26.506 -6.513 -5.911 1 84.5 177 LYS A O 1
ATOM 1394 N N . ARG A 1 178 ? 26.158 -4.501 -5.032 1 95.07 178 ARG A N 1
ATOM 1395 C CA . ARG A 1 178 ? 25.982 -5.071 -3.7 1 95.07 178 ARG A CA 1
ATOM 1396 C C . ARG A 1 178 ? 24.577 -5.636 -3.527 1 95.07 178 ARG A C 1
ATOM 1398 O O . ARG A 1 178 ? 24.31 -6.371 -2.574 1 95.07 178 ARG A O 1
ATOM 1405 N N . HIS A 1 179 ? 23.708 -5.353 -4.474 1 97.46 179 HIS A N 1
ATOM 1406 C CA . HIS A 1 179 ? 22.311 -5.747 -4.332 1 97.46 179 HIS A CA 1
ATOM 1407 C C . HIS A 1 179 ? 22.175 -7.262 -4.223 1 97.46 179 HIS A C 1
ATOM 1409 O O . HIS A 1 179 ? 21.435 -7.764 -3.374 1 97.46 179 HIS A O 1
ATOM 1415 N N . ALA A 1 180 ? 22.962 -7.972 -4.968 1 97.51 180 ALA A N 1
ATOM 1416 C CA . ALA A 1 180 ? 22.863 -9.43 -4.958 1 97.51 180 ALA A CA 1
ATOM 1417 C C . ALA A 1 180 ? 23.401 -10.008 -3.653 1 97.51 180 ALA A C 1
ATOM 1419 O O . ALA A 1 180 ? 22.809 -10.928 -3.083 1 97.51 180 ALA A O 1
ATOM 1420 N N . SER A 1 181 ? 24.484 -9.451 -3.17 1 96.67 181 SER A N 1
ATOM 1421 C CA . SER A 1 181 ? 25.09 -9.945 -1.937 1 96.67 181 SER A CA 1
ATOM 1422 C C . SER A 1 181 ? 24.204 -9.655 -0.731 1 96.67 181 SER A C 1
ATOM 1424 O O . SER A 1 181 ? 24.057 -10.5 0.155 1 96.67 181 SER A O 1
ATOM 1426 N N . GLU A 1 182 ? 23.628 -8.474 -0.696 1 97.51 182 GLU A N 1
ATOM 1427 C CA . GLU A 1 182 ? 22.736 -8.098 0.396 1 97.51 182 GLU A CA 1
ATOM 1428 C C . GLU A 1 182 ? 21.544 -9.047 0.487 1 97.51 182 GLU A C 1
ATOM 1430 O O . GLU A 1 182 ? 21.194 -9.511 1.574 1 97.51 182 GLU A O 1
ATOM 1435 N N . ILE A 1 183 ? 20.988 -9.355 -0.665 1 98.17 183 ILE A N 1
ATOM 1436 C CA . ILE A 1 183 ? 19.829 -10.241 -0.707 1 98.17 183 ILE A CA 1
ATOM 1437 C C . ILE A 1 183 ? 20.25 -11.658 -0.326 1 98.17 183 ILE A C 1
ATOM 1439 O O . ILE A 1 183 ? 19.522 -12.36 0.381 1 98.17 183 ILE A O 1
ATOM 1443 N N . ALA A 1 184 ? 21.377 -12.071 -0.797 1 97.5 184 ALA A N 1
ATOM 1444 C CA . ALA A 1 184 ? 21.858 -13.418 -0.502 1 97.5 184 ALA A CA 1
ATOM 1445 C C . ALA A 1 184 ? 22.061 -13.612 0.998 1 97.5 184 ALA A C 1
ATOM 1447 O O . ALA A 1 184 ? 21.59 -14.596 1.572 1 97.5 184 ALA A O 1
ATOM 1448 N N . ILE A 1 185 ? 22.698 -12.639 1.64 1 96.64 185 ILE A N 1
ATOM 1449 C CA . ILE A 1 185 ? 22.984 -12.731 3.067 1 96.64 185 ILE A CA 1
ATOM 1450 C C . ILE A 1 185 ? 21.68 -12.67 3.86 1 96.64 185 ILE A C 1
ATOM 1452 O O . ILE A 1 185 ? 21.473 -13.457 4.787 1 96.64 185 ILE A O 1
ATOM 1456 N N . MET A 1 186 ? 20.853 -11.816 3.454 1 97.32 186 MET A N 1
ATOM 1457 C CA . MET A 1 186 ? 19.551 -11.693 4.105 1 97.32 186 MET A CA 1
ATOM 1458 C C . MET A 1 186 ? 18.768 -12.998 4.004 1 97.32 186 MET A C 1
ATOM 1460 O O . MET A 1 186 ? 18.146 -13.43 4.976 1 97.32 186 MET A O 1
ATOM 1464 N N . SER A 1 187 ? 18.815 -13.588 2.819 1 97.77 187 SER A N 1
ATOM 1465 C CA . SER A 1 187 ? 18.06 -14.813 2.573 1 97.77 187 SER A CA 1
ATOM 1466 C C . SER A 1 187 ? 18.518 -15.939 3.494 1 97.77 187 SER A C 1
ATOM 1468 O O . SER A 1 187 ? 17.693 -16.679 4.035 1 97.77 187 SER A O 1
ATOM 1470 N N . LEU A 1 188 ? 19.783 -16.062 3.643 1 96.1 188 LEU A N 1
ATOM 1471 C CA . LEU A 1 188 ? 20.332 -17.075 4.537 1 96.1 188 LEU A CA 1
ATOM 1472 C C . LEU A 1 188 ? 19.889 -16.829 5.975 1 96.1 188 LEU A C 1
ATOM 1474 O O . LEU A 1 188 ? 19.53 -17.77 6.688 1 96.1 188 LEU A O 1
ATOM 1478 N N . ASP A 1 189 ? 19.893 -15.604 6.329 1 95.48 189 ASP A N 1
ATOM 1479 C CA . ASP A 1 189 ? 19.454 -15.216 7.665 1 95.48 189 ASP A CA 1
ATOM 1480 C C . ASP A 1 189 ? 17.969 -15.515 7.864 1 95.48 189 ASP A C 1
ATOM 1482 O O . ASP A 1 189 ? 17.567 -16.016 8.916 1 95.48 189 ASP A O 1
ATOM 1486 N N . MET A 1 190 ? 17.191 -15.285 6.883 1 95.43 190 MET A N 1
ATOM 1487 C CA . MET A 1 190 ? 15.744 -15.466 6.957 1 95.43 190 MET A CA 1
ATOM 1488 C C . MET A 1 190 ? 15.385 -16.943 7.079 1 95.43 190 MET A C 1
ATOM 1490 O O . MET A 1 190 ? 14.444 -17.301 7.789 1 95.43 190 MET A O 1
ATOM 1494 N N . VAL A 1 191 ? 16.077 -17.727 6.358 1 94.29 191 VAL A N 1
ATOM 1495 C CA . VAL A 1 191 ? 15.84 -19.164 6.445 1 94.29 191 VAL A CA 1
ATOM 1496 C C . VAL A 1 191 ? 16.098 -19.645 7.871 1 94.29 191 VAL A C 1
ATOM 1498 O O . VAL A 1 191 ? 15.308 -20.412 8.427 1 94.29 191 VAL A O 1
ATOM 1501 N N . SER A 1 192 ? 17.164 -19.165 8.421 1 91.89 192 SER A N 1
ATOM 1502 C CA . SER A 1 192 ? 17.507 -19.534 9.79 1 91.89 192 SER A CA 1
ATOM 1503 C C . SER A 1 192 ? 16.454 -19.041 10.777 1 91.89 192 SER A C 1
ATOM 1505 O O . SER A 1 192 ? 16.083 -19.759 11.708 1 91.89 192 SER A O 1
ATOM 1507 N N . CYS A 1 193 ? 16.013 -17.893 10.514 1 91.35 193 CYS A N 1
ATOM 1508 C CA . CYS A 1 193 ? 15.006 -17.286 11.377 1 91.35 193 CYS A CA 1
ATOM 1509 C C . CYS A 1 193 ? 13.682 -18.035 11.281 1 91.35 193 CYS A C 1
ATOM 1511 O O . CYS A 1 193 ? 13.013 -18.255 12.293 1 91.35 193 CYS A O 1
ATOM 1513 N N . ALA A 1 194 ? 13.26 -18.395 10.132 1 90.32 194 ALA A N 1
ATOM 1514 C CA . ALA A 1 194 ? 11.986 -19.066 9.888 1 90.32 194 ALA A CA 1
ATOM 1515 C C . ALA A 1 194 ? 11.922 -20.404 10.62 1 90.32 194 ALA A C 1
ATOM 1517 O O . ALA A 1 194 ? 10.856 -20.812 11.087 1 90.32 194 ALA A O 1
ATOM 1518 N N . GLU A 1 195 ? 13.013 -21.025 10.747 1 84.73 195 GLU A N 1
ATOM 1519 C CA . GLU A 1 195 ? 13.078 -22.329 11.4 1 84.73 195 GLU A CA 1
ATOM 1520 C C . GLU A 1 195 ? 12.722 -22.223 12.88 1 84.73 195 GLU A C 1
ATOM 1522 O O . GLU A 1 195 ? 12.295 -23.204 13.492 1 84.73 195 GLU A O 1
ATOM 1527 N N . SER A 1 196 ? 12.854 -21.056 13.398 1 85.22 196 SER A N 1
ATOM 1528 C CA . SER A 1 196 ? 12.599 -20.863 14.822 1 85.22 196 SER A CA 1
ATOM 1529 C C . SER A 1 196 ? 11.18 -20.359 15.066 1 85.22 196 SER A C 1
ATOM 1531 O O . SER A 1 196 ? 10.741 -20.257 16.214 1 85.22 196 SER A O 1
ATOM 1533 N N . LEU A 1 197 ? 10.508 -20.084 13.992 1 86.54 197 LEU A N 1
ATOM 1534 C CA . LEU A 1 197 ? 9.166 -19.534 14.145 1 86.54 197 LEU A CA 1
ATOM 1535 C C . LEU A 1 197 ? 8.139 -20.648 14.325 1 86.54 197 LEU A C 1
ATOM 1537 O O . LEU A 1 197 ? 8.219 -21.684 13.661 1 86.54 197 LEU A O 1
ATOM 1541 N N . VAL A 1 198 ? 7.316 -20.42 15.357 1 81.09 198 VAL A N 1
ATOM 1542 C CA . VAL A 1 198 ? 6.261 -21.385 15.646 1 81.09 198 VAL A CA 1
ATOM 1543 C C . VAL A 1 198 ? 4.907 -20.809 15.239 1 81.09 198 VAL A C 1
ATOM 1545 O O . VAL A 1 198 ? 4.659 -19.613 15.407 1 81.09 198 VAL A O 1
ATOM 1548 N N . ILE A 1 199 ? 4.147 -21.682 14.656 1 79.69 199 ILE A N 1
ATOM 1549 C CA . ILE A 1 199 ? 2.78 -21.289 14.334 1 79.69 199 ILE A CA 1
ATOM 1550 C C . ILE A 1 199 ? 1.948 -21.219 15.612 1 79.69 199 ILE A C 1
ATOM 1552 O O . ILE A 1 199 ? 1.744 -22.233 16.284 1 79.69 199 ILE A O 1
ATOM 1556 N N . PRO A 1 200 ? 1.461 -20.073 15.942 1 78.99 200 PRO A N 1
ATOM 1557 C CA . PRO A 1 200 ? 0.813 -19.873 17.239 1 78.99 200 PRO A CA 1
ATOM 1558 C C . PRO A 1 200 ? -0.319 -20.866 17.493 1 78.99 200 PRO A C 1
ATOM 1560 O O . PRO A 1 200 ? -0.438 -21.403 18.597 1 78.99 200 PRO A O 1
ATOM 1563 N N . HIS A 1 201 ? -1.194 -21.084 16.498 1 81.83 201 HIS A N 1
ATOM 1564 C CA . HIS A 1 201 ? -2.368 -21.921 16.719 1 81.83 201 HIS A CA 1
ATOM 1565 C C . HIS A 1 201 ? -2.088 -23.373 16.344 1 81.83 201 HIS A C 1
ATOM 1567 O O . HIS A 1 201 ? -2.977 -24.223 16.431 1 81.83 201 HIS A O 1
ATOM 1573 N N . LYS A 1 202 ? -0.969 -23.737 15.861 1 83.1 202 LYS A N 1
ATOM 1574 C CA . LYS A 1 202 ? -0.517 -25.096 15.575 1 83.1 202 LYS A CA 1
ATOM 1575 C C . LYS A 1 202 ? 0.864 -25.352 16.17 1 83.1 202 LYS A C 1
ATOM 1577 O O . LYS A 1 202 ? 1.851 -25.457 15.439 1 83.1 202 LYS A O 1
ATOM 1582 N N . PRO A 1 203 ? 0.76 -25.645 17.533 1 76.67 203 PRO A N 1
ATOM 1583 C CA . PRO A 1 203 ? 2.056 -25.837 18.188 1 76.67 203 PRO A CA 1
ATOM 1584 C C . PRO A 1 203 ? 2.797 -27.071 17.678 1 76.67 203 PRO A C 1
ATOM 1586 O O . PRO A 1 203 ? 2.172 -28.093 17.382 1 76.67 203 PRO A O 1
ATOM 1589 N N . GLY A 1 204 ? 3.996 -26.999 17.265 1 75.79 204 GLY A N 1
ATOM 1590 C CA . GLY A 1 204 ? 4.829 -28.104 16.817 1 75.79 204 GLY A CA 1
ATOM 1591 C C . GLY A 1 204 ? 5.123 -28.064 15.329 1 75.79 204 GLY A C 1
ATOM 1592 O O . GLY A 1 204 ? 5.935 -28.846 14.831 1 75.79 204 GLY A O 1
ATOM 1593 N N . THR A 1 205 ? 4.33 -27.239 14.684 1 78.14 205 THR A N 1
ATOM 1594 C CA . THR A 1 205 ? 4.58 -27.14 13.25 1 78.14 205 THR A CA 1
ATOM 1595 C C . THR A 1 205 ? 5.648 -26.091 12.958 1 78.14 205 THR A C 1
ATOM 1597 O O . THR A 1 205 ? 5.528 -24.94 13.385 1 78.14 205 THR A O 1
ATOM 1600 N N . LYS A 1 206 ? 6.707 -26.579 12.421 1 82.02 206 LYS A N 1
ATOM 1601 C CA . LYS A 1 206 ? 7.77 -25.656 12.034 1 82.02 206 LYS A CA 1
ATOM 1602 C C . LYS A 1 206 ? 7.445 -24.965 10.714 1 82.02 206 LYS A C 1
ATOM 1604 O O . LYS A 1 206 ? 6.856 -25.573 9.817 1 82.02 206 LYS A O 1
ATOM 1609 N N . MET A 1 207 ? 7.813 -23.779 10.642 1 88.83 207 MET A N 1
ATOM 1610 C CA . MET A 1 207 ? 7.604 -23.025 9.41 1 88.83 207 MET A CA 1
ATOM 1611 C C . MET A 1 207 ? 8.796 -23.175 8.471 1 88.83 207 MET A C 1
ATOM 1613 O O . MET A 1 207 ? 9.946 -23.171 8.915 1 88.83 207 MET A O 1
ATOM 1617 N N . THR A 1 208 ? 8.524 -23.475 7.302 1 91.5 208 THR A N 1
ATOM 1618 C CA . THR A 1 208 ? 9.551 -23.547 6.269 1 91.5 208 THR A CA 1
ATOM 1619 C C . THR A 1 208 ? 9.249 -22.571 5.136 1 91.5 208 THR A C 1
ATOM 1621 O O . THR A 1 208 ? 8.085 -22.34 4.803 1 91.5 208 THR A O 1
ATOM 1624 N N . LEU A 1 209 ? 10.327 -22.05 4.59 1 94.82 209 LEU A N 1
ATOM 1625 C CA . LEU A 1 209 ? 10.177 -21.047 3.541 1 94.82 209 LEU A CA 1
ATOM 1626 C C . LEU A 1 209 ? 10.717 -21.566 2.212 1 94.82 209 LEU A C 1
ATOM 1628 O O . LEU A 1 209 ? 11.649 -22.372 2.188 1 94.82 209 LEU A O 1
ATOM 1632 N N . ARG A 1 210 ? 10.083 -21.184 1.198 1 96.38 210 ARG A N 1
ATOM 1633 C CA . ARG A 1 210 ? 10.632 -21.257 -0.152 1 96.38 210 ARG A CA 1
ATOM 1634 C C . ARG A 1 210 ? 11.067 -19.88 -0.642 1 96.38 210 ARG A C 1
ATOM 1636 O O . ARG A 1 210 ? 10.285 -18.928 -0.608 1 96.38 210 ARG A O 1
ATOM 1643 N N . ILE A 1 211 ? 12.292 -19.824 -1.066 1 97.94 211 ILE A N 1
ATOM 1644 C CA . ILE A 1 211 ? 12.828 -18.513 -1.415 1 97.94 211 ILE A CA 1
ATOM 1645 C C . ILE A 1 211 ? 13.309 -18.521 -2.864 1 97.94 211 ILE A C 1
ATOM 1647 O O . ILE A 1 211 ? 13.95 -19.477 -3.306 1 97.94 211 ILE A O 1
ATOM 1651 N N . GLY A 1 212 ? 12.977 -17.512 -3.607 1 98.49 212 GLY A N 1
ATOM 1652 C CA . GLY A 1 212 ? 13.47 -17.273 -4.954 1 98.49 212 GLY A CA 1
ATOM 1653 C C . GLY A 1 212 ? 14.152 -15.927 -5.11 1 98.49 212 GLY A C 1
ATOM 1654 O O . GLY A 1 212 ? 13.695 -14.926 -4.554 1 98.49 212 GLY A O 1
ATOM 1655 N N . ILE A 1 213 ? 15.303 -15.921 -5.865 1 98.68 213 ILE A N 1
ATOM 1656 C CA . ILE A 1 213 ? 16.076 -14.698 -6.055 1 98.68 213 ILE A CA 1
ATOM 1657 C C . ILE A 1 213 ? 16.425 -14.532 -7.532 1 98.68 213 ILE A C 1
ATOM 1659 O O . ILE A 1 213 ? 16.864 -15.483 -8.183 1 98.68 213 ILE A O 1
ATOM 1663 N N . HIS A 1 214 ? 16.225 -13.385 -8.006 1 98.34 214 HIS A N 1
ATOM 1664 C CA . HIS A 1 214 ? 16.608 -13.085 -9.381 1 98.34 214 HIS A CA 1
ATOM 1665 C C . HIS A 1 214 ? 17.131 -11.659 -9.509 1 98.34 214 HIS A C 1
ATOM 1667 O O . HIS A 1 214 ? 16.625 -10.746 -8.852 1 98.34 214 HIS A O 1
ATOM 1673 N N . THR A 1 215 ? 18.13 -11.477 -10.361 1 98.04 215 THR A N 1
ATOM 1674 C CA . THR A 1 215 ? 18.669 -10.164 -10.695 1 98.04 215 THR A CA 1
ATOM 1675 C C . THR A 1 215 ? 18.335 -9.793 -12.138 1 98.04 215 THR A C 1
ATOM 1677 O O . THR A 1 215 ? 18.543 -10.592 -13.053 1 98.04 215 THR A O 1
ATOM 1680 N N . GLY A 1 216 ? 17.769 -8.612 -12.269 1 96.7 216 GLY A N 1
ATOM 1681 C CA . GLY A 1 216 ? 17.479 -8.137 -13.613 1 96.7 216 GLY A CA 1
ATOM 1682 C C . GLY A 1 216 ? 16.952 -6.714 -13.641 1 96.7 216 GLY A C 1
ATOM 1683 O O . GLY A 1 216 ? 16.984 -6.015 -12.626 1 96.7 216 GLY A O 1
ATOM 1684 N N . SER A 1 217 ? 16.568 -6.262 -14.874 1 96.14 217 SER A N 1
ATOM 1685 C CA . SER A 1 217 ? 16.028 -4.92 -15.065 1 96.14 217 SER A CA 1
ATOM 1686 C C . SER A 1 217 ? 14.584 -4.831 -14.582 1 96.14 217 SER A C 1
ATOM 1688 O O . SER A 1 217 ? 13.803 -5.767 -14.768 1 96.14 217 SER A O 1
ATOM 1690 N N . VAL A 1 218 ? 14.312 -3.71 -13.892 1 96.17 218 VAL A N 1
ATOM 1691 C CA . VAL A 1 218 ? 12.976 -3.53 -13.334 1 96.17 218 VAL A CA 1
ATOM 1692 C C . VAL A 1 218 ? 12.607 -2.048 -13.342 1 96.17 218 VAL A C 1
ATOM 1694 O O . VAL A 1 218 ? 13.487 -1.184 -13.354 1 96.17 218 VAL A O 1
ATOM 1697 N N . ALA A 1 219 ? 11.398 -1.805 -13.447 1 95.58 219 ALA A N 1
ATOM 1698 C CA . ALA A 1 219 ? 10.878 -0.455 -13.243 1 95.58 219 ALA A CA 1
ATOM 1699 C C . ALA A 1 219 ? 10.116 -0.354 -11.925 1 95.58 219 ALA A C 1
ATOM 1701 O O . ALA A 1 219 ? 9.503 -1.326 -11.479 1 95.58 219 ALA A O 1
ATOM 1702 N N . ALA A 1 220 ? 10.28 0.777 -11.297 1 94.2 220 ALA A N 1
ATOM 1703 C CA . ALA A 1 220 ? 9.58 1.007 -10.035 1 94.2 220 ALA A CA 1
ATOM 1704 C C . ALA A 1 220 ? 8.78 2.305 -10.08 1 94.2 220 ALA A C 1
ATOM 1706 O O . ALA A 1 220 ? 9.243 3.309 -10.628 1 94.2 220 ALA A O 1
ATOM 1707 N N . GLY A 1 221 ? 7.589 2.264 -9.576 1 90.49 221 GLY A N 1
ATOM 1708 C CA . GLY A 1 221 ? 6.737 3.443 -9.577 1 90.49 221 GLY A CA 1
ATOM 1709 C C . GLY A 1 221 ? 5.343 3.172 -9.045 1 90.49 221 GLY A C 1
ATOM 1710 O O . GLY A 1 221 ? 5.126 2.192 -8.329 1 90.49 221 GLY A O 1
ATOM 1711 N N . ILE A 1 222 ? 4.492 4.148 -9.209 1 89.25 222 ILE A N 1
ATOM 1712 C CA . ILE A 1 222 ? 3.092 4.065 -8.809 1 89.25 222 ILE A CA 1
ATOM 1713 C C . ILE A 1 222 ? 2.205 3.973 -10.049 1 89.25 222 ILE A C 1
ATOM 1715 O O . ILE A 1 222 ? 2.402 4.712 -11.016 1 89.25 222 ILE A O 1
ATOM 1719 N N . VAL A 1 223 ? 1.345 2.987 -10.047 1 87.03 223 VAL A N 1
ATOM 1720 C CA . VAL A 1 223 ? 0.426 2.838 -11.171 1 87.03 223 VAL A CA 1
ATOM 1721 C C . VAL A 1 223 ? -1.015 2.937 -10.677 1 87.03 223 VAL A C 1
ATOM 1723 O O . VAL A 1 223 ? -1.326 2.513 -9.561 1 87.03 223 VAL A O 1
ATOM 1726 N N . GLY A 1 224 ? -1.881 3.501 -11.509 1 85.29 224 GLY A N 1
ATOM 1727 C CA . GLY A 1 224 ? -3.275 3.695 -11.141 1 85.29 224 GLY A CA 1
ATOM 1728 C C . GLY A 1 224 ? -3.514 4.973 -10.36 1 85.29 224 GLY A C 1
ATOM 1729 O O . GLY A 1 224 ? -2.581 5.74 -10.114 1 85.29 224 GLY A O 1
ATOM 1730 N N . THR A 1 225 ? -4.802 5.14 -9.961 1 85.1 225 THR A N 1
ATOM 1731 C CA . THR A 1 225 ? -5.158 6.388 -9.293 1 85.1 225 THR A CA 1
ATOM 1732 C C . THR A 1 225 ? -5.732 6.114 -7.906 1 85.1 225 THR A C 1
ATOM 1734 O O . THR A 1 225 ? -5.708 6.986 -7.035 1 85.1 225 THR A O 1
ATOM 1737 N N . LYS A 1 226 ? -6.182 4.916 -7.761 1 87.36 226 LYS A N 1
ATOM 1738 C CA . LYS A 1 226 ? -6.779 4.555 -6.479 1 87.36 226 LYS A CA 1
ATOM 1739 C C . LYS A 1 226 ? -5.841 3.666 -5.667 1 87.36 226 LYS A C 1
ATOM 1741 O O . LYS A 1 226 ? -5.238 2.735 -6.205 1 87.36 226 LYS A O 1
ATOM 1746 N N . MET A 1 227 ? -5.701 4.007 -4.446 1 86.9 227 MET A N 1
ATOM 1747 C CA . MET A 1 227 ? -4.845 3.236 -3.548 1 86.9 227 MET A CA 1
ATOM 1748 C C . MET A 1 227 ? -3.468 3.015 -4.166 1 86.9 227 MET A C 1
ATOM 1750 O O . MET A 1 227 ? -3.013 1.876 -4.286 1 86.9 227 MET A O 1
ATOM 1754 N N . PRO A 1 228 ? -2.889 4.22 -4.485 1 82.83 228 PRO A N 1
ATOM 1755 C CA . PRO A 1 228 ? -1.594 4.114 -5.162 1 82.83 228 PRO A CA 1
ATOM 1756 C C . PRO A 1 228 ? -0.529 3.447 -4.296 1 82.83 228 PRO A C 1
ATOM 1758 O O . PRO A 1 228 ? -0.49 3.663 -3.082 1 82.83 228 PRO A O 1
ATOM 1761 N N . ARG A 1 229 ? 0.25 2.575 -4.928 1 84.63 229 ARG A N 1
ATOM 1762 C CA . ARG A 1 229 ? 1.317 1.867 -4.229 1 84.63 229 ARG A CA 1
ATOM 1763 C C . ARG A 1 229 ? 2.595 1.841 -5.061 1 84.63 229 ARG A C 1
ATOM 1765 O O . ARG A 1 229 ? 2.542 1.705 -6.285 1 84.63 229 ARG A O 1
ATOM 1772 N N . TYR A 1 230 ? 3.669 1.95 -4.304 1 89.47 230 TYR A N 1
ATOM 1773 C CA . TYR A 1 230 ? 4.98 1.801 -4.927 1 89.47 230 TYR A CA 1
ATOM 1774 C C . TYR A 1 230 ? 5.302 0.332 -5.174 1 89.47 230 TYR A C 1
ATOM 1776 O O . TYR A 1 230 ? 5.358 -0.464 -4.234 1 89.47 230 TYR A O 1
ATOM 1784 N N . TYR A 1 231 ? 5.498 0.034 -6.467 1 89.79 231 TYR A N 1
ATOM 1785 C CA . TYR A 1 231 ? 5.654 -1.372 -6.822 1 89.79 231 TYR A CA 1
ATOM 1786 C C . TYR A 1 231 ? 6.726 -1.548 -7.892 1 89.79 231 TYR A C 1
ATOM 1788 O O . TYR A 1 231 ? 7.189 -0.569 -8.482 1 89.79 231 TYR A O 1
ATOM 1796 N N . LEU A 1 232 ? 7.128 -2.809 -8.055 1 93.51 232 LEU A N 1
ATOM 1797 C CA . LEU A 1 232 ? 8.094 -3.183 -9.082 1 93.51 232 LEU A CA 1
ATOM 1798 C C . LEU A 1 232 ? 7.39 -3.767 -10.303 1 93.51 232 LEU A C 1
ATOM 1800 O O . LEU A 1 232 ? 6.434 -4.533 -10.166 1 93.51 232 LEU A O 1
ATOM 1804 N N . PHE A 1 233 ? 7.944 -3.351 -11.46 1 92.15 233 PHE A N 1
ATOM 1805 C CA . PHE A 1 233 ? 7.368 -3.816 -12.716 1 92.15 233 PHE A CA 1
ATOM 1806 C C . PHE A 1 233 ? 8.454 -4.34 -13.649 1 92.15 233 PHE A C 1
ATOM 1808 O O . PHE A 1 233 ? 9.552 -3.783 -13.706 1 92.15 233 PHE A O 1
ATOM 1815 N N . GLY A 1 234 ? 8.001 -5.378 -14.366 1 91.86 234 GLY A N 1
ATOM 1816 C CA . GLY A 1 234 ? 8.918 -5.928 -15.353 1 91.86 234 GLY A CA 1
ATOM 1817 C C . GLY A 1 234 ? 8.954 -7.444 -15.354 1 91.86 234 GLY A C 1
ATOM 1818 O O . GLY A 1 234 ? 8.415 -8.084 -14.449 1 91.86 234 GLY A O 1
ATOM 1819 N N . TYR A 1 235 ? 9.652 -7.962 -16.318 1 92.92 235 TYR A N 1
ATOM 1820 C CA . TYR A 1 235 ? 9.745 -9.406 -16.504 1 92.92 235 TYR A CA 1
ATOM 1821 C C . TYR A 1 235 ? 10.573 -10.046 -15.396 1 92.92 235 TYR A C 1
ATOM 1823 O O . TYR A 1 235 ? 10.322 -11.188 -15.005 1 92.92 235 TYR A O 1
ATOM 1831 N N . SER A 1 236 ? 11.484 -9.289 -14.881 1 95.27 236 SER A N 1
ATOM 1832 C CA . SER A 1 236 ? 12.36 -9.788 -13.826 1 95.27 236 SER A CA 1
ATOM 1833 C C . SER A 1 236 ? 11.564 -10.188 -12.588 1 95.27 236 SER A C 1
ATOM 1835 O O . SER A 1 236 ? 11.933 -11.129 -11.883 1 95.27 236 SER A O 1
ATOM 1837 N N . VAL A 1 237 ? 10.534 -9.495 -12.349 1 94.34 237 VAL A N 1
ATOM 1838 C CA . VAL A 1 237 ? 9.693 -9.819 -11.202 1 94.34 237 VAL A CA 1
ATOM 1839 C C . VAL A 1 237 ? 9.073 -11.201 -11.389 1 94.34 237 VAL A C 1
ATOM 1841 O O . VAL A 1 237 ? 9.008 -11.993 -10.445 1 94.34 237 VAL A O 1
ATOM 1844 N N . ARG A 1 238 ? 8.701 -11.495 -12.538 1 91.38 238 ARG A N 1
ATOM 1845 C CA . ARG A 1 238 ? 8.097 -12.786 -12.849 1 91.38 238 ARG A CA 1
ATOM 1846 C C . ARG A 1 238 ? 9.114 -13.914 -12.709 1 91.38 238 ARG A C 1
ATOM 1848 O O . ARG A 1 238 ? 8.775 -15.011 -12.261 1 91.38 238 ARG A O 1
ATOM 1855 N N . ILE A 1 239 ? 10.275 -13.63 -13.155 1 95.45 239 ILE A N 1
ATOM 1856 C CA . ILE A 1 239 ? 11.319 -14.643 -13.042 1 95.45 239 ILE A CA 1
ATOM 1857 C C . ILE A 1 239 ? 11.576 -14.957 -11.57 1 95.45 239 ILE A C 1
ATOM 1859 O O . ILE A 1 239 ? 11.711 -16.123 -11.192 1 95.45 239 ILE A O 1
ATOM 1863 N N . ALA A 1 240 ? 11.621 -13.913 -10.783 1 96.13 240 ALA A N 1
ATOM 1864 C CA . ALA A 1 240 ? 11.815 -14.121 -9.351 1 96.13 240 ALA A CA 1
ATOM 1865 C C . ALA A 1 240 ? 10.699 -14.981 -8.765 1 96.13 240 ALA A C 1
ATOM 1867 O O . ALA A 1 240 ? 10.956 -15.882 -7.963 1 96.13 240 ALA A O 1
ATOM 1868 N N . SER A 1 241 ? 9.496 -14.673 -9.133 1 93.53 241 SER A N 1
ATOM 1869 C CA . SER A 1 241 ? 8.346 -15.451 -8.682 1 93.53 241 SER A CA 1
ATOM 1870 C C . SER A 1 241 ? 8.464 -16.91 -9.11 1 93.53 241 SER A C 1
ATOM 1872 O O . SER A 1 241 ? 8.123 -17.816 -8.346 1 93.53 241 SER A O 1
ATOM 1874 N N . ARG A 1 242 ? 8.951 -17.156 -10.318 1 94.72 242 ARG A N 1
ATOM 1875 C CA . ARG A 1 242 ? 9.135 -18.511 -10.829 1 94.72 242 ARG A CA 1
ATOM 1876 C C . ARG A 1 242 ? 10.212 -19.251 -10.043 1 94.72 242 ARG A C 1
ATOM 1878 O O . ARG A 1 242 ? 10.094 -20.454 -9.799 1 94.72 242 ARG A O 1
ATOM 1885 N N . MET A 1 243 ? 11.26 -18.507 -9.678 1 96.76 243 MET A N 1
ATOM 1886 C CA . MET A 1 243 ? 12.296 -19.101 -8.838 1 96.76 243 MET A CA 1
ATOM 1887 C C . MET A 1 243 ? 11.714 -19.573 -7.509 1 96.76 243 MET A C 1
ATOM 1889 O O . MET A 1 243 ? 12.056 -20.654 -7.026 1 96.76 243 MET A O 1
ATOM 1893 N N . GLU A 1 244 ? 10.89 -18.723 -6.963 1 96.38 244 GLU A N 1
ATOM 1894 C CA . GLU A 1 244 ? 10.243 -19.071 -5.702 1 96.38 244 GLU A CA 1
ATOM 1895 C C . GLU A 1 244 ? 9.31 -20.267 -5.872 1 96.38 244 GLU A C 1
ATOM 1897 O O . GLU A 1 244 ? 9.369 -21.223 -5.096 1 96.38 244 GLU A O 1
ATOM 1902 N N . ALA A 1 245 ? 8.478 -20.267 -6.93 1 93.6 245 ALA A N 1
ATOM 1903 C CA . ALA A 1 245 ? 7.446 -21.277 -7.154 1 93.6 245 ALA A CA 1
ATOM 1904 C C . ALA A 1 245 ? 8.067 -22.648 -7.408 1 93.6 245 ALA A C 1
ATOM 1906 O O . ALA A 1 245 ? 7.471 -23.677 -7.082 1 93.6 245 ALA A O 1
ATOM 1907 N N . THR A 1 246 ? 9.219 -22.685 -7.996 1 94.89 246 THR A N 1
ATOM 1908 C CA . THR A 1 246 ? 9.864 -23.948 -8.342 1 94.89 246 THR A CA 1
ATOM 1909 C C . THR A 1 246 ? 10.932 -24.309 -7.314 1 94.89 246 THR A C 1
ATOM 1911 O O . THR A 1 246 ? 11.724 -25.228 -7.531 1 94.89 246 THR A O 1
ATOM 1914 N N . GLY A 1 247 ? 10.965 -23.53 -6.253 1 94.99 247 GLY A N 1
ATOM 1915 C CA . GLY A 1 247 ? 11.946 -23.795 -5.213 1 94.99 247 GLY A CA 1
ATOM 1916 C C . GLY A 1 247 ? 11.567 -24.957 -4.316 1 94.99 247 GLY A C 1
ATOM 1917 O O . GLY A 1 247 ? 10.55 -25.616 -4.541 1 94.99 247 GLY A O 1
ATOM 1918 N N . LEU A 1 248 ? 12.448 -25.313 -3.344 1 95.26 248 LEU A N 1
ATOM 1919 C CA . LEU A 1 248 ? 12.239 -26.366 -2.356 1 95.26 248 LEU 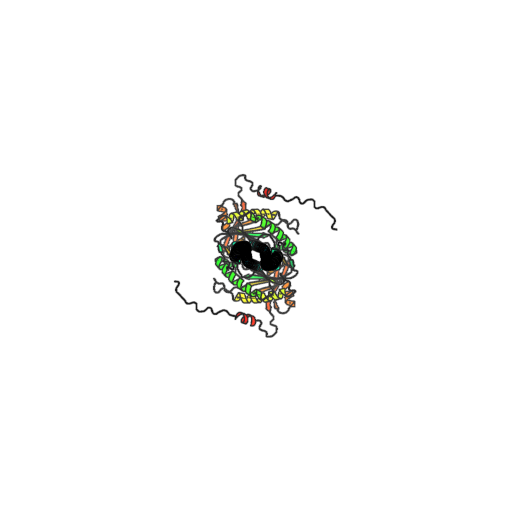A CA 1
ATOM 1920 C C . LEU A 1 248 ? 12.198 -25.788 -0.946 1 95.26 248 LEU A C 1
ATOM 1922 O O . LEU A 1 248 ? 12.708 -24.692 -0.704 1 95.26 248 LEU A O 1
ATOM 1926 N N . PRO A 1 249 ? 11.576 -26.497 -0.044 1 94.3 249 PRO A N 1
ATOM 1927 C CA . PRO A 1 249 ? 11.497 -26.006 1.334 1 94.3 249 PRO A CA 1
ATOM 1928 C C . PRO A 1 249 ? 12.871 -25.724 1.939 1 94.3 249 PRO A C 1
ATOM 1930 O O . PRO A 1 249 ? 13.773 -26.561 1.848 1 94.3 249 PRO A O 1
ATOM 1933 N N . ASN A 1 250 ? 13.052 -24.559 2.484 1 93.27 250 ASN A N 1
ATOM 1934 C CA . ASN A 1 250 ? 14.237 -24.09 3.196 1 93.27 250 ASN A CA 1
ATOM 1935 C C . ASN A 1 250 ? 15.45 -24.01 2.273 1 93.27 250 ASN A C 1
ATOM 1937 O O . ASN A 1 250 ? 16.578 -24.257 2.702 1 93.27 250 ASN A O 1
ATOM 1941 N N . ARG A 1 251 ? 15.174 -23.791 1.011 1 95.29 251 ARG A N 1
ATOM 1942 C CA . ARG A 1 251 ? 16.245 -23.588 0.04 1 95.29 251 ARG A CA 1
ATOM 1943 C C . ARG A 1 251 ? 16.108 -22.237 -0.653 1 95.29 251 ARG A C 1
ATOM 1945 O O . ARG A 1 251 ? 15.008 -21.686 -0.739 1 95.29 251 ARG A O 1
ATOM 1952 N N . ILE A 1 252 ? 17.199 -21.795 -1.039 1 98 252 ILE A N 1
ATOM 1953 C CA . ILE A 1 252 ? 17.257 -20.526 -1.757 1 98 252 ILE A CA 1
ATOM 1954 C C . ILE A 1 252 ? 17.586 -20.779 -3.226 1 98 252 ILE A C 1
ATOM 1956 O O . ILE A 1 252 ? 18.691 -21.217 -3.555 1 98 252 ILE A O 1
ATOM 1960 N N . HIS A 1 253 ? 16.657 -20.514 -4.07 1 98.44 253 HIS A N 1
ATOM 1961 C CA . HIS A 1 253 ? 16.739 -20.797 -5.498 1 98.44 253 HIS A CA 1
ATOM 1962 C C . HIS A 1 253 ? 17.17 -19.561 -6.281 1 98.44 253 HIS A C 1
ATOM 1964 O O . HIS A 1 253 ? 16.474 -18.543 -6.274 1 98.44 253 HIS A O 1
ATOM 1970 N N . LEU A 1 254 ? 18.281 -19.686 -7.049 1 97.93 254 LEU A N 1
ATOM 1971 C CA . LEU A 1 254 ? 18.876 -18.555 -7.752 1 97.93 254 LEU A CA 1
ATOM 1972 C C . LEU A 1 254 ? 18.723 -18.713 -9.262 1 97.93 254 LEU A C 1
ATOM 1974 O O . LEU A 1 254 ? 18.869 -19.816 -9.793 1 97.93 254 LEU A O 1
ATOM 1978 N N . SER A 1 255 ? 18.474 -17.61 -9.849 1 97.7 255 SER A N 1
ATOM 1979 C CA . SER A 1 255 ? 18.607 -17.589 -11.302 1 97.7 255 SER A CA 1
ATOM 1980 C C . SER A 1 255 ? 20.073 -17.576 -11.723 1 97.7 255 SER A C 1
ATOM 1982 O O . SER A 1 255 ? 20.955 -17.292 -10.91 1 97.7 255 SER A O 1
ATOM 1984 N N . GLU A 1 256 ? 20.282 -17.8 -12.965 1 96.71 256 GLU A N 1
ATOM 1985 C CA . GLU A 1 256 ? 21.632 -17.83 -13.518 1 96.71 256 GLU A CA 1
ATOM 1986 C C . GLU A 1 256 ? 22.311 -16.469 -13.39 1 96.71 256 GLU A C 1
ATOM 1988 O O . GLU A 1 256 ? 23.489 -16.388 -13.035 1 96.71 256 GLU A O 1
ATOM 1993 N N . HIS A 1 257 ? 21.589 -15.433 -13.634 1 96.28 257 HIS A N 1
ATOM 1994 C CA . HIS A 1 257 ? 22.148 -14.087 -13.592 1 96.28 257 HIS A CA 1
ATOM 1995 C C . HIS A 1 257 ? 22.593 -13.719 -12.18 1 96.28 257 HIS A C 1
ATOM 1997 O O . HIS A 1 257 ? 23.667 -13.143 -11.994 1 96.28 257 HIS A O 1
ATOM 2003 N N . THR A 1 258 ? 21.752 -14.045 -11.214 1 97.47 258 THR A N 1
ATOM 2004 C CA . THR A 1 258 ? 22.122 -13.785 -9.827 1 97.47 258 THR A CA 1
ATOM 2005 C C . THR A 1 258 ? 23.371 -14.574 -9.444 1 97.47 258 THR A C 1
ATOM 2007 O O . THR A 1 258 ? 24.27 -14.043 -8.789 1 97.47 258 THR A O 1
ATOM 2010 N N . ARG A 1 259 ? 23.375 -15.809 -9.841 1 96.73 259 ARG A N 1
ATOM 2011 C CA . ARG A 1 259 ? 24.527 -16.663 -9.57 1 96.73 259 ARG A CA 1
ATOM 2012 C C . ARG A 1 259 ? 25.807 -16.05 -10.129 1 96.73 259 ARG A C 1
ATOM 2014 O O . ARG A 1 259 ? 26.847 -16.06 -9.468 1 96.73 259 ARG A O 1
ATOM 2021 N N . ASP A 1 260 ? 25.742 -15.543 -11.317 1 95.95 260 ASP A N 1
ATOM 2022 C CA . ASP A 1 260 ? 26.915 -14.973 -11.971 1 95.95 260 ASP A CA 1
ATOM 2023 C C . ASP A 1 260 ? 27.467 -13.791 -11.177 1 95.95 260 ASP A C 1
ATOM 2025 O O . ASP A 1 260 ? 28.683 -13.641 -11.04 1 95.95 260 ASP A O 1
ATOM 2029 N N . ILE A 1 261 ? 26.599 -13.003 -10.674 1 95.67 261 ILE A N 1
ATOM 2030 C CA . ILE A 1 261 ? 27.021 -11.847 -9.891 1 95.67 261 ILE A CA 1
ATOM 2031 C C . ILE A 1 261 ? 27.654 -12.313 -8.582 1 95.67 261 ILE A C 1
ATOM 2033 O O . ILE A 1 261 ? 28.697 -11.798 -8.171 1 95.67 261 ILE A O 1
ATOM 2037 N N . LEU A 1 262 ? 27.063 -13.271 -7.926 1 95.19 262 LEU A N 1
ATOM 2038 C CA . LEU A 1 262 ? 27.545 -13.762 -6.64 1 95.19 262 LEU A CA 1
ATOM 2039 C C . LEU A 1 262 ? 28.87 -14.499 -6.802 1 95.19 262 LEU A C 1
ATOM 2041 O O . LEU A 1 262 ? 29.695 -14.511 -5.885 1 95.19 262 LEU A O 1
ATOM 2045 N N . LYS A 1 263 ? 28.987 -15.13 -7.917 1 92.8 263 LYS A N 1
ATOM 2046 C CA . LYS A 1 263 ? 30.239 -15.823 -8.208 1 92.8 263 LYS A CA 1
ATOM 2047 C C . LYS A 1 263 ? 31.414 -14.849 -8.232 1 92.8 263 LYS A C 1
ATOM 2049 O O . LYS A 1 263 ? 32.51 -15.179 -7.773 1 92.8 263 LYS A O 1
ATOM 2054 N N . ASP A 1 264 ? 31.134 -13.716 -8.687 1 91.27 264 ASP A N 1
ATOM 2055 C CA . ASP A 1 264 ? 32.164 -12.684 -8.767 1 91.27 264 ASP A CA 1
ATOM 2056 C C . ASP A 1 264 ? 32.567 -12.202 -7.376 1 91.27 264 ASP A C 1
ATOM 2058 O O . ASP A 1 264 ? 33.709 -11.788 -7.163 1 91.27 264 ASP A O 1
ATOM 2062 N N . ILE A 1 265 ? 31.726 -12.169 -6.452 1 86.83 265 ILE A N 1
ATOM 2063 C CA . ILE A 1 265 ? 31.999 -11.738 -5.086 1 86.83 265 ILE A CA 1
ATOM 2064 C C . ILE A 1 265 ? 32.707 -12.856 -4.324 1 86.83 265 ILE A C 1
ATOM 2066 O O . ILE A 1 265 ? 33.498 -12.592 -3.415 1 86.83 265 ILE A O 1
ATOM 2070 N N . ASP A 1 266 ? 32.565 -14.17 -4.674 1 80.51 266 ASP A N 1
ATOM 2071 C CA . ASP A 1 266 ? 33.271 -15.386 -4.282 1 80.51 266 ASP A CA 1
ATOM 2072 C C . ASP A 1 266 ? 33.182 -15.612 -2.775 1 80.51 266 ASP A C 1
ATOM 2074 O O . ASP A 1 266 ? 34.179 -15.946 -2.132 1 80.51 266 ASP A O 1
ATOM 2078 N N . CYS A 1 267 ? 32.025 -15.32 -2.138 1 87.38 267 CYS A N 1
ATOM 2079 C CA . CYS A 1 267 ? 31.839 -15.562 -0.711 1 87.38 267 CYS A CA 1
ATOM 2080 C C . CYS A 1 267 ? 30.619 -16.441 -0.462 1 87.38 267 CYS A C 1
ATOM 2082 O O . CYS A 1 267 ? 30.159 -16.564 0.674 1 87.38 267 CYS A O 1
ATOM 2084 N N . PHE A 1 268 ? 30.226 -17.078 -1.598 1 93.85 268 PHE A N 1
ATOM 2085 C CA . PHE A 1 268 ? 29.004 -17.861 -1.458 1 93.85 268 PHE A CA 1
ATOM 2086 C C . PHE A 1 268 ? 29.194 -19.265 -2.021 1 93.85 268 PHE A C 1
ATOM 2088 O O . PHE A 1 268 ? 29.899 -19.451 -3.014 1 93.85 268 PHE A O 1
ATOM 2095 N N . VAL A 1 269 ? 28.63 -20.223 -1.341 1 95.04 269 VAL A N 1
ATOM 2096 C CA . VAL A 1 269 ? 28.601 -21.603 -1.816 1 95.04 269 VAL A CA 1
ATOM 2097 C C . VAL A 1 269 ? 27.292 -21.868 -2.556 1 95.04 269 VAL A C 1
ATOM 2099 O O . VAL A 1 269 ? 26.209 -21.746 -1.979 1 95.04 269 VAL A O 1
ATOM 2102 N N . MET A 1 270 ? 27.419 -22.205 -3.84 1 95.48 270 MET A N 1
ATOM 2103 C CA . MET A 1 270 ? 26.241 -22.421 -4.675 1 95.48 270 MET A CA 1
ATOM 2104 C C . MET A 1 270 ? 26.323 -23.763 -5.395 1 95.48 270 MET A C 1
ATOM 2106 O O . MET A 1 270 ? 27.418 -24.268 -5.652 1 95.48 270 MET A O 1
ATOM 2110 N N . LYS A 1 271 ? 25.221 -24.367 -5.619 1 96.23 271 LYS A N 1
ATOM 2111 C CA . LYS A 1 271 ? 25.133 -25.651 -6.309 1 96.23 271 LYS A CA 1
ATOM 2112 C C . LYS A 1 271 ? 24.147 -25.584 -7.472 1 96.23 271 LYS A C 1
ATOM 2114 O O . LYS A 1 271 ? 23.075 -24.987 -7.35 1 96.23 271 LYS A O 1
ATOM 2119 N N . GLN A 1 272 ? 24.556 -26.237 -8.567 1 96.48 272 GLN A N 1
ATOM 2120 C CA . GLN A 1 272 ? 23.671 -26.259 -9.727 1 96.48 272 GLN A CA 1
ATOM 2121 C C . GLN A 1 272 ? 22.45 -27.139 -9.47 1 96.48 272 GLN A C 1
ATOM 2123 O O . GLN A 1 272 ? 22.58 -28.263 -8.981 1 96.48 272 GLN A O 1
ATOM 2128 N N . ARG A 1 273 ? 21.318 -26.659 -9.621 1 94.51 273 ARG A N 1
ATOM 2129 C CA . ARG A 1 273 ? 20.07 -27.4 -9.466 1 94.51 273 ARG A CA 1
ATOM 2130 C C . ARG A 1 273 ? 19.679 -28.093 -10.767 1 94.51 273 ARG A C 1
ATOM 2132 O O . ARG A 1 273 ? 19.261 -29.253 -10.757 1 94.51 273 ARG A O 1
ATOM 2139 N N . GLY A 1 274 ? 19.754 -27.431 -11.893 1 93.69 274 GLY A N 1
ATOM 2140 C CA . GLY A 1 274 ? 19.279 -27.854 -13.201 1 93.69 274 GLY A CA 1
ATOM 2141 C C . GLY A 1 274 ? 18.518 -26.769 -13.939 1 93.69 274 GLY A C 1
ATOM 2142 O O . GLY A 1 274 ? 18.664 -25.584 -13.633 1 93.69 274 GLY A O 1
ATOM 2143 N N . GLU A 1 275 ? 17.771 -27.214 -14.97 1 94.79 275 GLU A N 1
ATOM 2144 C CA . GLU A 1 275 ? 17.083 -26.247 -15.82 1 94.79 275 GLU A CA 1
ATOM 2145 C C . GLU A 1 275 ? 15.585 -26.222 -15.527 1 94.79 275 GLU A C 1
ATOM 2147 O O . GLU A 1 275 ? 14.992 -27.256 -15.212 1 94.79 275 GLU A O 1
ATOM 2152 N N . ILE A 1 276 ? 15.107 -25.044 -15.544 1 93.75 276 ILE A N 1
ATOM 2153 C CA . ILE A 1 276 ? 13.659 -24.893 -15.459 1 93.75 276 ILE A CA 1
ATOM 2154 C C . ILE A 1 276 ? 13.149 -24.122 -16.675 1 93.75 276 ILE A C 1
ATOM 2156 O O . ILE A 1 276 ? 13.91 -23.4 -17.324 1 93.75 276 ILE A O 1
ATOM 2160 N N . THR A 1 277 ? 11.883 -24.32 -16.966 1 93.03 277 THR A N 1
ATOM 2161 C CA . THR A 1 277 ? 11.275 -23.612 -18.087 1 93.03 277 THR A CA 1
ATOM 2162 C C . THR A 1 277 ? 10.623 -22.315 -17.617 1 93.03 277 THR A C 1
ATOM 2164 O O . THR A 1 277 ? 9.829 -22.319 -16.675 1 93.03 277 THR A O 1
ATOM 2167 N N . ILE A 1 278 ? 11.037 -21.296 -18.215 1 90.66 278 ILE A N 1
ATOM 2168 C CA . ILE A 1 278 ? 10.453 -19.988 -17.938 1 90.66 278 ILE A CA 1
ATOM 2169 C C . ILE A 1 278 ? 9.659 -19.51 -19.152 1 90.66 278 ILE A C 1
ATOM 2171 O O . ILE A 1 278 ? 10.188 -19.454 -20.265 1 90.66 278 ILE A O 1
ATOM 2175 N N . THR A 1 279 ? 8.481 -19.166 -18.895 1 85.51 279 THR A N 1
ATOM 2176 C CA . THR A 1 279 ? 7.633 -18.672 -19.974 1 85.51 279 THR A CA 1
ATOM 2177 C C . THR A 1 279 ? 8.264 -17.454 -20.643 1 85.51 279 THR A C 1
ATOM 2179 O O . THR A 1 279 ? 8.647 -16.497 -19.967 1 85.51 279 THR A O 1
ATOM 2182 N N . GLY A 1 280 ? 8.418 -17.455 -21.937 1 82.88 280 GLY A N 1
ATOM 2183 C CA . GLY A 1 280 ? 8.963 -16.329 -22.679 1 82.88 280 GLY A CA 1
ATOM 2184 C C . GLY A 1 280 ? 10.461 -16.424 -22.894 1 82.88 280 GLY A C 1
ATOM 2185 O O . GLY A 1 280 ? 11.008 -15.774 -23.787 1 82.88 280 GLY A O 1
ATOM 2186 N N . LYS A 1 281 ? 11.163 -17.185 -22.016 1 84.85 281 LYS A N 1
ATOM 2187 C CA . LYS A 1 281 ? 12.619 -17.236 -22.106 1 84.85 281 LYS A CA 1
ATOM 2188 C C . LYS A 1 281 ? 13.1 -18.648 -22.43 1 84.85 281 LYS A C 1
ATOM 2190 O O . LYS A 1 281 ? 14.265 -18.847 -22.782 1 84.85 281 LYS A O 1
ATOM 2195 N N . GLY A 1 282 ? 12.203 -19.561 -22.235 1 89.43 282 GLY A N 1
ATOM 2196 C CA . GLY A 1 282 ? 12.617 -20.935 -22.472 1 89.43 282 GLY A CA 1
ATOM 2197 C C . GLY A 1 282 ? 13.309 -21.564 -21.278 1 89.43 282 GLY A C 1
ATOM 2198 O O . GLY A 1 282 ? 12.901 -21.353 -20.134 1 89.43 282 GLY A O 1
ATOM 2199 N N . ARG A 1 283 ? 14.38 -22.387 -21.56 1 93.62 283 ARG A N 1
ATOM 2200 C CA . ARG A 1 283 ? 15.07 -23.084 -20.479 1 93.62 283 ARG A CA 1
ATOM 2201 C C . ARG A 1 283 ? 16.157 -22.207 -19.868 1 93.62 283 ARG A C 1
ATOM 2203 O O . ARG A 1 283 ? 16.885 -21.519 -20.587 1 93.62 283 ARG A O 1
ATOM 2210 N N . MET A 1 284 ? 16.191 -22.249 -18.584 1 94.2 284 MET A N 1
ATOM 2211 C CA . MET A 1 284 ? 17.177 -21.462 -17.849 1 94.2 284 MET A CA 1
ATOM 2212 C C . MET A 1 284 ? 17.859 -22.307 -16.778 1 94.2 284 MET A C 1
ATOM 2214 O O . MET A 1 284 ? 17.193 -23.028 -16.033 1 94.2 284 MET A O 1
ATOM 2218 N N . ALA A 1 285 ? 19.197 -22.218 -16.727 1 96.51 285 ALA A N 1
ATOM 2219 C CA . ALA A 1 285 ? 19.922 -22.882 -15.647 1 96.51 285 ALA A CA 1
ATOM 2220 C C . ALA A 1 285 ? 19.712 -22.159 -14.319 1 96.51 285 ALA A C 1
ATOM 2222 O O . ALA A 1 285 ? 19.702 -20.927 -14.271 1 96.51 285 ALA A O 1
ATOM 2223 N N . THR A 1 286 ? 19.498 -22.965 -13.321 1 97.41 286 THR A N 1
ATOM 2224 C CA . THR A 1 286 ? 19.268 -22.367 -12.01 1 97.41 286 THR A CA 1
ATOM 2225 C C . THR A 1 286 ? 20.167 -23.009 -10.958 1 97.41 286 THR A C 1
ATOM 2227 O O . THR A 1 286 ? 20.835 -24.009 -11.23 1 97.41 286 THR A O 1
ATOM 2230 N N . TYR A 1 287 ? 20.205 -22.427 -9.739 1 97.9 287 TYR A N 1
ATOM 2231 C CA . TYR A 1 287 ? 21.179 -22.821 -8.728 1 97.9 287 TYR A CA 1
ATOM 2232 C C . TYR A 1 287 ? 20.586 -22.711 -7.328 1 97.9 287 TYR A C 1
ATOM 2234 O O . TYR A 1 287 ? 19.6 -22.001 -7.119 1 97.9 287 TYR A O 1
ATOM 2242 N N . TRP A 1 288 ? 21.212 -23.438 -6.388 1 97.8 288 TRP A N 1
ATOM 2243 C CA . TRP A 1 288 ? 20.922 -23.319 -4.963 1 97.8 288 TRP A CA 1
ATOM 2244 C C . TRP A 1 288 ? 21.998 -22.503 -4.254 1 97.8 288 TRP A C 1
ATOM 2246 O O . TRP A 1 288 ? 23.193 -22.704 -4.488 1 97.8 288 TRP A O 1
ATOM 2256 N N . LEU A 1 289 ? 21.562 -21.557 -3.485 1 97.24 289 LEU A N 1
ATOM 2257 C CA . LEU A 1 289 ? 22.471 -20.921 -2.537 1 97.24 289 LEU A CA 1
ATOM 2258 C C . LEU A 1 289 ? 22.53 -21.707 -1.232 1 97.24 289 LEU A C 1
ATOM 2260 O O . LEU A 1 289 ? 21.521 -21.841 -0.536 1 97.24 289 LEU A O 1
ATOM 2264 N N . LEU A 1 290 ? 23.622 -22.178 -0.837 1 94.15 290 LEU A N 1
ATOM 2265 C CA . LEU A 1 290 ? 23.73 -23.101 0.287 1 94.15 290 LEU A CA 1
ATOM 2266 C C . LEU A 1 290 ? 24.231 -22.382 1.535 1 94.15 290 LEU A C 1
ATOM 2268 O O . LEU A 1 290 ? 23.735 -22.625 2.638 1 94.15 290 LEU A O 1
ATOM 2272 N N . ASN A 1 291 ? 25.279 -21.574 1.362 1 92.42 291 ASN A N 1
ATOM 2273 C CA . ASN A 1 291 ? 25.89 -20.921 2.515 1 92.42 291 ASN A CA 1
ATOM 2274 C C . ASN A 1 291 ? 26.827 -19.795 2.09 1 92.42 291 ASN A C 1
ATOM 2276 O O . ASN A 1 291 ? 27.044 -19.579 0.896 1 92.42 291 ASN A O 1
ATOM 2280 N N . ARG A 1 292 ? 27.232 -19.049 3.087 1 89.25 292 ARG A N 1
ATOM 2281 C CA . ARG A 1 292 ? 28.319 -18.097 2.884 1 89.25 292 ARG A CA 1
ATOM 2282 C C . ARG A 1 292 ? 29.67 -18.735 3.19 1 89.25 292 ARG A C 1
ATOM 2284 O O . ARG A 1 292 ? 29.796 -19.509 4.141 1 89.25 292 ARG A O 1
ATOM 2291 N N . ARG A 1 293 ? 30.644 -18.61 2.241 1 77.83 293 ARG A N 1
ATOM 2292 C CA . ARG A 1 293 ? 31.961 -19.201 2.461 1 77.83 293 ARG A CA 1
ATOM 2293 C C . ARG A 1 293 ? 32.633 -18.597 3.689 1 77.83 293 ARG A C 1
ATOM 2295 O O . ARG A 1 293 ? 32.582 -17.384 3.898 1 77.83 293 ARG A O 1
ATOM 2302 N N . ASN A 1 294 ? 32.66 -19.301 4.832 1 55.79 294 ASN A N 1
ATOM 2303 C CA . ASN A 1 294 ? 33.431 -18.856 5.988 1 55.79 294 ASN A CA 1
ATOM 2304 C C . ASN A 1 294 ? 34.832 -18.402 5.586 1 55.79 294 ASN A C 1
ATOM 2306 O O . ASN A 1 294 ? 35.652 -19.214 5.153 1 55.79 294 ASN A O 1
ATOM 2310 N N . ILE A 1 295 ? 35.257 -17.435 5.037 1 44.93 295 ILE A N 1
ATOM 2311 C CA . ILE A 1 295 ? 36.693 -17.184 5.015 1 44.93 295 ILE A CA 1
ATOM 2312 C C . ILE A 1 295 ? 37.294 -17.503 6.383 1 44.93 295 ILE A C 1
ATOM 2314 O O . ILE A 1 295 ? 36.573 -17.58 7.381 1 44.93 295 ILE A O 1
ATOM 2318 N N . GLY A 1 296 ? 38.491 -16.738 7.048 1 36.94 296 GLY A N 1
ATOM 2319 C CA . GLY A 1 296 ? 39.035 -17.047 8.361 1 36.94 296 GLY A CA 1
ATOM 2320 C C . GLY A 1 296 ? 37.965 -17.31 9.404 1 36.94 296 GLY A C 1
ATOM 2321 O O . GLY A 1 296 ? 36.778 -17.089 9.152 1 36.94 296 GLY A O 1
ATOM 2322 N N . GLY A 1 297 ? 38.301 -17.313 11.017 1 32.71 297 GLY A N 1
ATOM 2323 C CA . GLY A 1 297 ? 37.787 -17.385 12.376 1 32.71 297 GLY A CA 1
ATOM 2324 C C . GLY A 1 297 ? 36.533 -16.558 12.584 1 32.71 297 GLY A C 1
ATOM 2325 O O . GLY A 1 297 ? 36.066 -16.403 13.714 1 32.71 297 GLY A O 1
ATOM 2326 N N . SER A 1 298 ? 36.357 -15.397 12.038 1 31.36 298 SER A N 1
ATOM 2327 C CA . SER A 1 298 ? 35.442 -14.462 12.685 1 31.36 298 SER A CA 1
ATOM 2328 C C . SER A 1 298 ? 33.992 -14.9 12.516 1 31.36 298 SER A C 1
ATOM 2330 O O . SER A 1 298 ? 33.565 -15.239 11.41 1 31.36 298 SER A O 1
ATOM 2332 N N . ALA A 1 299 ? 33.413 -15.357 13.602 1 30.43 299 ALA A N 1
ATOM 2333 C CA . ALA A 1 299 ? 32.1 -15.741 14.115 1 30.43 299 ALA A CA 1
ATOM 2334 C C . ALA A 1 299 ? 31.008 -14.825 13.57 1 30.43 299 ALA A C 1
ATOM 2336 O O . ALA A 1 299 ? 30.83 -13.705 14.055 1 30.43 299 ALA A O 1
ATOM 2337 N N . PHE A 1 300 ? 30.813 -14.489 12.519 1 31.96 300 PHE A N 1
ATOM 2338 C CA . PHE A 1 300 ? 29.608 -13.695 12.304 1 31.96 300 PHE A CA 1
ATOM 2339 C C . PHE A 1 300 ? 28.414 -14.322 13.013 1 31.96 300 PHE A C 1
ATOM 2341 O O . PHE A 1 300 ? 27.292 -13.822 12.909 1 31.96 300 PHE A O 1
ATOM 2348 N N . LYS A 1 301 ? 28.493 -15.577 13.472 1 35.08 301 LYS A N 1
ATOM 2349 C CA . LYS A 1 301 ? 27.4 -16.106 14.283 1 35.08 301 LYS A CA 1
ATOM 2350 C C . LYS A 1 301 ? 27.143 -15.224 15.501 1 35.08 301 LYS A C 1
ATOM 2352 O O . LYS A 1 301 ? 26.038 -15.217 16.047 1 35.08 301 LYS A O 1
ATOM 2357 N N . GLN A 1 302 ? 28.176 -14.835 16.37 1 29.84 302 GLN A N 1
ATOM 2358 C CA . GLN A 1 302 ? 28.147 -14.398 17.762 1 29.84 302 GLN A CA 1
ATOM 2359 C C . GLN A 1 302 ? 27.528 -13.009 17.89 1 29.84 302 GLN A C 1
ATOM 2361 O O . GLN A 1 302 ? 26.818 -12.728 18.857 1 29.84 302 GLN A O 1
ATOM 2366 N N . ASP A 1 303 ? 27.91 -11.991 17.083 1 30.65 303 ASP A N 1
ATOM 2367 C CA . ASP A 1 303 ? 27.504 -10.637 17.445 1 30.65 303 ASP A CA 1
ATOM 2368 C C . ASP A 1 303 ? 26.019 -10.416 17.166 1 30.65 303 ASP A C 1
ATOM 2370 O O . ASP A 1 303 ? 25.414 -9.484 17.701 1 30.65 303 ASP A O 1
ATOM 2374 N N . VAL A 1 304 ? 25.389 -11.068 16.265 1 32.36 304 VAL A N 1
ATOM 2375 C CA . VAL A 1 304 ? 23.947 -10.854 16.187 1 32.36 304 VAL A CA 1
ATOM 2376 C C . VAL A 1 304 ? 23.258 -11.538 17.365 1 32.36 304 VAL A C 1
ATOM 2378 O O . VAL A 1 304 ? 22.146 -11.164 17.744 1 32.36 304 VAL A O 1
ATOM 2381 N N . GLN A 1 305 ? 23.858 -12.506 18.065 1 29.44 305 GLN A N 1
ATOM 2382 C CA . GLN A 1 305 ? 23.319 -13.044 19.31 1 29.44 305 GLN A CA 1
ATOM 2383 C C . GLN A 1 305 ? 23.49 -12.053 20.457 1 29.44 305 GLN A C 1
ATOM 2385 O O . GLN A 1 305 ? 22.63 -11.958 21.336 1 29.44 305 GLN A O 1
ATOM 2390 N N . GLU A 1 306 ? 24.609 -11.395 20.648 1 29.35 306 GLU A N 1
ATOM 2391 C CA . GLU A 1 306 ? 24.897 -10.544 21.798 1 29.35 306 GLU A CA 1
ATOM 2392 C C . GLU A 1 306 ? 24.024 -9.291 21.79 1 29.35 306 GLU A C 1
ATOM 2394 O O . GLU A 1 306 ? 23.598 -8.819 22.846 1 29.35 306 GLU A O 1
ATOM 2399 N N . HIS A 1 307 ? 23.894 -8.627 20.646 1 29.32 307 HIS A N 1
ATOM 2400 C CA . HIS A 1 307 ? 23.112 -7.401 20.758 1 29.32 307 HIS A CA 1
ATOM 2401 C C . HIS A 1 307 ? 21.63 -7.708 20.951 1 29.32 307 HIS A C 1
ATOM 2403 O O . HIS A 1 307 ? 20.845 -6.816 21.281 1 29.32 307 HIS A O 1
ATOM 2409 N N . LEU A 1 308 ? 21.221 -8.823 20.665 1 27.71 308 LEU A N 1
ATOM 2410 C CA . LEU A 1 308 ? 19.828 -9.139 20.964 1 27.71 308 LEU A CA 1
ATOM 2411 C C . LEU A 1 308 ? 19.634 -9.377 22.458 1 27.71 308 LEU A C 1
ATOM 2413 O O . LEU A 1 308 ? 18.516 -9.634 22.91 1 27.71 308 LEU A O 1
ATOM 2417 N N . ASN A 1 309 ? 20.75 -9.643 23.253 1 26.78 309 ASN A N 1
ATOM 2418 C CA . ASN A 1 309 ? 20.493 -9.783 24.683 1 26.78 309 ASN A CA 1
ATOM 2419 C C . ASN A 1 309 ? 20.04 -8.464 25.302 1 26.78 309 ASN A C 1
ATOM 2421 O O . ASN A 1 309 ? 20.2 -8.251 26.506 1 26.78 309 ASN A O 1
ATOM 2425 N N . LEU A 1 310 ? 20.045 -7.396 24.581 1 25.71 310 LEU A N 1
ATOM 2426 C CA . LEU A 1 310 ? 19.782 -6.199 25.373 1 25.71 310 LEU A CA 1
ATOM 2427 C C . LEU A 1 310 ? 18.526 -6.373 26.22 1 25.71 310 LEU A C 1
ATOM 2429 O O . LEU A 1 310 ? 17.715 -7.265 25.96 1 25.71 310 LEU A O 1
ATOM 2433 N N . ASN A 1 311 ? 17.954 -5.179 26.971 1 23.1 311 ASN A N 1
ATOM 2434 C CA . ASN A 1 311 ? 17.158 -4.928 28.168 1 23.1 311 ASN A CA 1
ATOM 2435 C C . ASN A 1 311 ? 15.742 -5.477 28.025 1 23.1 311 ASN A C 1
ATOM 2437 O O . ASN A 1 311 ? 14.866 -4.811 27.471 1 23.1 311 ASN A O 1
ATOM 2441 N N . VAL A 1 312 ? 15.619 -6.653 27.74 1 25.73 312 VAL A N 1
ATOM 2442 C CA . VAL A 1 312 ? 14.253 -7.085 28.016 1 25.73 312 VAL A CA 1
ATOM 2443 C C . VAL A 1 312 ? 13.92 -6.837 29.486 1 25.73 312 VAL A C 1
ATOM 2445 O O . VAL A 1 312 ? 14.568 -7.389 30.378 1 25.73 312 VAL A O 1
ATOM 2448 N N . PRO A 1 313 ? 13.39 -5.598 29.809 1 23.85 313 PRO A N 1
ATOM 2449 C CA . PRO A 1 313 ? 13.027 -5.473 31.222 1 23.85 313 PRO A CA 1
ATOM 2450 C C . PRO A 1 313 ? 12.281 -6.696 31.75 1 23.85 313 PRO A C 1
ATOM 2452 O O . PRO A 1 313 ? 11.599 -7.385 30.987 1 23.85 313 PRO A O 1
ATOM 2455 N N . ASP A 1 314 ? 12.836 -7.266 32.812 1 22.18 314 ASP A N 1
ATOM 2456 C CA . ASP A 1 314 ? 12.258 -8.323 33.637 1 22.18 314 ASP A CA 1
ATOM 2457 C C . ASP A 1 314 ? 10.807 -8.008 33.995 1 22.18 314 ASP A C 1
ATOM 2459 O O . ASP A 1 314 ? 10.526 -6.99 34.631 1 22.18 314 ASP A O 1
ATOM 2463 N N . ALA A 1 315 ? 9.874 -8.129 33.189 1 25.54 315 ALA A N 1
ATOM 2464 C CA . ALA A 1 315 ? 8.514 -8.052 33.716 1 25.54 315 ALA A CA 1
ATOM 2465 C C . ALA A 1 315 ? 8.38 -8.853 35.008 1 25.54 315 ALA A C 1
ATOM 2467 O O . ALA A 1 315 ? 8.773 -10.021 35.065 1 25.54 315 ALA A O 1
ATOM 2468 N N . GLY A 1 316 ? 8.507 -8.188 36.144 1 22.1 316 GLY A N 1
ATOM 2469 C CA . GLY A 1 316 ? 8.159 -8.72 37.451 1 22.1 316 GLY A CA 1
ATOM 2470 C C . GLY A 1 316 ? 6.969 -9.661 37.415 1 22.1 316 GLY A C 1
ATOM 2471 O O . GLY A 1 316 ? 6.231 -9.7 36.429 1 22.1 316 GLY A O 1
ATOM 2472 N N . PRO A 1 317 ? 6.812 -10.529 38.457 1 20.43 317 PRO A N 1
ATOM 2473 C CA . PRO A 1 317 ? 5.835 -11.594 38.7 1 20.43 317 PRO A CA 1
ATOM 2474 C C . PRO A 1 317 ? 4.394 -11.09 38.668 1 20.43 317 PRO A C 1
ATOM 2476 O O . PRO A 1 317 ? 4.042 -10.168 39.408 1 20.43 317 PRO A O 1
ATOM 2479 N N . ALA A 1 318 ? 3.925 -10.809 37.578 1 21.53 318 ALA A N 1
ATOM 2480 C CA . ALA A 1 318 ? 2.495 -10.545 37.709 1 21.53 318 ALA A CA 1
ATOM 2481 C C . ALA A 1 318 ? 1.824 -11.589 38.597 1 21.53 318 ALA A C 1
ATOM 2483 O O . ALA A 1 318 ? 2.052 -12.79 38.435 1 21.53 318 ALA A O 1
ATOM 2484 N N . ASN A 1 319 ? 1.541 -11.237 39.774 1 19.25 319 ASN A N 1
ATOM 2485 C CA . ASN A 1 319 ? 0.629 -11.834 40.744 1 19.25 319 ASN A CA 1
ATOM 2486 C C . ASN A 1 319 ? -0.642 -12.35 40.075 1 19.25 319 ASN A C 1
ATOM 2488 O O . ASN A 1 319 ? -1.14 -11.741 39.126 1 19.25 319 ASN A O 1
ATOM 2492 N N . SER A 1 320 ? -1.007 -13.701 40.32 1 18.74 320 SER A N 1
ATOM 2493 C CA . SER A 1 320 ? -2.024 -14.711 40.048 1 18.74 320 SER A CA 1
ATOM 2494 C C . SER A 1 320 ? -3.42 -14.194 40.38 1 18.74 320 SER A C 1
ATOM 2496 O O . SER A 1 320 ? -4.383 -14.964 40.409 1 18.74 320 SER A O 1
ATOM 2498 N N . GLN A 1 321 ? -3.722 -12.959 40.738 1 19.17 321 GLN A N 1
ATOM 2499 C CA . GLN A 1 321 ? -5.074 -12.911 41.283 1 19.17 321 GLN A CA 1
ATOM 2500 C C . GLN A 1 321 ? -6.095 -13.416 40.267 1 19.17 321 GLN A C 1
ATOM 2502 O O . GLN A 1 321 ? -5.839 -13.398 39.061 1 19.17 321 GLN A O 1
ATOM 2507 N N . GLY A 1 322 ? -7.458 -13.965 40.784 1 17.45 322 GLY A N 1
ATOM 2508 C CA . GLY A 1 322 ? -8.59 -14.856 40.584 1 17.45 322 GLY A CA 1
ATOM 2509 C C . GLY A 1 322 ? -9.457 -14.464 39.402 1 17.45 322 GLY A C 1
ATOM 2510 O O . GLY A 1 322 ? -10.48 -15.099 39.139 1 17.45 322 GLY A O 1
ATOM 2511 N N . LEU A 1 323 ? -9.127 -13.546 38.439 1 16.93 323 LEU A N 1
ATOM 2512 C CA . LEU A 1 323 ? -10.441 -13.45 37.812 1 16.93 323 LEU A CA 1
ATOM 2513 C C . LEU A 1 323 ? -10.838 -14.779 37.178 1 16.93 323 LEU A C 1
ATOM 2515 O O . LEU A 1 323 ? -10.151 -15.275 36.282 1 16.93 323 LEU A O 1
ATOM 2519 N N . ILE A 1 324 ? -11.336 -15.815 38.081 1 17.32 324 ILE A N 1
ATOM 2520 C CA . ILE A 1 324 ? -12.4 -16.775 37.807 1 17.32 324 ILE A CA 1
ATOM 2521 C C . ILE A 1 324 ? -13.435 -16.147 36.877 1 17.32 324 ILE A C 1
ATOM 2523 O O . ILE A 1 324 ? -13.81 -14.984 37.05 1 17.32 324 ILE A O 1
ATOM 2527 N N . MET B 1 1 ? 2.724 127.388 53.977 1 42.94 1 MET B N 1
ATOM 2528 C CA . MET B 1 1 ? 1.815 126.519 53.235 1 42.94 1 MET B CA 1
ATOM 2529 C C . MET B 1 1 ? 2.579 125.663 52.231 1 42.94 1 MET B C 1
ATOM 2531 O O . MET B 1 1 ? 2.182 124.532 51.943 1 42.94 1 MET B O 1
ATOM 2535 N N . THR B 1 2 ? 3.671 126.167 51.709 1 52.32 2 THR B N 1
ATOM 2536 C CA . THR B 1 2 ? 4.429 125.524 50.642 1 52.32 2 THR B CA 1
ATOM 2537 C C . THR B 1 2 ? 5.271 124.377 51.191 1 52.32 2 THR B C 1
ATOM 2539 O O . THR B 1 2 ? 5.436 123.349 50.53 1 52.32 2 THR B O 1
ATOM 2542 N N . ILE B 1 3 ? 5.734 124.37 52.352 1 59.34 3 ILE B N 1
ATOM 2543 C CA . ILE B 1 3 ? 6.617 123.346 52.899 1 59.34 3 ILE B CA 1
ATOM 2544 C C . ILE B 1 3 ? 5.813 122.084 53.207 1 59.34 3 ILE B C 1
ATOM 2546 O O . ILE B 1 3 ? 6.281 120.968 52.965 1 59.34 3 ILE B O 1
ATOM 2550 N N . TYR B 1 4 ? 4.603 122.157 53.589 1 55.14 4 TYR B N 1
ATOM 2551 C CA . TYR B 1 4 ? 3.756 121.01 53.896 1 55.14 4 TYR B CA 1
ATOM 2552 C C . TYR B 1 4 ? 3.321 120.296 52.622 1 55.14 4 TYR B C 1
ATOM 2554 O O . TYR B 1 4 ? 3.288 119.064 52.573 1 55.14 4 TYR B O 1
ATOM 2562 N N . ILE B 1 5 ? 3.069 121.02 51.6 1 57.62 5 ILE B N 1
ATOM 2563 C CA . ILE B 1 5 ? 2.654 120.42 50.336 1 57.62 5 ILE B CA 1
ATOM 2564 C C . ILE B 1 5 ? 3.819 119.641 49.728 1 57.62 5 ILE B C 1
ATOM 2566 O O . ILE B 1 5 ? 3.629 118.547 49.192 1 57.62 5 ILE B O 1
ATOM 2570 N N . ASP B 1 6 ? 4.963 120.156 49.934 1 59.73 6 ASP B N 1
ATOM 2571 C CA . ASP B 1 6 ? 6.126 119.484 49.362 1 59.73 6 ASP B CA 1
ATOM 2572 C C . ASP B 1 6 ? 6.443 118.196 50.118 1 59.73 6 ASP B C 1
ATOM 2574 O O . ASP B 1 6 ? 6.814 117.189 49.511 1 59.73 6 ASP B O 1
ATOM 2578 N N . THR B 1 7 ? 6.238 118.149 51.361 1 63.06 7 THR B N 1
ATOM 2579 C CA . THR B 1 7 ? 6.46 116.943 52.151 1 63.06 7 THR B CA 1
ATOM 2580 C C . THR B 1 7 ? 5.409 115.884 51.828 1 63.06 7 THR B C 1
ATOM 2582 O O . THR B 1 7 ? 5.72 114.693 51.764 1 63.06 7 THR B O 1
ATOM 2585 N N . LEU B 1 8 ? 4.222 116.339 51.535 1 58.59 8 LEU B N 1
ATOM 2586 C CA . LEU B 1 8 ? 3.156 115.422 51.146 1 58.59 8 LEU B CA 1
ATOM 2587 C C . LEU B 1 8 ? 3.426 114.826 49.769 1 58.59 8 LEU B C 1
ATOM 2589 O O . LEU B 1 8 ? 3.214 113.63 49.553 1 58.59 8 LEU B O 1
ATOM 2593 N N . LYS B 1 9 ? 3.861 115.648 48.875 1 60.32 9 LYS B N 1
ATOM 2594 C CA . LYS B 1 9 ? 4.196 115.167 47.538 1 60.32 9 LYS B CA 1
ATOM 2595 C C . LYS B 1 9 ? 5.367 114.19 47.583 1 60.32 9 LYS B C 1
ATOM 2597 O O . LYS B 1 9 ? 5.376 113.189 46.864 1 60.32 9 LYS B O 1
ATOM 2602 N N . ASP B 1 10 ? 6.313 114.464 48.423 1 60.84 10 ASP B N 1
ATOM 2603 C CA . ASP B 1 10 ? 7.458 113.571 48.571 1 60.84 10 ASP B CA 1
ATOM 2604 C C . ASP B 1 10 ? 7.044 112.25 49.217 1 60.84 10 ASP B C 1
ATOM 2606 O O . ASP B 1 10 ? 7.511 111.183 48.814 1 60.84 10 ASP B O 1
ATOM 2610 N N . SER B 1 11 ? 6.164 112.307 50.158 1 62.78 11 SER B N 1
ATOM 2611 C CA . SER B 1 11 ? 5.647 111.098 50.793 1 62.78 11 SER B CA 1
ATOM 2612 C C . SER B 1 11 ? 4.805 110.28 49.82 1 62.78 11 SER B C 1
ATOM 2614 O O . SER B 1 11 ? 4.884 109.05 49.806 1 62.78 11 SER B O 1
ATOM 2616 N N . GLN B 1 12 ? 4.041 110.995 48.997 1 59.36 12 GLN B N 1
ATOM 2617 C CA . GLN B 1 12 ? 3.233 110.327 47.983 1 59.36 12 GLN B CA 1
ATOM 2618 C C . GLN B 1 12 ? 4.112 109.679 46.917 1 59.36 12 GLN B C 1
ATOM 2620 O O . GLN B 1 12 ? 3.836 108.563 46.471 1 59.36 12 GLN B O 1
ATOM 2625 N N . ARG B 1 13 ? 5.153 110.384 46.542 1 59.26 13 ARG B N 1
ATOM 2626 C CA . ARG B 1 13 ? 6.078 109.826 45.56 1 59.26 13 ARG B CA 1
ATOM 2627 C C . ARG B 1 13 ? 6.82 108.621 46.129 1 59.26 13 ARG B C 1
ATOM 2629 O O . ARG B 1 13 ? 6.993 107.612 45.443 1 59.26 13 ARG B O 1
ATOM 2636 N N . ARG B 1 14 ? 7.192 108.727 47.372 1 60.15 14 ARG B N 1
ATOM 2637 C CA . ARG B 1 14 ? 7.878 107.61 48.015 1 60.15 14 ARG B CA 1
ATOM 2638 C C . ARG B 1 14 ? 6.939 106.422 48.195 1 60.15 14 ARG B C 1
ATOM 2640 O O . ARG B 1 14 ? 7.337 105.274 47.987 1 60.15 14 ARG B O 1
ATOM 2647 N N . MET B 1 15 ? 5.742 106.682 48.517 1 63.2 15 MET B N 1
ATOM 2648 C CA . MET B 1 15 ? 4.73 105.639 48.655 1 63.2 15 MET B CA 1
ATOM 2649 C C . MET B 1 15 ? 4.429 104.99 47.308 1 63.2 15 MET B C 1
ATOM 2651 O O . MET B 1 15 ? 4.263 103.772 47.223 1 63.2 15 MET B O 1
ATOM 2655 N N . THR B 1 16 ? 4.357 105.798 46.325 1 61.23 16 THR B N 1
ATOM 2656 C CA . THR B 1 16 ? 4.121 105.278 44.982 1 61.23 16 THR B CA 1
ATOM 2657 C C . THR B 1 16 ? 5.289 104.407 44.527 1 61.23 16 THR B C 1
ATOM 2659 O O . THR B 1 16 ? 5.085 103.359 43.911 1 61.23 16 THR B O 1
ATOM 2662 N N . GLU B 1 17 ? 6.451 104.88 44.824 1 62.91 17 GLU B N 1
ATOM 2663 C CA . GLU B 1 17 ? 7.625 104.099 44.447 1 62.91 17 GLU B CA 1
ATOM 2664 C C . GLU B 1 17 ? 7.669 102.772 45.199 1 62.91 17 GLU B C 1
ATOM 2666 O O . GLU B 1 17 ? 8.002 101.735 44.621 1 62.91 17 GLU B O 1
ATOM 2671 N N . ILE B 1 18 ? 7.26 102.76 46.377 1 63.28 18 ILE B N 1
ATOM 2672 C CA . ILE B 1 18 ? 7.223 101.546 47.185 1 63.28 18 IL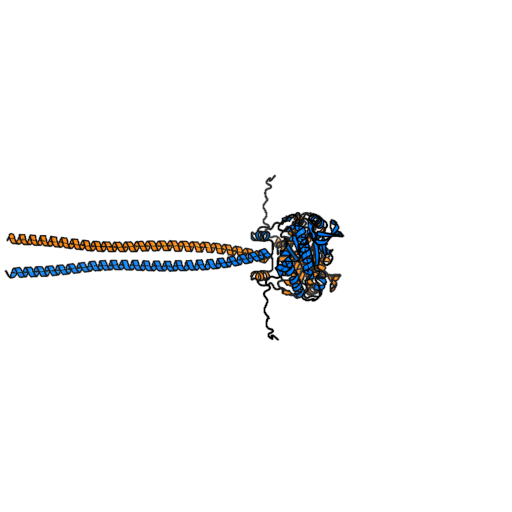E B CA 1
ATOM 2673 C C . ILE B 1 18 ? 6.108 100.628 46.688 1 63.28 18 ILE B C 1
ATOM 2675 O O . ILE B 1 18 ? 6.296 99.414 46.582 1 63.28 18 ILE B O 1
ATOM 2679 N N . ILE B 1 19 ? 5.069 101.243 46.354 1 59.17 19 ILE B N 1
ATOM 2680 C CA . ILE B 1 19 ? 3.928 100.477 45.865 1 59.17 19 ILE B CA 1
ATOM 2681 C C . ILE B 1 19 ? 4.266 99.855 44.511 1 59.17 19 ILE B C 1
ATOM 2683 O O . ILE B 1 19 ? 3.971 98.683 44.268 1 59.17 19 ILE B O 1
ATOM 2687 N N . VAL B 1 20 ? 4.824 100.667 43.69 1 61.24 20 VAL B N 1
ATOM 2688 C CA . VAL B 1 20 ? 5.189 100.171 42.367 1 61.24 20 VAL B CA 1
ATOM 2689 C C . VAL B 1 20 ? 6.239 99.071 42.499 1 61.24 20 VAL B C 1
ATOM 2691 O O . VAL B 1 20 ? 6.166 98.048 41.815 1 61.24 20 VAL B O 1
ATOM 2694 N N . PHE B 1 21 ? 7.134 99.26 43.4 1 57.57 21 PHE B N 1
ATOM 2695 C CA . PHE B 1 21 ? 8.183 98.27 43.615 1 57.57 21 PHE B CA 1
ATOM 2696 C C . PHE B 1 21 ? 7.603 96.982 44.186 1 57.57 21 PHE B C 1
ATOM 2698 O O . PHE B 1 21 ? 7.939 95.888 43.73 1 57.57 21 PHE B O 1
ATOM 2705 N N . LYS B 1 22 ? 6.71 97.151 45.067 1 60.1 22 LYS B N 1
ATOM 2706 C CA . LYS B 1 22 ? 6.084 95.987 45.688 1 60.1 22 LYS B CA 1
ATOM 2707 C C . LYS B 1 22 ? 5.157 95.273 44.708 1 60.1 22 LYS B C 1
ATOM 2709 O O . LYS B 1 22 ? 5.082 94.043 44.7 1 60.1 22 LYS B O 1
ATOM 2714 N N . LEU B 1 23 ? 4.55 95.963 43.917 1 59.93 23 LEU B N 1
ATOM 2715 C CA . LEU B 1 23 ? 3.683 95.407 42.883 1 59.93 23 LEU B CA 1
ATOM 2716 C C . LEU B 1 23 ? 4.498 94.648 41.841 1 59.93 23 LEU B C 1
ATOM 2718 O O . LEU B 1 23 ? 4.095 93.571 41.397 1 59.93 23 LEU B O 1
ATOM 2722 N N . GLU B 1 24 ? 5.562 95.219 41.499 1 61 24 GLU B N 1
ATOM 2723 C CA . GLU B 1 24 ? 6.436 94.566 40.529 1 61 24 GLU B CA 1
ATOM 2724 C C . GLU B 1 24 ? 7.021 93.275 41.095 1 61 24 GLU B C 1
ATOM 2726 O O . GLU B 1 24 ? 7.134 92.274 40.385 1 61 24 GLU B O 1
ATOM 2731 N N . GLU B 1 25 ? 7.346 93.258 42.29 1 62.32 25 GLU B N 1
ATOM 2732 C CA . GLU B 1 25 ? 7.857 92.064 42.957 1 62.32 25 GLU B CA 1
ATOM 2733 C C . GLU B 1 25 ? 6.792 90.973 43.028 1 62.32 25 GLU B C 1
ATOM 2735 O O . GLU B 1 25 ? 7.083 89.798 42.794 1 62.32 25 GLU B O 1
ATOM 2740 N N . ARG B 1 26 ? 5.634 91.361 43.244 1 59.39 26 ARG B N 1
ATOM 2741 C CA . ARG B 1 26 ? 4.529 90.411 43.326 1 59.39 26 ARG B CA 1
ATOM 2742 C C . ARG B 1 26 ? 4.191 89.845 41.951 1 59.39 26 ARG B C 1
ATOM 2744 O O . ARG B 1 26 ? 3.893 88.656 41.819 1 59.39 26 ARG B O 1
ATOM 2751 N N . ILE B 1 27 ? 4.321 90.699 41.104 1 61.83 27 ILE B N 1
ATOM 2752 C CA . ILE B 1 27 ? 4.041 90.273 39.737 1 61.83 27 ILE B CA 1
ATOM 2753 C C . ILE B 1 27 ? 5.109 89.282 39.276 1 61.83 27 ILE B C 1
ATOM 2755 O O . ILE B 1 27 ? 4.797 88.283 38.624 1 61.83 27 ILE B O 1
ATOM 2759 N N . ASN B 1 28 ? 6.267 89.531 39.633 1 62.19 28 ASN B N 1
ATOM 2760 C CA . ASN B 1 28 ? 7.359 88.641 39.253 1 62.19 28 ASN B CA 1
ATOM 2761 C C . ASN B 1 28 ? 7.233 87.279 39.928 1 62.19 28 ASN B C 1
ATOM 2763 O O . ASN B 1 28 ? 7.525 86.249 39.318 1 62.19 28 ASN B O 1
ATOM 2767 N N . VAL B 1 29 ? 6.772 87.337 41.146 1 63.75 29 VAL B N 1
ATOM 2768 C CA . VAL B 1 29 ? 6.599 86.087 41.877 1 63.75 29 VAL B CA 1
ATOM 2769 C C . VAL B 1 29 ? 5.444 85.291 41.275 1 63.75 29 VAL B C 1
ATOM 2771 O O . VAL B 1 29 ? 5.541 84.073 41.108 1 63.75 29 VAL B O 1
ATOM 2774 N N . VAL B 1 30 ? 4.493 86.018 40.921 1 62.94 30 VAL B N 1
ATOM 2775 C CA . VAL B 1 30 ? 3.329 85.376 40.32 1 62.94 30 VAL B CA 1
ATOM 2776 C C . VAL B 1 30 ? 3.696 84.823 38.945 1 62.94 30 VAL B C 1
ATOM 2778 O O . VAL B 1 30 ? 3.296 83.712 38.589 1 62.94 30 VAL B O 1
ATOM 2781 N N . ASP B 1 31 ? 4.499 85.532 38.265 1 63.94 31 ASP B N 1
ATOM 2782 C CA . ASP B 1 31 ? 4.916 85.104 36.933 1 63.94 31 ASP B CA 1
ATOM 2783 C C . ASP B 1 31 ? 5.831 83.884 37.009 1 63.94 31 ASP B C 1
ATOM 2785 O O . ASP B 1 31 ? 5.73 82.973 36.186 1 63.94 31 ASP B O 1
ATOM 2789 N N . THR B 1 32 ? 6.615 83.844 38.027 1 68.26 32 THR B N 1
ATOM 2790 C CA . THR B 1 32 ? 7.51 82.703 38.179 1 68.26 32 THR B CA 1
ATOM 2791 C C . THR B 1 32 ? 6.73 81.451 38.57 1 68.26 32 THR B C 1
ATOM 2793 O O . THR B 1 32 ? 7.024 80.354 38.09 1 68.26 32 THR B O 1
ATOM 2796 N N . ARG B 1 33 ? 5.799 81.711 39.409 1 63.75 33 ARG B N 1
ATOM 2797 C CA . ARG B 1 33 ? 4.967 80.581 39.808 1 63.75 33 ARG B CA 1
ATOM 2798 C C . ARG B 1 33 ? 4.148 80.062 38.631 1 63.75 33 ARG B C 1
ATOM 2800 O O . ARG B 1 33 ? 4.009 78.85 38.452 1 63.75 33 ARG B O 1
ATOM 2807 N N . LEU B 1 34 ? 3.812 81.044 37.862 1 67.97 34 LEU B N 1
ATOM 2808 C CA . LEU B 1 34 ? 3.08 80.686 36.653 1 67.97 34 LEU B CA 1
ATOM 2809 C C . LEU B 1 34 ? 3.988 79.97 35.659 1 67.97 34 LEU B C 1
ATOM 2811 O O . LEU B 1 34 ? 3.578 78.993 35.029 1 67.97 34 LEU B O 1
ATOM 2815 N N . GLY B 1 35 ? 5.203 80.516 35.694 1 65.47 35 GLY B N 1
ATOM 2816 C CA . GLY B 1 35 ? 6.173 79.88 34.817 1 65.47 35 GLY B CA 1
ATOM 2817 C C . GLY B 1 35 ? 6.486 78.448 35.211 1 65.47 35 GLY B C 1
ATOM 2818 O O . GLY B 1 35 ? 6.558 77.565 34.355 1 65.47 35 GLY B O 1
ATOM 2819 N N . VAL B 1 36 ? 6.534 78.1 36.444 1 71.29 36 VAL B N 1
ATOM 2820 C CA . VAL B 1 36 ? 6.834 76.764 36.949 1 71.29 36 VAL B CA 1
ATOM 2821 C C . VAL B 1 36 ? 5.65 75.836 36.691 1 71.29 36 VAL B C 1
ATOM 2823 O O . VAL B 1 36 ? 5.831 74.684 36.29 1 71.29 36 VAL B O 1
ATOM 2826 N N . ARG B 1 37 ? 4.504 76.419 36.807 1 67.46 37 ARG B N 1
ATOM 2827 C CA . ARG B 1 37 ? 3.301 75.627 36.575 1 67.46 37 ARG B CA 1
ATOM 2828 C C . ARG B 1 37 ? 3.181 75.231 35.107 1 67.46 37 ARG B C 1
ATOM 2830 O O . ARG B 1 37 ? 2.856 74.084 34.793 1 67.46 37 ARG B O 1
ATOM 2837 N N . ILE B 1 38 ? 3.525 76.185 34.322 1 69.92 38 ILE B N 1
ATOM 2838 C CA . ILE B 1 38 ? 3.459 75.936 32.887 1 69.92 38 ILE B CA 1
ATOM 2839 C C . ILE B 1 38 ? 4.544 74.939 32.486 1 69.92 38 ILE B C 1
ATOM 2841 O O . ILE B 1 38 ? 4.303 74.044 31.672 1 69.92 38 ILE B O 1
ATOM 2845 N N . GLY B 1 39 ? 5.674 75.045 33.231 1 70.17 39 GLY B N 1
ATOM 2846 C CA . GLY B 1 39 ? 6.77 74.13 32.954 1 70.17 39 GLY B CA 1
ATOM 2847 C C . GLY B 1 39 ? 6.466 72.698 33.349 1 70.17 39 GLY B C 1
ATOM 2848 O O . GLY B 1 39 ? 6.727 71.768 32.582 1 70.17 39 GLY B O 1
ATOM 2849 N N . THR B 1 40 ? 5.864 72.487 34.451 1 73.7 40 THR B N 1
ATOM 2850 C CA . THR B 1 40 ? 5.514 71.151 34.922 1 73.7 40 THR B CA 1
ATOM 2851 C C . THR B 1 40 ? 4.429 70.535 34.045 1 73.7 40 THR B C 1
ATOM 2853 O O . THR B 1 40 ? 4.477 69.343 33.735 1 73.7 40 THR B O 1
ATOM 2856 N N . MET B 1 41 ? 3.504 71.393 33.571 1 73.08 41 MET B N 1
ATOM 2857 C CA . MET B 1 41 ? 2.435 70.918 32.697 1 73.08 41 MET B CA 1
ATOM 2858 C C . MET B 1 41 ? 2.993 70.466 31.352 1 73.08 41 MET B C 1
ATOM 2860 O O . MET B 1 41 ? 2.568 69.444 30.811 1 73.08 41 MET B O 1
ATOM 2864 N N . ALA B 1 42 ? 4.051 71.212 31.009 1 72.65 42 ALA B N 1
ATOM 2865 C CA . ALA B 1 42 ? 4.678 70.877 29.733 1 72.65 42 ALA B CA 1
ATOM 2866 C C . ALA B 1 42 ? 5.43 69.552 29.821 1 72.65 42 ALA B C 1
ATOM 2868 O O . ALA B 1 42 ? 5.369 68.734 28.901 1 72.65 42 ALA B O 1
ATOM 2869 N N . VAL B 1 43 ? 6.031 69.267 30.947 1 75.03 43 VAL B N 1
ATOM 2870 C CA . VAL B 1 43 ? 6.784 68.034 31.156 1 75.03 43 VAL B CA 1
ATOM 2871 C C . VAL B 1 43 ? 5.825 66.847 31.214 1 75.03 43 VAL B C 1
ATOM 2873 O O . VAL B 1 43 ? 6.078 65.806 30.604 1 75.03 43 VAL B O 1
ATOM 2876 N N . VAL B 1 44 ? 4.722 67.06 31.837 1 73.01 44 VAL B N 1
ATOM 2877 C CA . VAL B 1 44 ? 3.73 66 31.984 1 73.01 44 VAL B CA 1
ATOM 2878 C C . VAL B 1 44 ? 3.117 65.673 30.623 1 73.01 44 VAL B C 1
ATOM 2880 O O . VAL B 1 44 ? 2.938 64.502 30.282 1 73.01 44 VAL B O 1
ATOM 2883 N N . LEU B 1 45 ? 2.924 66.701 29.809 1 75.07 45 LEU B N 1
ATOM 2884 C CA . LEU B 1 45 ? 2.328 66.506 28.492 1 75.07 45 LEU B CA 1
ATOM 2885 C C . LEU B 1 45 ? 3.293 65.781 27.56 1 75.07 45 LEU B C 1
ATOM 2887 O O . LEU B 1 45 ? 2.885 64.899 26.802 1 75.07 45 LEU B O 1
ATOM 2891 N N . THR B 1 46 ? 4.56 66.025 27.714 1 79.25 46 THR B N 1
ATOM 2892 C CA . THR B 1 46 ? 5.569 65.37 26.889 1 79.25 46 THR B CA 1
ATOM 2893 C C . THR B 1 46 ? 5.727 63.906 27.289 1 79.25 46 THR B C 1
ATOM 2895 O O . THR B 1 46 ? 5.851 63.032 26.429 1 79.25 46 THR B O 1
ATOM 2898 N N . MET B 1 47 ? 5.689 63.651 28.551 1 77.16 47 MET B N 1
ATOM 2899 C CA . MET B 1 47 ? 5.799 62.282 29.048 1 77.16 47 MET B CA 1
ATOM 2900 C C . MET B 1 47 ? 4.614 61.439 28.589 1 77.16 47 MET B C 1
ATOM 2902 O O . MET B 1 47 ? 4.78 60.275 28.22 1 77.16 47 MET B O 1
ATOM 2906 N N . CYS B 1 48 ? 3.425 62.056 28.58 1 74.73 48 CYS B N 1
ATOM 2907 C CA . CYS B 1 48 ? 2.235 61.357 28.107 1 74.73 48 CYS B CA 1
ATOM 2908 C C . CYS B 1 48 ? 2.355 61.017 26.626 1 74.73 48 CYS B C 1
ATOM 2910 O O . CYS B 1 48 ? 2.012 59.909 26.21 1 74.73 48 CYS B O 1
ATOM 2912 N N . GLY B 1 49 ? 2.974 61.958 25.919 1 74.97 49 GLY B N 1
ATOM 2913 C CA . GLY B 1 49 ? 3.177 61.722 24.498 1 74.97 49 GLY B CA 1
ATOM 2914 C C . GLY B 1 49 ? 4.144 60.587 24.214 1 74.97 49 GLY B C 1
ATOM 2915 O O . GLY B 1 49 ? 3.89 59.752 23.343 1 74.97 49 GLY B O 1
ATOM 2916 N N . ILE B 1 50 ? 5.123 60.459 25.004 1 81.51 50 ILE B N 1
ATOM 2917 C CA . ILE B 1 50 ? 6.138 59.426 24.829 1 81.51 50 ILE B CA 1
ATOM 2918 C C . ILE B 1 50 ? 5.551 58.061 25.18 1 81.51 50 ILE B C 1
ATOM 2920 O O . ILE B 1 50 ? 5.774 57.081 24.466 1 81.51 50 ILE B O 1
ATOM 2924 N N . ILE B 1 51 ? 4.75 58.075 26.201 1 75.79 51 ILE B N 1
ATOM 2925 C CA . ILE B 1 51 ? 4.14 56.827 26.648 1 75.79 51 ILE B CA 1
ATOM 2926 C C . ILE B 1 51 ? 3.16 56.324 25.59 1 75.79 51 ILE B C 1
ATOM 2928 O O . ILE B 1 51 ? 3.141 55.133 25.269 1 75.79 51 ILE B O 1
ATOM 2932 N N . ILE B 1 52 ? 2.448 57.263 24.996 1 77.4 52 ILE B N 1
ATOM 2933 C CA . ILE B 1 52 ? 1.459 56.904 23.985 1 77.4 52 ILE B CA 1
ATOM 2934 C C . ILE B 1 52 ? 2.162 56.338 22.754 1 77.4 52 ILE B C 1
ATOM 2936 O O . ILE B 1 52 ? 1.735 55.322 22.2 1 77.4 52 ILE B O 1
ATOM 2940 N N . LYS B 1 53 ? 3.292 56.889 22.418 1 81.95 53 LYS B N 1
ATOM 2941 C CA . LYS B 1 53 ? 4.03 56.427 21.245 1 81.95 53 LYS B CA 1
ATOM 2942 C C . LYS B 1 53 ? 4.655 55.057 21.494 1 81.95 53 LYS B C 1
ATOM 2944 O O . LYS B 1 53 ? 4.67 54.205 20.603 1 81.95 53 LYS B O 1
ATOM 2949 N N . ALA B 1 54 ? 5.125 54.853 22.663 1 80.73 54 ALA B N 1
ATOM 2950 C CA . ALA B 1 54 ? 5.733 53.576 23.027 1 80.73 54 ALA B CA 1
ATOM 2951 C C . ALA B 1 54 ? 4.701 52.451 23.005 1 80.73 54 ALA B C 1
ATOM 2953 O O . ALA B 1 54 ? 4.975 51.358 22.504 1 80.73 54 ALA B O 1
ATOM 2954 N N . VAL B 1 55 ? 3.547 52.777 23.467 1 78.03 55 VAL B N 1
ATOM 2955 C CA . VAL B 1 55 ? 2.47 51.793 23.505 1 78.03 55 VAL B CA 1
ATOM 2956 C C . VAL B 1 55 ? 2.003 51.483 22.084 1 78.03 55 VAL B C 1
ATOM 2958 O O . VAL B 1 55 ? 1.723 50.329 21.754 1 78.03 55 VAL B O 1
ATOM 2961 N N . GLU B 1 56 ? 1.947 52.484 21.27 1 79.64 56 GLU B N 1
ATOM 2962 C CA . GLU B 1 56 ? 1.558 52.303 19.875 1 79.64 56 GLU B CA 1
ATOM 2963 C C . GLU B 1 56 ? 2.538 51.39 19.143 1 79.64 56 GLU B C 1
ATOM 2965 O O . GLU B 1 56 ? 2.126 50.512 18.382 1 79.64 56 GLU B O 1
ATOM 2970 N N . VAL B 1 57 ? 3.767 51.551 19.434 1 82.71 57 VAL B N 1
ATOM 2971 C CA . VAL B 1 57 ? 4.803 50.758 18.781 1 82.71 57 VAL B CA 1
ATOM 2972 C C . VAL B 1 57 ? 4.732 49.313 19.27 1 82.71 57 VAL B C 1
ATOM 2974 O O . VAL B 1 57 ? 4.803 48.376 18.47 1 82.71 57 VAL B O 1
ATOM 2977 N N . LEU B 1 58 ? 4.542 49.09 20.572 1 80.34 58 LEU B N 1
ATOM 2978 C CA . LEU B 1 58 ? 4.45 47.752 21.147 1 80.34 58 LEU B CA 1
ATOM 2979 C C . LEU B 1 58 ? 3.21 47.025 20.637 1 80.34 58 LEU B C 1
ATOM 2981 O O . LEU B 1 58 ? 3.279 45.847 20.282 1 80.34 58 LEU B O 1
ATOM 2985 N N . THR B 1 59 ? 2.078 47.666 20.554 1 80.21 59 THR B N 1
ATOM 2986 C CA . THR B 1 59 ? 0.837 47.076 20.066 1 80.21 59 THR B CA 1
ATOM 2987 C C . THR B 1 59 ? 0.943 46.743 18.581 1 80.21 59 THR B C 1
ATOM 2989 O O . THR B 1 59 ? 0.472 45.692 18.139 1 80.21 59 THR B O 1
ATOM 2992 N N . GLY B 1 60 ? 1.612 47.677 17.91 1 82.04 60 GLY B N 1
ATOM 2993 C CA . GLY B 1 60 ? 1.813 47.439 16.489 1 82.04 60 GLY B CA 1
ATOM 2994 C C . GLY B 1 60 ? 2.669 46.219 16.204 1 82.04 60 GLY B C 1
ATOM 2995 O O . GLY B 1 60 ? 2.336 45.41 15.336 1 82.04 60 GLY B O 1
ATOM 2996 N N . ASN B 1 61 ? 3.768 46.026 16.941 1 83.12 61 ASN B N 1
ATOM 2997 C CA . ASN B 1 61 ? 4.653 44.879 16.771 1 83.12 61 ASN B CA 1
ATOM 2998 C C . ASN B 1 61 ? 3.954 43.573 17.137 1 83.12 61 ASN B C 1
ATOM 3000 O O . ASN B 1 61 ? 4.103 42.568 16.44 1 83.12 61 ASN B O 1
ATOM 3004 N N . THR B 1 62 ? 3.212 43.566 18.221 1 83.09 62 THR B N 1
ATOM 3005 C CA . THR B 1 62 ? 2.507 42.364 18.651 1 83.09 62 THR B CA 1
ATOM 3006 C C . THR B 1 62 ? 1.426 41.981 17.645 1 83.09 62 THR B C 1
ATOM 3008 O O . THR B 1 62 ? 1.207 40.796 17.382 1 83.09 62 THR B O 1
ATOM 3011 N N . GLN B 1 63 ? 0.77 43.029 17.137 1 83.31 63 GLN B N 1
ATOM 3012 C CA . GLN B 1 63 ? -0.254 42.765 16.132 1 83.31 63 GLN B CA 1
ATOM 3013 C C . GLN B 1 63 ? 0.358 42.179 14.863 1 83.31 63 GLN B C 1
ATOM 3015 O O . GLN B 1 63 ? -0.202 41.257 14.266 1 83.31 63 GLN B O 1
ATOM 3020 N N . ASN B 1 64 ? 1.516 42.675 14.431 1 86.83 64 ASN B N 1
ATOM 3021 C CA . ASN B 1 64 ? 2.201 42.13 13.264 1 86.83 64 ASN B CA 1
ATOM 3022 C C . ASN B 1 64 ? 2.637 40.686 13.495 1 86.83 64 ASN B C 1
ATOM 3024 O O . ASN B 1 64 ? 2.538 39.852 12.593 1 86.83 64 ASN B O 1
ATOM 3028 N N . TYR B 1 65 ? 3.044 40.478 14.696 1 86.31 65 TYR B N 1
ATOM 3029 C CA . TYR B 1 65 ? 3.436 39.117 15.044 1 86.31 65 TYR B CA 1
ATOM 3030 C C . TYR B 1 65 ? 2.237 38.178 15.01 1 86.31 65 TYR B C 1
ATOM 3032 O O . TYR B 1 65 ? 2.318 37.077 14.461 1 86.31 65 TYR B O 1
ATOM 3040 N N . ALA B 1 66 ? 1.159 38.601 15.534 1 84.51 66 ALA B N 1
ATOM 3041 C CA . ALA B 1 66 ? -0.057 37.792 15.557 1 84.51 66 ALA B CA 1
ATOM 3042 C C . ALA B 1 66 ? -0.545 37.495 14.142 1 84.51 66 ALA B C 1
ATOM 3044 O O . ALA B 1 66 ? -0.998 36.384 13.855 1 84.51 66 ALA B O 1
ATOM 3045 N N . LEU B 1 67 ? -0.345 38.452 13.282 1 86.44 67 LEU B N 1
ATOM 3046 C CA . LEU B 1 67 ? -0.777 38.277 11.9 1 86.44 67 LEU B CA 1
ATOM 3047 C C . LEU B 1 67 ? 0.127 37.289 11.169 1 86.44 67 LEU B C 1
ATOM 3049 O O . LEU B 1 67 ? -0.352 36.467 10.385 1 86.44 67 LEU B O 1
ATOM 3053 N N . THR B 1 68 ? 1.393 37.38 11.392 1 89.21 68 THR B N 1
ATOM 3054 C CA . THR B 1 68 ? 2.337 36.445 10.789 1 89.21 68 THR B CA 1
ATOM 3055 C C . THR B 1 68 ? 2.078 35.024 11.28 1 89.21 68 THR B C 1
ATOM 3057 O O . THR B 1 68 ? 2.095 34.076 10.492 1 89.21 68 THR B O 1
ATOM 3060 N N . LEU B 1 69 ? 1.748 34.936 12.562 1 88.88 69 LEU B N 1
ATOM 3061 C CA . LEU B 1 69 ? 1.462 33.63 13.145 1 88.88 69 LEU B CA 1
ATOM 3062 C C . LEU B 1 69 ? 0.174 33.048 12.572 1 88.88 69 LEU B C 1
ATOM 3064 O O . LEU B 1 69 ? 0.094 31.846 12.309 1 88.88 69 LEU B O 1
ATOM 3068 N N . ALA B 1 70 ? -0.711 33.864 12.372 1 88.15 70 ALA B N 1
ATOM 3069 C CA . ALA B 1 70 ? -1.984 33.43 11.802 1 88.15 70 ALA B CA 1
ATOM 3070 C C . ALA B 1 70 ? -1.799 32.914 10.377 1 88.15 70 ALA B C 1
ATOM 3072 O O . ALA B 1 70 ? -2.392 31.902 9.996 1 88.15 70 ALA B O 1
ATOM 3073 N N . LYS B 1 71 ? -0.968 33.569 9.625 1 91.42 71 LYS B N 1
ATOM 3074 C CA . LYS B 1 71 ? -0.679 33.136 8.261 1 91.42 71 LYS B CA 1
ATOM 3075 C C . LYS B 1 71 ? 0.056 31.799 8.252 1 91.42 71 LYS B C 1
ATOM 3077 O O . LYS B 1 71 ? -0.244 30.925 7.437 1 91.42 71 LYS B O 1
ATOM 3082 N N . GLN B 1 72 ? 0.962 31.688 9.139 1 90.28 72 GLN B N 1
ATOM 3083 C CA . GLN B 1 72 ? 1.708 30.439 9.241 1 90.28 72 GLN B CA 1
ATOM 3084 C C . GLN B 1 72 ? 0.799 29.287 9.66 1 90.28 72 GLN B C 1
ATOM 3086 O O . GLN B 1 72 ? 0.94 28.167 9.167 1 90.28 72 GLN B O 1
ATOM 3091 N N . THR B 1 73 ? -0.088 29.513 10.54 1 89.98 73 THR B N 1
ATOM 3092 C CA . THR B 1 73 ? -1.019 28.49 11.004 1 89.98 73 THR B CA 1
ATOM 3093 C C . THR B 1 73 ? -1.925 28.028 9.866 1 89.98 73 THR B C 1
ATOM 3095 O O . THR B 1 73 ? -2.202 26.834 9.732 1 89.98 73 THR B O 1
ATOM 3098 N N . LYS B 1 74 ? -2.303 28.985 9.107 1 91.7 74 LYS B N 1
ATOM 3099 C CA . LYS B 1 74 ? -3.153 28.653 7.968 1 91.7 74 LYS B CA 1
ATOM 3100 C C . LYS B 1 74 ? -2.4 27.801 6.95 1 91.7 74 LYS B C 1
ATOM 3102 O O . LYS B 1 74 ? -2.948 26.834 6.417 1 91.7 74 LYS B O 1
ATOM 3107 N N . ALA B 1 75 ? -1.205 28.14 6.744 1 90.64 75 ALA B N 1
ATOM 3108 C CA . ALA B 1 75 ? -0.372 27.38 5.816 1 90.64 75 ALA B CA 1
ATOM 3109 C C . ALA B 1 75 ? -0.118 25.968 6.336 1 90.64 75 ALA B C 1
ATOM 3111 O O . ALA B 1 75 ? -0.195 24.997 5.579 1 90.64 75 ALA B O 1
ATOM 3112 N N . LEU B 1 76 ? 0.077 25.9 7.583 1 90.7 76 LEU B N 1
ATOM 3113 C CA . LEU B 1 76 ? 0.345 24.608 8.205 1 90.7 76 LEU B CA 1
ATOM 3114 C C . LEU B 1 76 ? -0.897 23.724 8.179 1 90.7 76 LEU B C 1
ATOM 3116 O O . LEU B 1 76 ? -0.8 22.515 7.957 1 90.7 76 LEU B O 1
ATOM 3120 N N . ASN B 1 77 ? -1.979 24.281 8.376 1 91.44 77 ASN B N 1
ATOM 3121 C CA . ASN B 1 77 ? -3.235 23.539 8.326 1 91.44 77 ASN B CA 1
ATOM 3122 C C . ASN B 1 77 ? -3.523 23.017 6.921 1 91.44 77 ASN B C 1
ATOM 3124 O O . ASN B 1 77 ? -4.004 21.895 6.758 1 91.44 77 ASN B O 1
ATOM 3128 N N . LYS B 1 78 ? -3.193 23.795 5.974 1 91.17 78 LYS B N 1
ATOM 3129 C CA . LYS B 1 78 ? -3.364 23.367 4.589 1 91.17 78 LYS B CA 1
ATOM 3130 C C . LYS B 1 78 ? -2.457 22.185 4.262 1 91.17 78 LYS B C 1
ATOM 3132 O O . LYS B 1 78 ? -2.887 21.223 3.622 1 91.17 78 LYS B O 1
ATOM 3137 N N . GLU B 1 79 ? -1.309 22.312 4.729 1 88.73 79 GLU B N 1
ATOM 3138 C CA . GLU B 1 79 ? -0.352 21.232 4.51 1 88.73 79 GLU B CA 1
ATOM 3139 C C . GLU B 1 79 ? -0.797 19.95 5.208 1 88.73 79 GLU B C 1
ATOM 3141 O O . GLU B 1 79 ? -0.71 18.862 4.635 1 88.73 79 GLU B O 1
ATOM 3146 N N . ARG B 1 80 ? -1.233 20.144 6.424 1 89.73 80 ARG B N 1
ATOM 3147 C CA . ARG B 1 80 ? -1.727 19.005 7.191 1 89.73 80 ARG B CA 1
ATOM 3148 C C . ARG B 1 80 ? -2.897 18.333 6.481 1 89.73 80 ARG B C 1
ATOM 3150 O O . ARG B 1 80 ? -2.949 17.105 6.386 1 89.73 80 ARG B O 1
ATOM 3157 N N . LYS B 1 81 ? -3.763 19.069 5.968 1 90.33 81 LYS B N 1
ATOM 3158 C CA . LYS B 1 81 ? -4.916 18.531 5.253 1 90.33 81 LYS B CA 1
ATOM 3159 C C . LYS B 1 81 ? -4.486 17.81 3.978 1 90.33 81 LYS B C 1
ATOM 3161 O O . LYS B 1 81 ? -5.04 16.764 3.633 1 90.33 81 LYS B O 1
ATOM 3166 N N . ARG B 1 82 ? -3.557 18.353 3.391 1 89.06 82 ARG B N 1
ATOM 3167 C CA . ARG B 1 82 ? -3.041 17.738 2.172 1 89.06 82 ARG B CA 1
ATOM 3168 C C . ARG B 1 82 ? -2.44 16.366 2.463 1 89.06 82 ARG B C 1
ATOM 3170 O O . ARG B 1 82 ? -2.721 15.397 1.755 1 89.06 82 ARG B O 1
ATOM 3177 N N . VAL B 1 83 ? -1.674 16.345 3.467 1 89.01 83 VAL B N 1
ATOM 3178 C CA . VAL B 1 83 ? -1.013 15.096 3.828 1 89.01 83 VAL B CA 1
ATOM 3179 C C . VAL B 1 83 ? -2.055 14.062 4.248 1 89.01 83 VAL B C 1
ATOM 3181 O O . VAL B 1 83 ? -1.958 12.889 3.881 1 89.01 83 VAL B O 1
ATOM 3184 N N . SER B 1 84 ? -2.989 14.502 4.929 1 89.33 84 SER B N 1
ATOM 3185 C CA . SER B 1 84 ? -4.054 13.607 5.37 1 89.33 84 SER B CA 1
ATOM 3186 C C . SER B 1 84 ? -4.84 13.057 4.184 1 89.33 84 SER B C 1
ATOM 3188 O O . SER B 1 84 ? -5.227 11.886 4.179 1 89.33 84 SER B O 1
ATOM 3190 N N . THR B 1 85 ? -5.036 13.888 3.248 1 88.94 85 THR B N 1
ATOM 3191 C CA . THR B 1 85 ? -5.774 13.472 2.06 1 88.94 85 THR B CA 1
ATOM 3192 C C . THR B 1 85 ? -5.024 12.373 1.314 1 88.94 85 THR B C 1
ATOM 3194 O O . THR B 1 85 ? -5.633 11.42 0.825 1 88.94 85 THR B O 1
ATOM 3197 N N . ILE B 1 86 ? -3.798 12.485 1.243 1 89.64 86 ILE B N 1
ATOM 3198 C CA . ILE B 1 86 ? -2.982 11.459 0.602 1 89.64 86 ILE B CA 1
ATOM 3199 C C . ILE B 1 86 ? -3.093 10.15 1.38 1 89.64 86 ILE B C 1
ATOM 3201 O O . ILE B 1 86 ? -3.282 9.084 0.79 1 89.64 86 ILE B O 1
ATOM 3205 N N . LEU B 1 87 ? -3.03 10.228 2.599 1 90.12 87 LEU B N 1
ATOM 3206 C CA . LEU B 1 87 ? -3.121 9.051 3.456 1 90.12 87 LEU B CA 1
ATOM 3207 C C . LEU B 1 87 ? -4.456 8.34 3.264 1 90.12 87 LEU B C 1
ATOM 3209 O O . LEU B 1 87 ? -4.506 7.11 3.202 1 90.12 87 LEU B O 1
ATOM 3213 N N . TYR B 1 88 ? -5.468 9.114 3.098 1 89.41 88 TYR B N 1
ATOM 3214 C CA . TYR B 1 88 ? -6.808 8.564 2.928 1 89.41 88 TYR B CA 1
ATOM 3215 C C . TYR B 1 88 ? -6.96 7.911 1.559 1 89.41 88 TYR B C 1
ATOM 3217 O O . TYR B 1 88 ? -7.901 7.148 1.329 1 89.41 88 TYR B O 1
ATOM 3225 N N . SER B 1 89 ? -6.083 8.235 0.685 1 88.07 89 SER B N 1
ATOM 3226 C CA . SER B 1 89 ? -6.118 7.595 -0.626 1 88.07 89 SER B CA 1
ATOM 3227 C C . SER B 1 89 ? -5.353 6.276 -0.618 1 88.07 89 SER B C 1
ATOM 3229 O O . SER B 1 89 ? -5.469 5.479 -1.551 1 88.07 89 SER B O 1
ATOM 3231 N N . LEU B 1 90 ? -4.655 5.98 0.439 1 88.3 90 LEU B N 1
ATOM 3232 C CA . LEU B 1 90 ? -3.807 4.794 0.498 1 88.3 90 LEU B CA 1
ATOM 3233 C C . LEU B 1 90 ? -4.487 3.677 1.282 1 88.3 90 LEU B C 1
ATOM 3235 O O . LEU B 1 90 ? -4.129 2.506 1.139 1 88.3 90 LEU B O 1
ATOM 3239 N N . MET B 1 91 ? -5.417 4.025 2.094 1 89.99 91 MET B N 1
ATOM 3240 C CA . MET B 1 91 ? -6.115 3.059 2.938 1 89.99 91 MET B CA 1
ATOM 3241 C C . MET B 1 91 ? -7.481 3.59 3.357 1 89.99 91 MET B C 1
ATOM 3243 O O . MET B 1 91 ? -7.757 4.784 3.222 1 89.99 91 MET B O 1
ATOM 3247 N N . PRO B 1 92 ? -8.315 2.709 3.838 1 88.35 92 PRO B N 1
ATOM 3248 C CA . PRO B 1 92 ? -9.61 3.192 4.323 1 88.35 92 PRO B CA 1
ATOM 3249 C C . PRO B 1 92 ? -9.474 4.237 5.428 1 88.35 92 PRO B C 1
ATOM 3251 O O . PRO B 1 92 ? -8.587 4.13 6.278 1 88.35 92 PRO B O 1
ATOM 3254 N N . LYS B 1 93 ? -10.351 5.191 5.443 1 89.43 93 LYS B N 1
ATOM 3255 C CA . LYS B 1 93 ? -10.297 6.321 6.365 1 89.43 93 LYS B CA 1
ATOM 3256 C C . LYS B 1 93 ? -10.264 5.846 7.815 1 89.43 93 LYS B C 1
ATOM 3258 O O . LYS B 1 93 ? -9.531 6.399 8.639 1 89.43 93 LYS B O 1
ATOM 3263 N N . SER B 1 94 ? -11.042 4.874 8.078 1 88.32 94 SER B N 1
ATOM 3264 C CA . SER B 1 94 ? -11.117 4.371 9.445 1 88.32 94 SER B CA 1
ATOM 3265 C C . SER B 1 94 ? -9.774 3.815 9.905 1 88.32 94 SER B C 1
ATOM 3267 O O . SER B 1 94 ? -9.358 4.042 11.043 1 88.32 94 SER B O 1
ATOM 3269 N N . ILE B 1 95 ? -9.116 3.161 9.033 1 88.99 95 ILE B N 1
ATOM 3270 C CA . ILE B 1 95 ? -7.824 2.564 9.353 1 88.99 95 ILE B CA 1
ATOM 3271 C C . ILE B 1 95 ? -6.76 3.655 9.45 1 88.99 95 ILE B C 1
ATOM 3273 O O . ILE B 1 95 ? -5.929 3.641 10.361 1 88.99 95 ILE B O 1
ATOM 3277 N N . ALA B 1 96 ? -6.808 4.59 8.52 1 88.86 96 ALA B N 1
ATOM 3278 C CA . ALA B 1 96 ? -5.876 5.714 8.532 1 88.86 96 ALA B CA 1
ATOM 3279 C C . ALA B 1 96 ? -5.963 6.485 9.845 1 88.86 96 ALA B C 1
ATOM 3281 O O . ALA B 1 96 ? -4.939 6.847 10.43 1 88.86 96 ALA B O 1
ATOM 3282 N N . ARG B 1 97 ? -7.138 6.679 10.328 1 87.67 97 ARG B N 1
ATOM 3283 C CA . ARG B 1 97 ? -7.362 7.411 11.57 1 87.67 97 ARG B CA 1
ATOM 3284 C C . ARG B 1 97 ? -6.775 6.662 12.761 1 87.67 97 ARG B C 1
ATOM 3286 O O . ARG B 1 97 ? -6.185 7.271 13.655 1 87.67 97 ARG B O 1
ATOM 3293 N N . GLN B 1 98 ? -6.887 5.417 12.688 1 87.96 98 GLN B N 1
ATOM 3294 C CA . GLN B 1 98 ? -6.332 4.606 13.766 1 87.96 98 GLN B CA 1
ATOM 3295 C C . GLN B 1 98 ? -4.809 4.694 13.794 1 87.96 98 GLN B C 1
ATOM 3297 O O . GLN B 1 98 ? -4.207 4.795 14.865 1 87.96 98 GLN B O 1
ATOM 3302 N N . LEU B 1 99 ? -4.258 4.707 12.647 1 85.07 99 LEU B N 1
ATOM 3303 C CA . LEU B 1 99 ? -2.805 4.791 12.548 1 85.07 99 LEU B CA 1
ATOM 3304 C C . LEU B 1 99 ? -2.304 6.145 13.04 1 85.07 99 LEU B C 1
ATOM 3306 O O . LEU B 1 99 ? -1.267 6.223 13.704 1 85.07 99 LEU B O 1
ATOM 3310 N N . MET B 1 100 ? -3.066 7.129 12.729 1 84.33 100 MET B N 1
ATOM 3311 C CA . MET B 1 100 ? -2.692 8.489 13.106 1 84.33 100 MET B CA 1
ATOM 3312 C C . MET B 1 100 ? -2.792 8.683 14.615 1 84.33 100 MET B C 1
ATOM 3314 O O . MET B 1 100 ? -2.088 9.518 15.186 1 84.33 100 MET B O 1
ATOM 3318 N N . GLN B 1 101 ? -3.615 7.922 15.213 1 83.37 101 GLN B N 1
ATOM 3319 C CA . GLN B 1 101 ? -3.803 8.035 16.655 1 83.37 101 GLN B CA 1
ATOM 3320 C C . GLN B 1 101 ? -2.868 7.092 17.407 1 83.37 101 GLN B C 1
ATOM 3322 O O . GLN B 1 101 ? -2.97 6.952 18.628 1 83.37 101 GLN B O 1
ATOM 3327 N N . ASN B 1 102 ? -1.887 6.485 16.685 1 76.02 102 ASN B N 1
ATOM 3328 C CA . ASN B 1 102 ? -0.903 5.556 17.231 1 76.02 102 ASN B CA 1
ATOM 3329 C C . ASN B 1 102 ? -1.572 4.346 17.876 1 76.02 102 ASN B C 1
ATOM 3331 O O . ASN B 1 102 ? -1.09 3.829 18.885 1 76.02 102 ASN B O 1
ATOM 3335 N N . SER B 1 103 ? -2.704 4.144 17.456 1 72.76 103 SER B N 1
ATOM 3336 C CA . SER B 1 103 ? -3.395 2.941 17.91 1 72.76 103 SER B CA 1
ATOM 3337 C C . SER B 1 103 ? -3.05 1.742 17.034 1 72.76 103 SER B C 1
ATOM 3339 O O . SER B 1 103 ? -2.702 1.902 15.862 1 72.76 103 SER B O 1
ATOM 3341 N N . THR B 1 104 ? -2.912 0.635 17.737 1 73.8 104 THR B N 1
ATOM 3342 C CA . THR B 1 104 ? -2.71 -0.588 16.969 1 73.8 104 THR B CA 1
ATOM 3343 C C . THR B 1 104 ? -3.922 -0.881 16.089 1 73.8 104 THR B C 1
ATOM 3345 O O . THR B 1 104 ? -5.063 -0.803 16.55 1 73.8 104 THR B O 1
ATOM 3348 N N . VAL B 1 105 ? -3.665 -0.929 14.82 1 79.1 105 VAL B N 1
ATOM 3349 C CA . VAL B 1 105 ? -4.745 -1.289 13.908 1 79.1 105 VAL B CA 1
ATOM 3350 C C . VAL B 1 105 ? -5.135 -2.75 14.119 1 79.1 105 VAL B C 1
ATOM 3352 O O . VAL B 1 105 ? -4.294 -3.645 14.011 1 79.1 105 VAL B O 1
ATOM 3355 N N . THR B 1 106 ? -6.335 -2.976 14.605 1 80.84 106 THR B N 1
ATOM 3356 C CA . THR B 1 106 ? -6.823 -4.329 14.847 1 80.84 106 THR B CA 1
ATOM 3357 C C . THR B 1 106 ? -7.514 -4.885 13.605 1 80.84 106 THR B C 1
ATOM 3359 O O . THR B 1 106 ? -8.312 -4.193 12.97 1 80.84 106 THR B O 1
ATOM 3362 N N . ALA B 1 107 ? -7.181 -6.077 13.312 1 89.63 107 ALA B N 1
ATOM 3363 C CA . ALA B 1 107 ? -7.845 -6.766 12.209 1 89.63 107 ALA B CA 1
ATOM 3364 C C . ALA B 1 107 ? -9.313 -7.029 12.53 1 89.63 107 ALA B C 1
ATOM 3366 O O . ALA B 1 107 ? -9.673 -7.238 13.691 1 89.63 107 ALA B O 1
ATOM 3367 N N . GLU B 1 108 ? -10.094 -6.877 11.562 1 93.01 108 GLU B N 1
ATOM 3368 C CA . GLU B 1 108 ? -11.523 -7.143 11.696 1 93.01 108 GLU B CA 1
ATOM 3369 C C . GLU B 1 108 ? -11.936 -8.366 10.882 1 93.01 108 GLU B C 1
ATOM 3371 O O . GLU B 1 108 ? -11.412 -8.596 9.79 1 93.01 108 GLU B O 1
ATOM 3376 N N . SER B 1 109 ? -12.852 -9.104 11.439 1 94.83 109 SER B N 1
ATOM 3377 C CA . SER B 1 109 ? -13.372 -10.276 10.742 1 94.83 109 SER B CA 1
ATOM 3378 C C . SER B 1 109 ? -14.727 -9.985 10.105 1 94.83 109 SER B C 1
ATOM 3380 O O . SER B 1 109 ? -15.569 -9.313 10.704 1 94.83 109 SER B O 1
ATOM 3382 N N . PHE B 1 110 ? -14.892 -10.475 8.958 1 95.73 110 PHE B N 1
ATOM 3383 C CA . PHE B 1 110 ? -16.149 -10.373 8.226 1 95.73 110 PHE B CA 1
ATOM 3384 C C . PHE B 1 110 ? -16.667 -11.754 7.842 1 95.73 110 PHE B C 1
ATOM 3386 O O . PHE B 1 110 ? -15.955 -12.534 7.206 1 95.73 110 PHE B O 1
ATOM 3393 N N . SER B 1 111 ? -17.863 -12.013 8.181 1 94.41 111 SER B N 1
ATOM 3394 C CA . SER B 1 111 ? -18.432 -13.338 7.956 1 94.41 111 SER B CA 1
ATOM 3395 C C . SER B 1 111 ? -18.661 -13.596 6.471 1 94.41 111 SER B C 1
ATOM 3397 O O . SER B 1 111 ? -18.546 -14.733 6.008 1 94.41 111 SER B O 1
ATOM 3399 N N . GLU B 1 112 ? -19.012 -12.503 5.809 1 95.89 112 GLU B N 1
ATOM 3400 C CA . GLU B 1 112 ? -19.311 -12.68 4.392 1 95.89 112 GLU B CA 1
ATOM 3401 C C . GLU B 1 112 ? -18.91 -11.449 3.584 1 95.89 112 GLU B C 1
ATOM 3403 O O . GLU B 1 112 ? -19.302 -10.328 3.916 1 95.89 112 GLU B O 1
ATOM 3408 N N . ALA B 1 113 ? -18.129 -11.659 2.599 1 97.53 113 ALA B N 1
ATOM 3409 C CA . ALA B 1 113 ? -17.716 -10.659 1.617 1 97.53 113 ALA B CA 1
ATOM 3410 C C . ALA B 1 113 ? -17.421 -11.306 0.267 1 97.53 113 ALA B C 1
ATOM 3412 O O . ALA B 1 113 ? -17.143 -12.505 0.193 1 97.53 113 ALA B O 1
ATOM 3413 N N . THR B 1 114 ? -17.58 -10.581 -0.791 1 98.66 114 THR B N 1
ATOM 3414 C CA . THR B 1 114 ? -17.325 -11.123 -2.121 1 98.66 114 THR B CA 1
ATOM 3415 C C . THR B 1 114 ? -16.048 -10.532 -2.711 1 98.66 114 THR B C 1
ATOM 3417 O O . THR B 1 114 ? -15.906 -9.311 -2.801 1 98.66 114 THR B O 1
ATOM 3420 N N . ILE B 1 115 ? -15.183 -11.419 -3.088 1 98.31 115 ILE B N 1
ATOM 3421 C CA . ILE B 1 115 ? -13.861 -11.035 -3.571 1 98.31 115 ILE B CA 1
ATOM 3422 C C . ILE B 1 115 ? -13.8 -11.194 -5.089 1 98.31 115 ILE B C 1
ATOM 3424 O O . ILE B 1 115 ? -14.233 -12.214 -5.63 1 98.31 115 ILE B O 1
ATOM 3428 N N . PHE B 1 116 ? -13.33 -10.157 -5.72 1 98.35 116 PHE B N 1
ATOM 3429 C CA . PHE B 1 116 ? -13.086 -10.111 -7.157 1 98.35 116 PHE B CA 1
ATOM 3430 C C . PHE B 1 116 ? -11.591 -10.1 -7.452 1 98.35 116 PHE B C 1
ATOM 3432 O O . PHE B 1 116 ? -10.85 -9.281 -6.905 1 98.35 116 PHE B O 1
ATOM 3439 N N . LEU B 1 117 ? -11.145 -11.028 -8.283 1 97.7 117 LEU B N 1
ATOM 3440 C CA . LEU B 1 117 ? -9.773 -11.052 -8.778 1 97.7 117 LEU B CA 1
ATOM 3441 C C . LEU B 1 117 ? -9.746 -11.148 -10.3 1 97.7 117 LEU B C 1
ATOM 3443 O O . LEU B 1 117 ? -10.479 -11.947 -10.889 1 97.7 117 LEU B O 1
ATOM 3447 N N . SER B 1 118 ? -8.954 -10.322 -10.881 1 96.63 118 SER B N 1
ATOM 3448 C CA . SER B 1 118 ? -8.799 -10.396 -12.33 1 96.63 118 SER B CA 1
ATOM 3449 C C . SER B 1 118 ? -7.328 -10.44 -12.727 1 96.63 118 SER B C 1
ATOM 3451 O O . SER B 1 118 ? -6.461 -10.006 -11.966 1 96.63 118 SER B O 1
ATOM 3453 N N . ASP B 1 119 ? -7.092 -10.967 -13.854 1 94.21 119 ASP B N 1
ATOM 3454 C CA . ASP B 1 119 ? -5.765 -11.057 -14.454 1 94.21 119 ASP B CA 1
ATOM 3455 C C . ASP B 1 119 ? -5.827 -10.825 -15.962 1 94.21 119 ASP B C 1
ATOM 3457 O O . ASP B 1 119 ? -6.848 -11.099 -16.596 1 94.21 119 ASP B O 1
ATOM 3461 N N . ILE B 1 120 ? -4.753 -10.279 -16.448 1 92.8 120 ILE B N 1
ATOM 3462 C CA . ILE B 1 120 ? -4.665 -10.045 -17.885 1 92.8 120 ILE B CA 1
ATOM 3463 C C . ILE B 1 120 ? -4.156 -11.304 -18.583 1 92.8 120 ILE B C 1
ATOM 3465 O O . ILE B 1 120 ? -3.073 -11.802 -18.266 1 92.8 120 ILE B O 1
ATOM 3469 N N . VAL B 1 121 ? -4.933 -11.772 -19.552 1 92.26 121 VAL B N 1
ATOM 3470 C CA . VAL B 1 121 ? -4.562 -12.986 -20.271 1 92.26 121 VAL B CA 1
ATOM 3471 C C . VAL B 1 121 ? -3.353 -12.71 -21.162 1 92.26 121 VAL B C 1
ATOM 3473 O O . VAL B 1 121 ? -3.342 -11.737 -21.92 1 92.26 121 VAL B O 1
ATOM 3476 N N . GLY B 1 122 ? -2.331 -13.598 -21.013 1 88.75 122 GLY B N 1
ATOM 3477 C CA . GLY B 1 122 ? -1.138 -13.47 -21.834 1 88.75 122 GLY B CA 1
ATOM 3478 C C . GLY B 1 122 ? -0.173 -12.416 -21.323 1 88.75 122 GLY B C 1
ATOM 3479 O O . GLY B 1 122 ? 0.782 -12.055 -22.014 1 88.75 122 GLY B O 1
ATOM 3480 N N . PHE B 1 123 ? -0.38 -11.905 -20.199 1 89.09 123 PHE B N 1
ATOM 3481 C CA . PHE B 1 123 ? 0.431 -10.828 -19.645 1 89.09 123 PHE B CA 1
ATOM 3482 C C . PHE B 1 123 ? 1.893 -11.248 -19.543 1 89.09 123 PHE B C 1
ATOM 3484 O O . PHE B 1 123 ? 2.794 -10.438 -19.766 1 89.09 123 PHE B O 1
ATOM 3491 N N . THR B 1 124 ? 2.072 -12.495 -19.179 1 87.48 124 THR B N 1
ATOM 3492 C CA . THR B 1 124 ? 3.442 -12.975 -19.037 1 87.48 124 THR B CA 1
ATOM 3493 C C . THR B 1 124 ? 4.208 -12.819 -20.348 1 87.48 124 THR B C 1
ATOM 3495 O O . THR B 1 124 ? 5.351 -12.357 -20.354 1 87.48 124 THR B O 1
ATOM 3498 N N . ARG B 1 125 ? 3.605 -13.175 -21.418 1 87.9 125 ARG B N 1
ATOM 3499 C CA . ARG B 1 125 ? 4.228 -13.048 -22.732 1 87.9 125 ARG B CA 1
ATOM 3500 C C . ARG B 1 125 ? 4.434 -11.583 -23.101 1 87.9 125 ARG B C 1
ATOM 3502 O O . ARG B 1 125 ? 5.469 -11.219 -23.664 1 87.9 125 ARG B O 1
ATOM 3509 N N . ILE B 1 126 ? 3.482 -10.798 -22.777 1 88.31 126 ILE B N 1
ATOM 3510 C CA . ILE B 1 126 ? 3.593 -9.368 -23.043 1 88.31 126 ILE B CA 1
ATOM 3511 C C . ILE B 1 126 ? 4.799 -8.797 -22.3 1 88.31 126 ILE B C 1
ATOM 3513 O O . ILE B 1 126 ? 5.581 -8.032 -22.869 1 88.31 126 ILE B O 1
ATOM 3517 N N . CYS B 1 127 ? 4.945 -9.213 -21.066 1 88.37 127 CYS B N 1
ATOM 3518 C CA . CYS B 1 127 ? 6.042 -8.72 -20.24 1 88.37 127 CYS B CA 1
ATOM 3519 C C . CYS B 1 127 ? 7.389 -9.137 -20.817 1 88.37 127 CYS B C 1
ATOM 3521 O O . CYS B 1 127 ? 8.347 -8.362 -20.79 1 88.37 127 CYS B O 1
ATOM 3523 N N . SER B 1 128 ? 7.484 -10.354 -21.352 1 89.42 128 SER B N 1
ATOM 3524 C CA . SER B 1 128 ? 8.744 -10.864 -21.882 1 89.42 128 SER B CA 1
ATOM 3525 C C . SER B 1 128 ? 9.163 -10.104 -23.136 1 89.42 128 SER B C 1
ATOM 3527 O O . SER B 1 128 ? 10.356 -9.966 -23.415 1 89.42 128 SER B O 1
ATOM 3529 N N . ASP B 1 129 ? 8.114 -9.542 -23.82 1 90.03 129 ASP B N 1
ATOM 3530 C CA . ASP B 1 129 ? 8.384 -8.872 -25.089 1 90.03 129 ASP B CA 1
ATOM 3531 C C . ASP B 1 129 ? 8.407 -7.355 -24.914 1 90.03 129 ASP B C 1
ATOM 3533 O O . ASP B 1 129 ? 8.405 -6.612 -25.897 1 90.03 129 ASP B O 1
ATOM 3537 N N . SER B 1 130 ? 8.4 -6.921 -23.656 1 91.38 130 SER B N 1
ATOM 3538 C CA . SER B 1 130 ? 8.305 -5.489 -23.395 1 91.38 130 SER B CA 1
ATOM 3539 C C . SER B 1 130 ? 9.396 -5.028 -22.435 1 91.38 130 SER B C 1
ATOM 3541 O O . SER B 1 130 ? 9.881 -5.811 -21.616 1 91.38 130 SER B O 1
ATOM 3543 N N . SER B 1 131 ? 9.799 -3.782 -22.605 1 93.13 131 SER B N 1
ATOM 3544 C CA . SER B 1 131 ? 10.66 -3.186 -21.589 1 93.13 131 SER B CA 1
ATOM 3545 C C . SER B 1 131 ? 9.895 -2.939 -20.292 1 93.13 131 SER B C 1
ATOM 3547 O O . SER B 1 131 ? 8.666 -2.852 -20.298 1 93.13 131 SER B O 1
ATOM 3549 N N . PRO B 1 132 ? 10.643 -2.83 -19.231 1 93.24 132 PRO B N 1
ATOM 3550 C CA . PRO B 1 132 ? 9.966 -2.555 -17.962 1 93.24 132 PRO B CA 1
ATOM 3551 C C . PRO B 1 132 ? 9.096 -1.301 -18.017 1 93.24 132 PRO B C 1
ATOM 3553 O O . PRO B 1 132 ? 7.981 -1.295 -17.488 1 93.24 132 PRO B O 1
ATOM 3556 N N . MET B 1 133 ? 9.547 -0.284 -18.688 1 93.43 133 MET B N 1
ATOM 3557 C CA . MET B 1 133 ? 8.797 0.967 -18.763 1 93.43 133 MET B CA 1
ATOM 3558 C C . MET B 1 133 ? 7.534 0.795 -19.599 1 93.43 133 MET B C 1
ATOM 3560 O O . MET B 1 133 ? 6.504 1.406 -19.309 1 93.43 133 MET B O 1
ATOM 3564 N N . GLN B 1 134 ? 7.637 -0.001 -20.609 1 92.64 134 GLN B N 1
ATOM 3565 C CA . GLN B 1 134 ? 6.459 -0.296 -21.418 1 92.64 134 GLN B CA 1
ATOM 3566 C C . GLN B 1 134 ? 5.397 -1.025 -20.598 1 92.64 134 GLN B C 1
ATOM 3568 O O . GLN B 1 134 ? 4.201 -0.775 -20.76 1 92.64 134 GLN B O 1
ATOM 3573 N N . VAL B 1 135 ? 5.88 -1.896 -19.76 1 92.47 135 VAL B N 1
ATOM 3574 C CA . VAL B 1 135 ? 4.963 -2.623 -18.887 1 92.47 135 VAL B CA 1
ATOM 3575 C C . VAL B 1 135 ? 4.271 -1.647 -17.937 1 92.47 135 VAL B C 1
ATOM 3577 O O . VAL B 1 135 ? 3.059 -1.73 -17.728 1 92.47 135 VAL B O 1
ATOM 3580 N N . VAL B 1 136 ? 5.003 -0.705 -17.383 1 92.11 136 VAL B N 1
ATOM 3581 C CA . VAL B 1 136 ? 4.458 0.301 -16.477 1 92.11 136 VAL B CA 1
ATOM 3582 C C . VAL B 1 136 ? 3.364 1.096 -17.186 1 92.11 136 VAL B C 1
ATOM 3584 O O . VAL B 1 136 ? 2.294 1.334 -16.619 1 92.11 136 VAL B O 1
ATOM 3587 N N . GLU B 1 137 ? 3.662 1.473 -18.328 1 90.99 137 GLU B N 1
ATOM 3588 C CA . GLU B 1 137 ? 2.722 2.287 -19.094 1 90.99 137 GLU B CA 1
ATOM 3589 C C . GLU B 1 137 ? 1.434 1.52 -19.381 1 90.99 137 GLU B C 1
ATOM 3591 O O . GLU B 1 137 ? 0.339 2.079 -19.291 1 90.99 137 GLU B O 1
ATOM 3596 N N . LEU B 1 138 ? 1.62 0.324 -19.753 1 91.55 138 LEU B N 1
A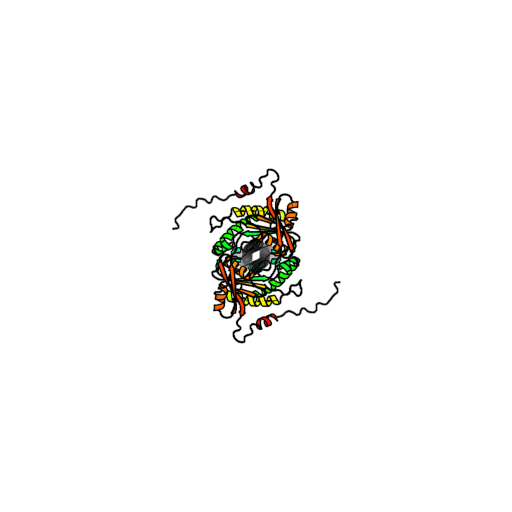TOM 3597 C CA . LEU B 1 138 ? 0.468 -0.529 -20.023 1 91.55 138 LEU B CA 1
ATOM 3598 C C . LEU B 1 138 ? -0.405 -0.672 -18.781 1 91.55 138 LEU B C 1
ATOM 3600 O O . LEU B 1 138 ? -1.616 -0.443 -18.839 1 91.55 138 LEU B O 1
ATOM 3604 N N . LEU B 1 139 ? 0.194 -0.987 -17.716 1 92.27 139 LEU B N 1
ATOM 3605 C CA . LEU B 1 139 ? -0.549 -1.206 -16.48 1 92.27 139 LEU B CA 1
ATOM 3606 C C . LEU B 1 139 ? -1.188 0.089 -15.992 1 92.27 139 LEU B C 1
ATOM 3608 O O . LEU B 1 139 ? -2.296 0.075 -15.451 1 92.27 139 LEU B O 1
ATOM 3612 N N . ASN B 1 140 ? -0.475 1.134 -16.128 1 90.43 140 ASN B N 1
ATOM 3613 C CA . ASN B 1 140 ? -1.043 2.419 -15.733 1 90.43 140 ASN B CA 1
ATOM 3614 C C . ASN B 1 140 ? -2.312 2.736 -16.519 1 90.43 140 ASN B C 1
ATOM 3616 O O . ASN B 1 140 ? -3.287 3.238 -15.957 1 90.43 140 ASN B O 1
ATOM 3620 N N . HIS B 1 141 ? -2.269 2.445 -17.748 1 90.95 141 HIS B N 1
ATOM 3621 C CA . HIS B 1 141 ? -3.433 2.668 -18.599 1 90.95 141 HIS B CA 1
ATOM 3622 C C . HIS B 1 141 ? -4.606 1.794 -18.168 1 90.95 141 HIS B C 1
ATOM 3624 O O . HIS B 1 141 ? -5.735 2.275 -18.054 1 90.95 141 HIS B O 1
ATOM 3630 N N . VAL B 1 142 ? -4.363 0.62 -17.939 1 92.08 142 VAL B N 1
ATOM 3631 C CA . VAL B 1 142 ? -5.391 -0.349 -17.576 1 92.08 142 VAL B CA 1
ATOM 3632 C C . VAL B 1 142 ? -5.98 0.008 -16.213 1 92.08 142 VAL B C 1
ATOM 3634 O O . VAL B 1 142 ? -7.2 0.115 -16.066 1 92.08 142 VAL B O 1
ATOM 3637 N N . TYR B 1 143 ? -5.14 0.262 -15.274 1 92.06 143 TYR B N 1
ATOM 3638 C CA . TYR B 1 143 ? -5.601 0.442 -13.902 1 92.06 143 TYR B CA 1
ATOM 3639 C C . TYR B 1 143 ? -6.28 1.795 -13.727 1 92.06 143 TYR B C 1
ATOM 3641 O O . TYR B 1 143 ? -7.221 1.928 -12.941 1 92.06 143 TYR B O 1
ATOM 3649 N N . THR B 1 144 ? -5.793 2.802 -14.429 1 91.36 144 THR B N 1
ATOM 3650 C CA . THR B 1 144 ? -6.49 4.083 -14.392 1 91.36 144 THR B CA 1
ATOM 3651 C C . THR B 1 144 ? -7.931 3.928 -14.872 1 91.36 144 THR B C 1
ATOM 3653 O O . THR B 1 144 ? -8.852 4.495 -14.28 1 91.36 144 THR B O 1
ATOM 3656 N N . THR B 1 145 ? -8.056 3.166 -15.881 1 92.66 145 THR B N 1
ATOM 3657 C CA . THR B 1 145 ? -9.386 2.912 -16.424 1 92.66 145 THR B CA 1
ATOM 3658 C C . THR B 1 145 ? -10.236 2.127 -15.429 1 92.66 145 THR B C 1
ATOM 3660 O O . THR B 1 145 ? -11.39 2.48 -15.176 1 92.66 145 THR B O 1
ATOM 3663 N N . PHE B 1 146 ? -9.676 1.115 -14.866 1 94.67 146 PHE B N 1
ATOM 3664 C CA . PHE B 1 146 ? -10.394 0.292 -13.9 1 94.67 146 PHE B CA 1
ATOM 3665 C C . PHE B 1 146 ? -10.777 1.108 -12.671 1 94.67 146 PHE B C 1
ATOM 3667 O O . PHE B 1 146 ? -11.898 0.999 -12.171 1 94.67 146 PHE B O 1
ATOM 3674 N N . ASP B 1 147 ? -9.841 1.912 -12.236 1 93.89 147 ASP B N 1
ATOM 3675 C CA . ASP B 1 147 ? -10.064 2.729 -11.047 1 93.89 147 ASP B CA 1
ATOM 3676 C C . ASP B 1 147 ? -11.252 3.669 -11.24 1 93.89 147 ASP B C 1
ATOM 3678 O O . ASP B 1 147 ? -12.025 3.9 -10.308 1 93.89 147 ASP B O 1
ATOM 3682 N N . ARG B 1 148 ? -11.38 4.169 -12.365 1 93.23 148 ARG B N 1
ATOM 3683 C CA . ARG B 1 148 ? -12.49 5.066 -12.669 1 93.23 148 ARG B CA 1
ATOM 3684 C C . ARG B 1 148 ? -13.812 4.307 -12.706 1 93.23 148 ARG B C 1
ATOM 3686 O O . ARG B 1 148 ? -14.836 4.811 -12.24 1 93.23 148 ARG B O 1
ATOM 3693 N N . ARG B 1 149 ? -13.735 3.184 -13.124 1 93.76 149 ARG B N 1
ATOM 3694 C CA . ARG B 1 149 ? -14.95 2.404 -13.336 1 93.76 149 ARG B CA 1
ATOM 3695 C C . ARG B 1 149 ? -15.499 1.875 -12.016 1 93.76 149 ARG B C 1
ATOM 3697 O O . ARG B 1 149 ? -16.715 1.832 -11.816 1 93.76 149 ARG B O 1
ATOM 3704 N N . ILE B 1 150 ? -14.665 1.505 -11.13 1 94.78 150 ILE B N 1
ATOM 3705 C CA . ILE B 1 150 ? -15.141 0.824 -9.93 1 94.78 150 ILE B CA 1
ATOM 3706 C C . ILE B 1 150 ? -15.813 1.831 -8.998 1 94.78 150 ILE B C 1
ATOM 3708 O O . ILE B 1 150 ? -16.518 1.445 -8.063 1 94.78 150 ILE B O 1
ATOM 3712 N N . ASP B 1 151 ? -15.662 3.084 -9.254 1 93.84 151 ASP B N 1
ATOM 3713 C CA . ASP B 1 151 ? -16.289 4.119 -8.437 1 93.84 151 ASP B CA 1
ATOM 3714 C C . ASP B 1 151 ? -17.806 4.112 -8.612 1 93.84 151 ASP B C 1
ATOM 3716 O O . ASP B 1 151 ? -18.532 4.698 -7.805 1 93.84 151 ASP B O 1
ATOM 3720 N N . LEU B 1 152 ? -18.244 3.448 -9.595 1 95.39 152 LEU B N 1
ATOM 3721 C CA . LEU B 1 152 ? -19.67 3.407 -9.9 1 95.39 152 LEU B CA 1
ATOM 3722 C C . LEU B 1 152 ? -20.376 2.348 -9.06 1 95.39 152 LEU B C 1
ATOM 3724 O O . LEU B 1 152 ? -21.607 2.294 -9.028 1 95.39 152 LEU B O 1
ATOM 3728 N N . TYR B 1 153 ? -19.625 1.564 -8.318 1 96.49 153 TYR B N 1
ATOM 3729 C CA . TYR B 1 153 ? -20.176 0.445 -7.561 1 96.49 153 TYR B CA 1
ATOM 3730 C C . TYR B 1 153 ? -19.769 0.526 -6.095 1 96.49 153 TYR B C 1
ATOM 3732 O O . TYR B 1 153 ? -18.884 1.304 -5.731 1 96.49 153 TYR B O 1
ATOM 3740 N N . ASP B 1 154 ? -20.469 -0.225 -5.282 1 97.13 154 ASP B N 1
ATOM 3741 C CA . ASP B 1 154 ? -20.128 -0.3 -3.864 1 97.13 154 ASP B CA 1
ATOM 3742 C C . ASP B 1 154 ? -19.053 -1.354 -3.614 1 97.13 154 ASP B C 1
ATOM 3744 O O . ASP B 1 154 ? -19.333 -2.412 -3.047 1 97.13 154 ASP B O 1
ATOM 3748 N N . VAL B 1 155 ? -17.864 -1.006 -4.053 1 97.15 155 VAL B N 1
ATOM 3749 C CA . VAL B 1 155 ? -16.738 -1.93 -3.96 1 97.15 155 VAL B CA 1
ATOM 3750 C C . VAL B 1 155 ? -15.506 -1.191 -3.442 1 97.15 155 VAL B C 1
ATOM 3752 O O . VAL B 1 155 ? -15.477 0.041 -3.42 1 97.15 155 VAL B O 1
ATOM 3755 N N . TYR B 1 156 ? -14.601 -1.939 -2.919 1 95.69 156 TYR B N 1
ATOM 3756 C CA . TYR B 1 156 ? -13.343 -1.416 -2.399 1 95.69 156 TYR B CA 1
ATOM 3757 C C . TYR B 1 156 ? -12.153 -2.071 -3.09 1 95.69 156 TYR B C 1
ATOM 3759 O O . TYR B 1 156 ? -12.047 -3.299 -3.126 1 95.69 156 TYR B O 1
ATOM 3767 N N . LYS B 1 157 ? -11.304 -1.234 -3.656 1 95.19 157 LYS B N 1
ATOM 3768 C CA . LYS B 1 157 ? -10.078 -1.761 -4.248 1 95.19 157 LYS B CA 1
ATOM 3769 C C . LYS B 1 157 ? -9.078 -2.169 -3.17 1 95.19 157 LYS B C 1
ATOM 3771 O O . LYS B 1 157 ? -8.684 -1.349 -2.339 1 95.19 157 LYS B O 1
ATOM 3776 N N . VAL B 1 158 ? -8.68 -3.372 -3.172 1 92.22 158 VAL B N 1
ATOM 3777 C CA . VAL B 1 158 ? -7.783 -3.882 -2.14 1 92.22 158 VAL B CA 1
ATOM 3778 C C . VAL B 1 158 ? -6.332 -3.683 -2.572 1 92.22 158 VAL B C 1
ATOM 3780 O O . VAL B 1 158 ? -5.539 -3.08 -1.845 1 92.22 158 VAL B O 1
ATOM 3783 N N . GLU B 1 159 ? -6.056 -4.282 -3.759 1 86.89 159 GLU B N 1
ATOM 3784 C CA . GLU B 1 159 ? -4.667 -4.19 -4.199 1 86.89 159 GLU B CA 1
ATOM 3785 C C . GLU B 1 159 ? -4.537 -4.505 -5.686 1 86.89 159 GLU B C 1
ATOM 3787 O O . GLU B 1 159 ? -5.451 -5.071 -6.288 1 86.89 159 GLU B O 1
ATOM 3792 N N . THR B 1 160 ? -3.473 -3.961 -6.162 1 84.77 160 THR B N 1
ATOM 3793 C CA . THR B 1 160 ? -2.985 -4.36 -7.477 1 84.77 160 THR B CA 1
ATOM 3794 C C . THR B 1 160 ? -1.585 -4.957 -7.376 1 84.77 160 THR B C 1
ATOM 3796 O O . THR B 1 160 ? -0.745 -4.459 -6.623 1 84.77 160 THR B O 1
ATOM 3799 N N . ILE B 1 161 ? -1.432 -6.055 -7.849 1 77.49 161 ILE B N 1
ATOM 3800 C CA . ILE B 1 161 ? -0.116 -6.685 -7.853 1 77.49 161 ILE B CA 1
ATOM 3801 C C . ILE B 1 161 ? 0.215 -7.18 -9.26 1 77.49 161 ILE B C 1
ATOM 3803 O O . ILE B 1 161 ? -0.393 -8.135 -9.748 1 77.49 161 ILE B O 1
ATOM 3807 N N . GLY B 1 162 ? 1.213 -6.646 -9.828 1 81.12 162 GLY B N 1
ATOM 3808 C CA . GLY B 1 162 ? 1.471 -6.969 -11.222 1 81.12 162 GLY B CA 1
ATOM 3809 C C . GLY B 1 162 ? 0.303 -6.648 -12.135 1 81.12 162 GLY B C 1
ATOM 3810 O O . GLY B 1 162 ? -0.086 -5.485 -12.269 1 81.12 162 GLY B O 1
ATOM 3811 N N . ASP B 1 163 ? -0.246 -7.744 -12.577 1 88.51 163 ASP B N 1
ATOM 3812 C CA . ASP B 1 163 ? -1.377 -7.539 -13.476 1 88.51 163 ASP B CA 1
ATOM 3813 C C . ASP B 1 163 ? -2.693 -7.918 -12.799 1 88.51 163 ASP B C 1
ATOM 3815 O O . ASP B 1 163 ? -3.763 -7.799 -13.399 1 88.51 163 ASP B O 1
ATOM 3819 N N . ALA B 1 164 ? -2.512 -8.307 -11.549 1 90.78 164 ALA B N 1
ATOM 3820 C CA . ALA B 1 164 ? -3.702 -8.706 -10.802 1 90.78 164 ALA B CA 1
ATOM 3821 C C . ALA B 1 164 ? -4.427 -7.489 -10.236 1 90.78 164 ALA B C 1
ATOM 3823 O O . ALA B 1 164 ? -3.792 -6.543 -9.764 1 90.78 164 ALA B O 1
ATOM 3824 N N . TYR B 1 165 ? -5.709 -7.478 -10.343 1 94.68 165 TYR B N 1
ATOM 3825 C CA . TYR B 1 165 ? -6.579 -6.439 -9.803 1 94.68 165 TYR B CA 1
ATOM 3826 C C . TYR B 1 165 ? -7.586 -7.026 -8.821 1 94.68 165 TYR B C 1
ATOM 3828 O O . TYR B 1 165 ? -8.409 -7.865 -9.194 1 94.68 165 TYR B O 1
ATOM 3836 N N . MET B 1 166 ? -7.528 -6.621 -7.556 1 95.8 166 MET B N 1
ATOM 3837 C CA . MET B 1 166 ? -8.363 -7.212 -6.514 1 95.8 166 MET B CA 1
ATOM 3838 C C . MET B 1 166 ? -9.331 -6.181 -5.942 1 95.8 166 MET B C 1
ATOM 3840 O O . MET B 1 166 ? -8.913 -5.108 -5.504 1 95.8 166 MET B O 1
ATOM 3844 N N . VAL B 1 167 ? -10.567 -6.552 -5.928 1 97.4 167 VAL B N 1
ATOM 3845 C CA . VAL B 1 167 ? -11.634 -5.708 -5.399 1 97.4 167 VAL B CA 1
ATOM 3846 C C . VAL B 1 167 ? -12.542 -6.533 -4.489 1 97.4 167 VAL B C 1
ATOM 3848 O O . VAL B 1 167 ? -12.671 -7.747 -4.665 1 97.4 167 VAL B O 1
ATOM 3851 N N . VAL B 1 168 ? -13.112 -5.836 -3.541 1 97.89 168 VAL B N 1
ATOM 3852 C CA . VAL B 1 168 ? -13.989 -6.548 -2.617 1 97.89 168 VAL B CA 1
ATOM 3853 C C . VAL B 1 168 ? -15.225 -5.701 -2.322 1 97.89 168 VAL B C 1
ATOM 3855 O O . VAL B 1 168 ? -15.163 -4.47 -2.352 1 97.89 168 VAL B O 1
ATOM 3858 N N . SER B 1 169 ? -16.317 -6.322 -2.161 1 98.34 169 SER B N 1
ATOM 3859 C CA . SER B 1 169 ? -17.529 -5.682 -1.66 1 98.34 169 SER B CA 1
ATOM 3860 C C . SER B 1 169 ? -17.956 -6.277 -0.323 1 98.34 169 SER B C 1
ATOM 3862 O O . SER B 1 169 ? -17.832 -7.484 -0.107 1 98.34 169 SER B O 1
ATOM 3864 N N . GLY B 1 170 ? -18.393 -5.452 0.56 1 97.2 170 GLY B N 1
ATOM 3865 C CA . GLY B 1 170 ? -18.729 -5.861 1.914 1 97.2 170 GLY B CA 1
ATOM 3866 C C . GLY B 1 170 ? -17.659 -5.502 2.928 1 97.2 170 GLY B C 1
ATOM 3867 O O . GLY B 1 170 ? -17.848 -5.692 4.132 1 97.2 170 GLY B O 1
ATOM 3868 N N . ILE B 1 171 ? -16.562 -5.127 2.455 1 94.95 171 ILE B N 1
ATOM 3869 C CA . ILE B 1 171 ? -15.431 -4.641 3.237 1 94.95 171 ILE B CA 1
ATOM 3870 C C . ILE B 1 171 ? -14.916 -3.333 2.642 1 94.95 171 ILE B C 1
ATOM 3872 O O . ILE B 1 171 ? -14.85 -3.183 1.42 1 94.95 171 ILE B O 1
ATOM 3876 N N . PRO B 1 172 ? -14.541 -2.372 3.44 1 92.08 172 PRO B N 1
ATOM 3877 C CA . PRO B 1 172 ? -14.482 -2.321 4.903 1 92.08 172 PRO B CA 1
ATOM 3878 C C . PRO B 1 172 ? -15.844 -2.058 5.54 1 92.08 172 PRO B C 1
ATOM 3880 O O . PRO B 1 172 ? -15.98 -2.122 6.764 1 92.08 172 PRO B O 1
ATOM 3883 N N . LYS B 1 173 ? -16.784 -1.731 4.716 1 91.85 173 LYS B N 1
ATOM 3884 C CA . LYS B 1 173 ? -18.135 -1.494 5.215 1 91.85 173 LYS B CA 1
ATOM 3885 C C . LYS B 1 173 ? -19.09 -2.594 4.762 1 91.85 173 LYS B C 1
ATOM 3887 O O . LYS B 1 173 ? -19.337 -2.755 3.565 1 91.85 173 LYS B O 1
ATOM 3892 N N . PRO B 1 174 ? -19.662 -3.269 5.723 1 94.33 174 PRO B N 1
ATOM 3893 C CA . PRO B 1 174 ? -20.643 -4.287 5.339 1 94.33 174 PRO B CA 1
ATOM 3894 C C . PRO B 1 174 ? -21.851 -3.697 4.614 1 94.33 174 PRO B C 1
ATOM 3896 O O . PRO B 1 174 ? -22.274 -2.579 4.92 1 94.33 174 PRO B O 1
ATOM 3899 N N . ASN B 1 175 ? -22.358 -4.441 3.667 1 94.81 175 ASN B N 1
ATOM 3900 C CA . ASN B 1 175 ? -23.525 -3.973 2.926 1 94.81 175 ASN B CA 1
ATOM 3901 C C . ASN B 1 175 ? -24.576 -5.07 2.786 1 94.81 175 ASN B C 1
ATOM 3903 O O . ASN B 1 175 ? -25.288 -5.129 1.781 1 94.81 175 ASN B O 1
ATOM 3907 N N . GLY B 1 176 ? -24.553 -5.961 3.739 1 87.9 176 GLY B N 1
ATOM 3908 C CA . GLY B 1 176 ? -25.535 -7.033 3.735 1 87.9 176 GLY B CA 1
ATOM 3909 C C . GLY B 1 176 ? -25.303 -8.052 2.635 1 87.9 176 GLY B C 1
ATOM 3910 O O . GLY B 1 176 ? -24.203 -8.593 2.506 1 87.9 176 GLY B O 1
ATOM 3911 N N . LYS B 1 177 ? -26.35 -8.24 1.768 1 84.56 177 LYS B N 1
ATOM 3912 C CA . LYS B 1 177 ? -26.26 -9.264 0.731 1 84.56 177 LYS B CA 1
ATOM 3913 C C . LYS B 1 177 ? -25.974 -8.642 -0.632 1 84.56 177 LYS B C 1
ATOM 3915 O O . LYS B 1 177 ? -25.923 -9.345 -1.643 1 84.56 177 LYS B O 1
ATOM 3920 N N . ARG B 1 178 ? -25.643 -7.399 -0.6 1 95.01 178 ARG B N 1
ATOM 3921 C CA . ARG B 1 178 ? -25.469 -6.703 -1.871 1 95.01 178 ARG B CA 1
ATOM 3922 C C . ARG B 1 178 ? -24.053 -6.885 -2.406 1 95.01 178 ARG B C 1
ATOM 3924 O O . ARG B 1 178 ? -23.781 -6.588 -3.571 1 95.01 178 ARG B O 1
ATOM 3931 N N . HIS B 1 179 ? -23.184 -7.419 -1.586 1 97.45 179 HIS B N 1
ATOM 3932 C CA . HIS B 1 179 ? -21.78 -7.518 -1.968 1 97.45 179 HIS B CA 1
ATOM 3933 C C . HIS B 1 179 ? -21.608 -8.376 -3.217 1 97.45 179 HIS B C 1
ATOM 3935 O O . HIS B 1 179 ? -20.867 -8.007 -4.132 1 97.45 179 HIS B O 1
ATOM 3941 N N . ALA B 1 180 ? -22.37 -9.427 -3.316 1 97.5 180 ALA B N 1
ATOM 3942 C CA . ALA B 1 180 ? -22.236 -10.326 -4.46 1 97.5 180 ALA B CA 1
ATOM 3943 C C . ALA B 1 180 ? -22.777 -9.678 -5.732 1 97.5 180 ALA B C 1
ATOM 3945 O O . ALA B 1 180 ? -22.172 -9.795 -6.801 1 97.5 180 ALA B O 1
ATOM 3946 N N . SER B 1 181 ? -23.876 -8.98 -5.61 1 96.66 181 SER B N 1
ATOM 3947 C CA . SER B 1 181 ? -24.486 -8.34 -6.771 1 96.66 181 SER B CA 1
ATOM 3948 C C . SER B 1 181 ? -23.622 -7.196 -7.289 1 96.66 181 SER B C 1
ATOM 3950 O O . SER B 1 181 ? -23.468 -7.027 -8.501 1 96.66 181 SER B O 1
ATOM 3952 N N . GLU B 1 182 ? -23.075 -6.415 -6.374 1 97.46 182 GLU B N 1
ATOM 3953 C CA . GLU B 1 182 ? -22.205 -5.306 -6.753 1 97.46 182 GLU B CA 1
ATOM 3954 C C . GLU B 1 182 ? -20.992 -5.799 -7.537 1 97.46 182 GLU B C 1
ATOM 3956 O O . GLU B 1 182 ? -20.644 -5.232 -8.575 1 97.46 182 GLU B O 1
ATOM 3961 N N . ILE B 1 183 ? -20.412 -6.877 -7.053 1 98.15 183 ILE B N 1
ATOM 3962 C CA . ILE B 1 183 ? -19.232 -7.434 -7.707 1 98.15 183 ILE B CA 1
ATOM 3963 C C . ILE B 1 183 ? -19.624 -8.029 -9.058 1 98.15 183 ILE B C 1
ATOM 3965 O O . ILE B 1 183 ? -18.887 -7.897 -10.038 1 98.15 183 ILE B O 1
ATOM 3969 N N . ALA B 1 184 ? -20.742 -8.673 -9.101 1 97.5 184 ALA B N 1
ATOM 3970 C CA . ALA B 1 184 ? -21.196 -9.293 -10.343 1 97.5 184 ALA B CA 1
ATOM 3971 C C . ALA B 1 184 ? -21.411 -8.247 -11.432 1 97.5 184 ALA B C 1
ATOM 3973 O O . ALA B 1 184 ? -20.926 -8.402 -12.555 1 97.5 184 ALA B O 1
ATOM 3974 N N . ILE B 1 185 ? -22.085 -7.157 -11.081 1 96.65 185 ILE B N 1
ATOM 3975 C CA . ILE B 1 185 ? -22.384 -6.106 -12.047 1 96.65 185 ILE B CA 1
ATOM 3976 C C . ILE B 1 185 ? -21.09 -5.42 -12.48 1 96.65 185 ILE B C 1
ATOM 3978 O O . ILE B 1 185 ? -20.873 -5.184 -13.67 1 96.65 185 ILE B O 1
ATOM 3982 N N . MET B 1 186 ? -20.273 -5.189 -11.55 1 97.3 186 MET B N 1
ATOM 3983 C CA . MET B 1 186 ? -18.982 -4.575 -11.846 1 97.3 186 MET B CA 1
ATOM 3984 C C . MET B 1 186 ? -18.168 -5.45 -12.794 1 97.3 186 MET B C 1
ATOM 3986 O O . MET B 1 186 ? -17.548 -4.946 -13.732 1 97.3 186 MET B O 1
ATOM 3990 N N . SER B 1 187 ? -18.184 -6.742 -12.515 1 97.76 187 SER B N 1
ATOM 3991 C CA . SER B 1 187 ? -17.399 -7.681 -13.31 1 97.76 187 SER B CA 1
ATOM 3992 C C . SER B 1 187 ? -17.841 -7.673 -14.77 1 97.76 187 SER B C 1
ATOM 3994 O O . SER B 1 187 ? -17.006 -7.693 -15.677 1 97.76 187 SER B O 1
ATOM 3996 N N . LEU B 1 188 ? -19.104 -7.656 -14.972 1 96.11 188 LEU B N 1
ATOM 3997 C CA . LEU B 1 188 ? -19.639 -7.601 -16.328 1 96.11 188 LEU B CA 1
ATOM 3998 C C . LEU B 1 188 ? -19.217 -6.313 -17.027 1 96.11 188 LEU B C 1
ATOM 4000 O O . LEU B 1 188 ? -18.843 -6.334 -18.202 1 96.11 188 LEU B O 1
ATOM 4004 N N . ASP B 1 189 ? -19.255 -5.272 -16.286 1 95.47 189 ASP B N 1
ATOM 4005 C CA . ASP B 1 189 ? -18.84 -3.975 -16.81 1 95.47 189 ASP B CA 1
ATOM 4006 C C . ASP B 1 189 ? -17.352 -3.972 -17.152 1 95.47 189 ASP B C 1
ATOM 4008 O O . ASP B 1 189 ? -16.95 -3.451 -18.195 1 95.47 189 ASP B O 1
ATOM 4012 N N . MET B 1 190 ? -16.568 -4.58 -16.346 1 95.37 190 MET B N 1
ATOM 4013 C CA . MET B 1 190 ? -15.118 -4.598 -16.518 1 95.37 190 MET B CA 1
ATOM 4014 C C . MET B 1 190 ? -14.725 -5.416 -17.744 1 95.37 190 MET B C 1
ATOM 4016 O O . MET B 1 190 ? -13.785 -5.061 -18.457 1 95.37 190 MET B O 1
ATOM 4020 N N . VAL B 1 191 ? -15.391 -6.484 -17.92 1 94.32 191 VAL B N 1
ATOM 4021 C CA . VAL B 1 191 ? -15.123 -7.305 -19.096 1 94.32 191 VAL B CA 1
ATOM 4022 C C . VAL B 1 191 ? -15.387 -6.496 -20.363 1 94.32 191 VAL B C 1
ATOM 4024 O O . VAL B 1 191 ? -14.588 -6.522 -21.302 1 94.32 191 VAL B O 1
ATOM 4027 N N . SER B 1 192 ? -16.468 -5.796 -20.34 1 91.92 192 SER B N 1
ATOM 4028 C CA . SER B 1 192 ? -16.819 -4.963 -21.486 1 91.92 192 SER B CA 1
ATOM 4029 C C . SER B 1 192 ? -15.79 -3.859 -21.703 1 91.92 192 SER B C 1
ATOM 4031 O O . SER B 1 192 ? -15.414 -3.57 -22.84 1 91.92 192 SER B O 1
ATOM 4033 N N . CYS B 1 193 ? -15.37 -3.329 -20.634 1 91.35 193 CYS B N 1
ATOM 4034 C CA . CYS B 1 193 ? -14.386 -2.253 -20.684 1 91.35 193 CYS B CA 1
ATOM 4035 C C . CYS B 1 193 ? -13.046 -2.764 -21.198 1 91.35 193 CYS B C 1
ATOM 4037 O O . CYS B 1 193 ? -12.384 -2.093 -21.993 1 91.35 193 CYS B O 1
ATOM 4039 N N . ALA B 1 194 ? -12.602 -3.887 -20.759 1 90.34 194 ALA B N 1
ATOM 4040 C CA . ALA B 1 194 ? -11.31 -4.466 -21.119 1 90.34 194 ALA B CA 1
ATOM 4041 C C . ALA B 1 194 ? -11.223 -4.723 -22.621 1 90.34 194 ALA B C 1
ATOM 4043 O O . ALA B 1 194 ? -10.153 -4.591 -23.219 1 90.34 194 ALA B O 1
ATOM 4044 N N . GLU B 1 195 ? -12.3 -5.026 -23.199 1 84.87 195 GLU B N 1
ATOM 4045 C CA . GLU B 1 195 ? -12.342 -5.327 -24.627 1 84.87 195 GLU B CA 1
ATOM 4046 C C . GLU B 1 195 ? -12.001 -4.095 -25.461 1 84.87 195 GLU B C 1
ATOM 4048 O O . GLU B 1 195 ? -11.56 -4.216 -26.606 1 84.87 195 GLU B O 1
ATOM 4053 N N . SER B 1 196 ? -12.159 -2.966 -24.869 1 85.25 196 SER B N 1
ATOM 4054 C CA . SER B 1 196 ? -11.92 -1.727 -25.601 1 85.25 196 SER B CA 1
ATOM 4055 C C . SER B 1 196 ? -10.515 -1.193 -25.339 1 85.25 196 SER B C 1
ATOM 4057 O O . SER B 1 196 ? -10.087 -0.223 -25.969 1 85.25 196 SER B O 1
ATOM 4059 N N . LEU B 1 197 ? -9.849 -1.854 -24.442 1 86.65 197 LEU B N 1
ATOM 4060 C CA . LEU B 1 197 ? -8.519 -1.367 -24.094 1 86.65 197 LEU B CA 1
ATOM 4061 C C . LEU B 1 197 ? -7.472 -1.904 -25.064 1 86.65 197 LEU B C 1
ATOM 4063 O O . LEU B 1 197 ? -7.53 -3.07 -25.464 1 86.65 197 LEU B O 1
ATOM 4067 N N . VAL B 1 198 ? -6.654 -0.941 -25.52 1 81.41 198 VAL B N 1
ATOM 4068 C CA . VAL B 1 198 ? -5.584 -1.3 -26.444 1 81.41 198 VAL B CA 1
ATOM 4069 C C . VAL B 1 198 ? -4.236 -1.222 -25.73 1 81.41 198 VAL B C 1
ATOM 4071 O O . VAL B 1 198 ? -4.019 -0.341 -24.896 1 81.41 198 VAL B O 1
ATOM 4074 N N . ILE B 1 199 ? -3.438 -2.198 -26.044 1 80.11 199 ILE B N 1
ATOM 4075 C CA . ILE B 1 199 ? -2.074 -2.167 -25.526 1 80.11 199 ILE B CA 1
ATOM 4076 C C . ILE B 1 199 ? -1.269 -1.097 -26.26 1 80.11 199 ILE B C 1
ATOM 4078 O O . ILE B 1 199 ? -1.055 -1.193 -27.47 1 80.11 199 ILE B O 1
ATOM 4082 N N . PRO B 1 200 ? -0.814 -0.108 -25.567 1 79.33 200 PRO B N 1
ATOM 4083 C CA . PRO B 1 200 ? -0.193 1.052 -26.21 1 79.33 200 PRO B CA 1
ATOM 4084 C C . PRO B 1 200 ? 0.961 0.666 -27.133 1 79.33 200 PRO B C 1
ATOM 4086 O O . PRO B 1 200 ? 1.076 1.201 -28.239 1 79.33 200 PRO B O 1
ATOM 4089 N N . HIS B 1 201 ? 1.852 -0.23 -26.672 1 82.11 201 HIS B N 1
ATOM 4090 C CA . HIS B 1 201 ? 3.045 -0.542 -27.451 1 82.11 201 HIS B CA 1
ATOM 4091 C C . HIS B 1 201 ? 2.809 -1.742 -28.362 1 82.11 201 HIS B C 1
ATOM 4093 O O . HIS B 1 201 ? 3.718 -2.173 -29.076 1 82.11 201 HIS B O 1
ATOM 4099 N N . LYS B 1 202 ? 1.709 -2.379 -28.361 1 83.25 202 LYS B N 1
ATOM 4100 C CA . LYS B 1 202 ? 1.298 -3.457 -29.255 1 83.25 202 LYS B CA 1
ATOM 4101 C C . LYS B 1 202 ? -0.085 -3.188 -29.841 1 83.25 202 LYS B C 1
ATOM 4103 O O . LYS B 1 202 ? -1.057 -3.855 -29.482 1 83.25 202 LYS B O 1
ATOM 4108 N N . PRO B 1 203 ? 0.009 -2.311 -30.914 1 76.78 203 PRO B N 1
ATOM 4109 C CA . PRO B 1 203 ? -1.291 -1.954 -31.486 1 76.78 203 PRO B CA 1
ATOM 4110 C C . PRO B 1 203 ? -1.993 -3.14 -32.143 1 76.78 203 PRO B C 1
ATOM 4112 O O . PRO B 1 203 ? -1.337 -3.991 -32.75 1 76.78 203 PRO B O 1
ATOM 4115 N N . GLY B 1 204 ? -3.185 -3.458 -31.849 1 75.89 204 GLY B N 1
ATOM 4116 C CA . GLY B 1 204 ? -3.977 -4.522 -32.445 1 75.89 204 GLY B CA 1
ATOM 4117 C C . GLY B 1 204 ? -4.26 -5.663 -31.486 1 75.89 204 GLY B C 1
ATOM 4118 O O . GLY B 1 204 ? -5.042 -6.564 -31.798 1 75.89 204 GLY B O 1
ATOM 4119 N N . THR B 1 205 ? -3.49 -5.629 -30.427 1 78.26 205 THR B N 1
ATOM 4120 C CA . THR B 1 205 ? -3.731 -6.691 -29.456 1 78.26 205 THR B CA 1
ATOM 4121 C C . THR B 1 205 ? -4.818 -6.282 -28.466 1 78.26 205 THR B C 1
ATOM 4123 O O . THR B 1 205 ? -4.728 -5.225 -27.839 1 78.26 205 THR B O 1
ATOM 4126 N N . LYS B 1 206 ? -5.859 -7.037 -28.515 1 82.01 206 LYS B N 1
ATOM 4127 C CA . LYS B 1 206 ? -6.936 -6.781 -27.563 1 82.01 206 LYS B CA 1
ATOM 4128 C C . LYS B 1 206 ? -6.615 -7.378 -26.196 1 82.01 206 LYS B C 1
ATOM 4130 O O . LYS B 1 206 ? -6.004 -8.445 -26.107 1 82.01 206 LYS B O 1
ATOM 4135 N N . MET B 1 207 ? -7.022 -6.71 -25.228 1 88.84 207 MET B N 1
ATOM 4136 C CA . MET B 1 207 ? -6.821 -7.2 -23.868 1 88.84 207 MET B CA 1
ATOM 4137 C C . MET B 1 207 ? -8.001 -8.055 -23.417 1 88.84 207 MET B C 1
ATOM 4139 O O . MET B 1 207 ? -9.154 -7.731 -23.706 1 88.84 207 MET B O 1
ATOM 4143 N N . THR B 1 208 ? -7.707 -9.15 -22.931 1 91.48 208 THR B N 1
ATOM 4144 C CA . THR B 1 208 ? -8.725 -10.023 -22.355 1 91.48 208 THR B CA 1
ATOM 4145 C C . THR B 1 208 ? -8.432 -10.297 -20.882 1 91.48 208 THR B C 1
ATOM 4147 O O . THR B 1 208 ? -7.269 -10.385 -20.481 1 91.48 208 THR B O 1
ATOM 4150 N N . LEU B 1 209 ? -9.516 -10.425 -20.142 1 94.76 209 LEU B N 1
ATOM 4151 C CA . LEU B 1 209 ? -9.376 -10.618 -18.703 1 94.76 209 LEU B CA 1
ATOM 4152 C C . LEU B 1 209 ? -9.896 -11.989 -18.285 1 94.76 209 LEU B C 1
ATOM 4154 O O . LEU B 1 209 ? -10.81 -12.529 -18.912 1 94.76 209 LEU B O 1
ATOM 4158 N N . ARG B 1 210 ? -9.256 -12.544 -17.343 1 96.35 210 ARG B N 1
ATOM 4159 C CA . ARG B 1 210 ? -9.796 -13.654 -16.565 1 96.35 210 ARG B CA 1
ATOM 4160 C C . ARG B 1 210 ? -10.259 -13.184 -15.19 1 96.35 210 ARG B C 1
ATOM 4162 O O . ARG B 1 210 ? -9.498 -12.548 -14.457 1 96.35 210 ARG B O 1
ATOM 4169 N N . ILE B 1 211 ? -11.483 -13.497 -14.899 1 97.91 211 ILE B N 1
ATOM 4170 C CA . ILE B 1 211 ? -12.045 -12.965 -13.662 1 97.91 211 ILE B CA 1
ATOM 4171 C C . ILE B 1 211 ? -12.512 -14.114 -12.771 1 97.91 211 ILE B C 1
ATOM 4173 O O . ILE B 1 211 ? -13.125 -15.071 -13.252 1 97.91 211 ILE B O 1
ATOM 4177 N N . GLY B 1 212 ? -12.187 -14.067 -11.516 1 98.47 212 GLY B N 1
ATOM 4178 C CA . GLY B 1 212 ? -12.671 -14.984 -10.496 1 98.47 212 GLY B CA 1
ATOM 4179 C C . GLY B 1 212 ? -13.381 -14.285 -9.353 1 98.47 212 GLY B C 1
ATOM 4180 O O . GLY B 1 212 ? -12.956 -13.215 -8.912 1 98.47 212 GLY B O 1
ATOM 4181 N N . ILE B 1 213 ? -14.524 -14.896 -8.892 1 98.66 213 ILE B N 1
ATOM 4182 C CA . ILE B 1 213 ? -15.321 -14.302 -7.824 1 98.66 213 ILE B CA 1
ATOM 4183 C C . ILE B 1 213 ? -15.657 -15.363 -6.779 1 98.66 213 ILE B C 1
ATOM 4185 O O . ILE B 1 213 ? -16.067 -16.474 -7.122 1 98.66 213 ILE B O 1
ATOM 4189 N N . HIS B 1 214 ? -15.478 -15.009 -5.58 1 98.32 214 HIS B N 1
ATOM 4190 C CA . HIS B 1 214 ? -15.853 -15.907 -4.493 1 98.32 214 HIS B CA 1
ATOM 4191 C C . HIS B 1 214 ? -16.407 -15.131 -3.303 1 98.32 214 HIS B C 1
ATOM 4193 O O . HIS B 1 214 ? -15.928 -14.037 -2.992 1 98.32 214 HIS B O 1
ATOM 4199 N N . THR B 1 215 ? -17.405 -15.707 -2.641 1 98.03 215 THR B N 1
ATOM 4200 C CA . THR B 1 215 ? -17.969 -15.164 -1.41 1 98.03 215 THR B CA 1
ATOM 4201 C C . THR B 1 215 ? -17.626 -16.055 -0.219 1 98.03 215 THR B C 1
ATOM 4203 O O . THR B 1 215 ? -17.805 -17.273 -0.277 1 98.03 215 THR B O 1
ATOM 4206 N N . GLY B 1 216 ? -17.086 -15.415 0.784 1 96.68 216 GLY B N 1
ATOM 4207 C CA . GLY B 1 216 ? -16.791 -16.163 1.995 1 96.68 216 GLY B CA 1
ATOM 4208 C C . GLY B 1 216 ? -16.3 -15.287 3.132 1 96.68 216 GLY B C 1
ATOM 4209 O O . GLY B 1 216 ? -16.365 -14.058 3.049 1 96.68 216 GLY B O 1
ATOM 4210 N N . SER B 1 217 ? -15.906 -15.959 4.255 1 96.07 217 SER B N 1
ATOM 4211 C CA . SER B 1 217 ? -15.394 -15.26 5.43 1 96.07 217 SER B CA 1
ATOM 4212 C C . SER B 1 217 ? -13.959 -14.792 5.213 1 96.07 217 SER B C 1
ATOM 4214 O O . SER B 1 217 ? -13.154 -15.501 4.607 1 96.07 217 SER B O 1
ATOM 4216 N N . VAL B 1 218 ? -13.72 -13.551 5.667 1 96.15 218 VAL B N 1
ATOM 4217 C CA . VAL B 1 218 ? -12.395 -12.971 5.474 1 96.15 218 VAL B CA 1
ATOM 4218 C C . VAL B 1 218 ? -12.062 -12.044 6.641 1 96.15 218 VAL B C 1
ATOM 4220 O O . VAL B 1 218 ? -12.961 -11.531 7.311 1 96.15 218 VAL B O 1
ATOM 4223 N N . ALA B 1 219 ? -10.861 -11.951 6.905 1 95.52 219 ALA B N 1
ATOM 4224 C CA . ALA B 1 219 ? -10.374 -10.942 7.842 1 95.52 219 ALA B CA 1
ATOM 4225 C C . ALA B 1 219 ? -9.629 -9.829 7.111 1 95.52 219 ALA B C 1
ATOM 4227 O O . ALA B 1 219 ? -9 -10.069 6.077 1 95.52 219 ALA B O 1
ATOM 4228 N N . ALA B 1 220 ? -9.822 -8.638 7.613 1 94.14 220 ALA B N 1
ATOM 4229 C CA . ALA B 1 220 ? -9.143 -7.491 7.016 1 94.14 220 ALA B CA 1
ATOM 4230 C C . ALA B 1 220 ? -8.375 -6.699 8.069 1 94.14 220 ALA B C 1
ATOM 4232 O O . ALA B 1 220 ? -8.857 -6.512 9.189 1 94.14 220 ALA B O 1
ATOM 4233 N N . GLY B 1 221 ? -7.188 -6.3 7.729 1 90.47 221 GLY B N 1
ATOM 4234 C CA . GLY B 1 221 ? -6.365 -5.547 8.661 1 90.47 221 GLY B CA 1
ATOM 4235 C C . GLY B 1 221 ? -4.97 -5.266 8.134 1 90.47 221 GLY B C 1
ATOM 4236 O O . GLY B 1 221 ? -4.735 -5.325 6.926 1 90.47 221 GLY B O 1
ATOM 4237 N N . ILE B 1 222 ? -4.142 -4.761 9.008 1 89.22 222 ILE B N 1
ATOM 4238 C CA . ILE B 1 222 ? -2.745 -4.464 8.709 1 89.22 222 ILE B CA 1
ATOM 4239 C C . ILE B 1 222 ? -1.841 -5.468 9.42 1 89.22 222 ILE B C 1
ATOM 4241 O O . ILE B 1 222 ? -2.036 -5.761 10.602 1 89.22 222 ILE B O 1
ATOM 4245 N N . VAL B 1 223 ? -0.963 -6.058 8.651 1 87.03 223 VAL B N 1
ATOM 4246 C CA . VAL B 1 223 ? -0.028 -7.009 9.245 1 87.03 223 VAL B CA 1
ATOM 4247 C C . VAL B 1 223 ? 1.405 -6.526 9.034 1 87.03 223 VAL B C 1
ATOM 4249 O O . VAL B 1 223 ? 1.715 -5.911 8.011 1 87.03 223 VAL B O 1
ATOM 4252 N N . GLY B 1 224 ? 2.271 -6.811 10 1 85.43 224 GLY B N 1
ATOM 4253 C CA . GLY B 1 224 ? 3.654 -6.366 9.941 1 85.43 224 GLY B CA 1
ATOM 4254 C C . GLY B 1 224 ? 3.848 -4.952 10.455 1 85.43 224 GLY B C 1
ATOM 4255 O O . GLY B 1 224 ? 2.891 -4.307 10.889 1 85.43 224 GLY B O 1
ATOM 4256 N N . THR B 1 225 ? 5.128 -4.502 10.352 1 85.27 225 THR B N 1
ATOM 4257 C CA . THR B 1 225 ? 5.441 -3.192 10.911 1 85.27 225 THR B CA 1
ATOM 4258 C C . THR B 1 225 ? 6.006 -2.266 9.838 1 85.27 225 THR B C 1
ATOM 4260 O O . THR B 1 225 ? 5.943 -1.042 9.97 1 85.27 225 THR B O 1
ATOM 4263 N N . LYS B 1 226 ? 6.495 -2.893 8.829 1 87.38 226 LYS B N 1
ATOM 4264 C CA . LYS B 1 226 ? 7.087 -2.103 7.753 1 87.38 226 LYS B CA 1
ATOM 4265 C C . LYS B 1 226 ? 6.163 -2.047 6.54 1 87.38 226 LYS B C 1
ATOM 4267 O O . LYS B 1 226 ? 5.586 -3.062 6.144 1 87.38 226 LYS B O 1
ATOM 4272 N N . MET B 1 227 ? 6.004 -0.884 6.044 1 86.77 227 MET B N 1
ATOM 4273 C CA . MET B 1 227 ? 5.16 -0.685 4.87 1 86.77 227 MET B CA 1
ATOM 4274 C C . MET B 1 227 ? 3.794 -1.336 5.065 1 86.77 227 MET B C 1
ATOM 4276 O O . MET B 1 227 ? 3.365 -2.147 4.243 1 86.77 227 MET B O 1
ATOM 4280 N N . PRO B 1 228 ? 3.186 -0.845 6.198 1 82.79 228 PRO B N 1
ATOM 4281 C CA . PRO B 1 228 ? 1.902 -1.47 6.523 1 82.79 228 PRO B CA 1
ATOM 4282 C C . PRO B 1 228 ? 0.841 -1.23 5.451 1 82.79 228 PRO B C 1
ATOM 4284 O O . PRO B 1 228 ? 0.784 -0.146 4.865 1 82.79 228 PRO B O 1
ATOM 4287 N N . ARG B 1 229 ? 0.087 -2.285 5.155 1 84.46 229 ARG B N 1
ATOM 4288 C CA . ARG B 1 229 ? -0.973 -2.2 4.156 1 84.46 229 ARG B CA 1
ATOM 4289 C C . ARG B 1 229 ? -2.238 -2.903 4.638 1 84.46 229 ARG B C 1
ATOM 4291 O O . ARG B 1 229 ? -2.164 -3.946 5.29 1 84.46 229 ARG B O 1
ATOM 4298 N N . TYR B 1 230 ? -3.326 -2.278 4.234 1 89.42 230 TYR B N 1
ATOM 4299 C CA . TYR B 1 230 ? -4.623 -2.892 4.493 1 89.42 230 TYR B CA 1
ATOM 4300 C C . TYR B 1 230 ? -4.907 -4.008 3.495 1 89.42 230 TYR B C 1
ATOM 4302 O O . TYR B 1 230 ? -4.952 -3.772 2.285 1 89.42 230 TYR B O 1
ATOM 4310 N N . TYR B 1 231 ? -5.079 -5.197 4.076 1 89.8 231 TYR B N 1
ATOM 4311 C CA . TYR B 1 231 ? -5.199 -6.354 3.197 1 89.8 231 TYR B CA 1
ATOM 4312 C C . TYR B 1 231 ? -6.257 -7.322 3.711 1 89.8 231 TYR B C 1
ATOM 4314 O O . TYR B 1 231 ? -6.743 -7.181 4.836 1 89.8 231 TYR B O 1
ATOM 4322 N N . LEU B 1 232 ? -6.63 -8.247 2.82 1 93.56 232 LEU B N 1
ATOM 4323 C CA . LEU B 1 232 ? -7.574 -9.307 3.155 1 93.56 232 LEU B CA 1
ATOM 4324 C C . LEU B 1 232 ? -6.843 -10.608 3.469 1 93.56 232 LEU B C 1
ATOM 4326 O O . LEU B 1 232 ? -5.869 -10.955 2.797 1 93.56 232 LEU B O 1
ATOM 4330 N N . PHE B 1 233 ? -7.395 -11.27 4.508 1 92.18 233 PHE B N 1
ATOM 4331 C CA . PHE B 1 233 ? -6.793 -12.528 4.933 1 92.18 233 PHE B CA 1
ATOM 4332 C C . PHE B 1 233 ? -7.855 -13.608 5.1 1 92.18 233 PHE B C 1
ATOM 4334 O O . PHE B 1 233 ? -8.961 -13.331 5.568 1 92.18 233 PHE B O 1
ATOM 4341 N N . GLY B 1 234 ? -7.376 -14.808 4.732 1 91.79 234 GLY B N 1
ATOM 4342 C CA . GLY B 1 234 ? -8.271 -15.942 4.906 1 91.79 234 GLY B CA 1
ATOM 4343 C C . GLY B 1 234 ? -8.269 -16.89 3.721 1 91.79 234 GLY B C 1
ATOM 4344 O O . GLY B 1 234 ? -7.726 -16.568 2.663 1 91.79 234 GLY B O 1
ATOM 4345 N N . TYR B 1 235 ? -8.948 -17.984 3.908 1 92.91 235 TYR B N 1
ATOM 4346 C CA . TYR B 1 235 ? -9.003 -19.03 2.893 1 92.91 235 TYR B CA 1
ATOM 4347 C C . TYR B 1 235 ? -9.83 -18.583 1.693 1 92.91 235 TYR B C 1
ATOM 4349 O O . TYR B 1 235 ? -9.557 -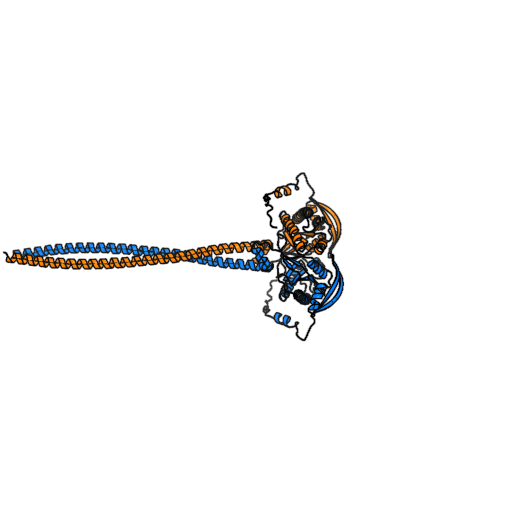18.985 0.559 1 92.91 235 TYR B O 1
ATOM 4357 N N . SER B 1 236 ? -10.769 -17.729 1.954 1 95.21 236 SER B N 1
ATOM 4358 C CA . SER B 1 236 ? -11.643 -17.234 0.896 1 95.21 236 SER B CA 1
ATOM 4359 C C . SER B 1 236 ? -10.849 -16.498 -0.178 1 95.21 236 SER B C 1
ATOM 4361 O O . SER B 1 236 ? -11.205 -16.54 -1.358 1 95.21 236 SER B O 1
ATOM 4363 N N . VAL B 1 237 ? -9.837 -15.852 0.223 1 94.37 237 VAL B N 1
ATOM 4364 C CA . VAL B 1 237 ? -8.999 -15.138 -0.734 1 94.37 237 VAL B CA 1
ATOM 4365 C C . VAL B 1 237 ? -8.346 -16.131 -1.693 1 94.37 237 VAL B C 1
ATOM 4367 O O . VAL B 1 237 ? -8.273 -15.884 -2.899 1 94.37 237 VAL B O 1
ATOM 4370 N N . ARG B 1 238 ? -7.95 -17.214 -1.197 1 91.47 238 ARG B N 1
ATOM 4371 C CA . ARG B 1 238 ? -7.314 -18.248 -2.007 1 91.47 238 ARG B CA 1
ATOM 4372 C C . ARG B 1 238 ? -8.307 -18.863 -2.987 1 91.47 238 ARG B C 1
ATOM 4374 O O . ARG B 1 238 ? -7.947 -19.189 -4.12 1 91.47 238 ARG B O 1
ATOM 4381 N N . ILE B 1 239 ? -9.473 -19.05 -2.502 1 95.36 239 ILE B N 1
ATOM 4382 C CA . ILE B 1 239 ? -10.493 -19.617 -3.376 1 95.36 239 ILE B CA 1
ATOM 4383 C C . ILE B 1 239 ? -10.759 -18.668 -4.543 1 95.36 239 ILE B C 1
ATOM 4385 O O . ILE B 1 239 ? -10.871 -19.102 -5.692 1 95.36 239 ILE B O 1
ATOM 4389 N N . ALA B 1 240 ? -10.844 -17.406 -4.214 1 96.08 240 ALA B N 1
ATOM 4390 C CA . ALA B 1 240 ? -11.048 -16.42 -5.272 1 96.08 240 ALA B CA 1
ATOM 4391 C C . ALA B 1 240 ? -9.918 -16.471 -6.296 1 96.08 240 ALA B C 1
ATOM 4393 O O . ALA B 1 240 ? -10.164 -16.412 -7.503 1 96.08 240 ALA B O 1
ATOM 4394 N N . SER B 1 241 ? -8.719 -16.537 -5.817 1 93.53 241 SER B N 1
ATOM 4395 C CA . SER B 1 241 ? -7.556 -16.644 -6.692 1 93.53 241 SER B CA 1
ATOM 4396 C C . SER B 1 241 ? -7.636 -17.889 -7.569 1 93.53 241 SER B C 1
ATOM 4398 O O . SER B 1 241 ? -7.285 -17.846 -8.75 1 93.53 241 SER B O 1
ATOM 4400 N N . ARG B 1 242 ? -8.103 -18.992 -7.018 1 94.65 242 ARG B N 1
ATOM 4401 C CA . ARG B 1 242 ? -8.251 -20.239 -7.761 1 94.65 242 ARG B CA 1
ATOM 4402 C C . ARG B 1 242 ? -9.32 -20.109 -8.841 1 94.65 242 ARG B C 1
ATOM 4404 O O . ARG B 1 242 ? -9.178 -20.664 -9.933 1 94.65 242 ARG B O 1
ATOM 4411 N N . MET B 1 243 ? -10.385 -19.39 -8.496 1 96.7 243 MET B N 1
ATOM 4412 C CA . MET B 1 243 ? -11.417 -19.127 -9.495 1 96.7 243 MET B CA 1
ATOM 4413 C C . MET B 1 243 ? -10.841 -18.367 -10.686 1 96.7 243 MET B C 1
ATOM 4415 O O . MET B 1 243 ? -11.165 -18.669 -11.836 1 96.7 243 MET B O 1
ATOM 4419 N N . GLU B 1 244 ? -10.049 -17.391 -10.347 1 96.34 244 GLU B N 1
ATOM 4420 C CA . GLU B 1 244 ? -9.409 -16.606 -11.398 1 96.34 244 GLU B CA 1
ATOM 4421 C C . GLU B 1 244 ? -8.446 -17.461 -12.217 1 96.34 244 GLU B C 1
ATOM 4423 O O . GLU B 1 244 ? -8.492 -17.451 -13.449 1 96.34 244 GLU B O 1
ATOM 4428 N N . ALA B 1 245 ? -7.6 -18.266 -11.558 1 93.66 245 ALA B N 1
ATOM 4429 C CA . ALA B 1 245 ? -6.542 -19.043 -12.199 1 93.66 245 ALA B CA 1
ATOM 4430 C C . ALA B 1 245 ? -7.127 -20.111 -13.119 1 93.66 245 ALA B C 1
ATOM 4432 O O . ALA B 1 245 ? -6.512 -20.48 -14.122 1 93.66 245 ALA B O 1
ATOM 4433 N N . THR B 1 246 ? -8.271 -20.624 -12.797 1 94.82 246 THR B N 1
ATOM 4434 C CA . THR B 1 246 ? -8.883 -21.696 -13.575 1 94.82 246 THR B CA 1
ATOM 4435 C C . THR B 1 246 ? -9.956 -21.142 -14.508 1 94.82 246 THR B C 1
ATOM 4437 O O . THR B 1 246 ? -10.727 -21.903 -15.096 1 94.82 246 THR B O 1
ATOM 4440 N N . GLY B 1 247 ? -10.021 -19.83 -14.563 1 94.91 247 GLY B N 1
ATOM 4441 C CA . GLY B 1 247 ? -11.009 -19.203 -15.426 1 94.91 247 GLY B CA 1
ATOM 4442 C C . GLY B 1 247 ? -10.615 -19.212 -16.891 1 94.91 247 GLY B C 1
ATOM 4443 O O . GLY B 1 247 ? -9.582 -19.777 -17.257 1 94.91 247 GLY B O 1
ATOM 4444 N N . LEU B 1 248 ? -11.491 -18.694 -17.778 1 95.16 248 LEU B N 1
ATOM 4445 C CA . LEU B 1 248 ? -11.271 -18.57 -19.215 1 95.16 248 LEU B CA 1
ATOM 4446 C C . LEU B 1 248 ? -11.26 -17.105 -19.639 1 95.16 248 LEU B C 1
ATOM 4448 O O . LEU B 1 248 ? -11.798 -16.247 -18.935 1 95.16 248 LEU B O 1
ATOM 4452 N N . PRO B 1 249 ? -10.63 -16.831 -20.743 1 94.25 249 PRO B N 1
ATOM 4453 C CA . PRO B 1 249 ? -10.579 -15.445 -21.211 1 94.25 249 PRO B CA 1
ATOM 4454 C C . PRO B 1 249 ? -11.966 -14.829 -21.384 1 94.25 249 PRO B C 1
ATOM 4456 O O . PRO B 1 249 ? -12.847 -15.443 -21.991 1 94.25 249 PRO B O 1
ATOM 4459 N N . ASN B 1 250 ? -12.172 -13.684 -20.823 1 93.27 250 ASN B N 1
ATOM 4460 C CA . ASN B 1 250 ? -13.374 -12.863 -20.914 1 93.27 250 ASN B CA 1
ATOM 4461 C C . ASN B 1 250 ? -14.58 -13.563 -20.293 1 93.27 250 ASN B C 1
ATOM 4463 O O . ASN B 1 250 ? -15.707 -13.403 -20.765 1 93.27 250 ASN B O 1
ATOM 4467 N N . ARG B 1 251 ? -14.303 -14.404 -19.336 1 95.2 251 ARG B N 1
ATOM 4468 C CA . ARG B 1 251 ? -15.369 -15.062 -18.587 1 95.2 251 ARG B CA 1
ATOM 4469 C C . ARG B 1 251 ? -15.251 -14.768 -17.095 1 95.2 251 ARG B C 1
ATOM 4471 O O . ARG B 1 251 ? -14.162 -14.473 -16.599 1 95.2 251 ARG B O 1
ATOM 4478 N N . ILE B 1 252 ? -16.35 -14.821 -16.513 1 97.97 252 ILE B N 1
ATOM 4479 C CA . ILE B 1 252 ? -16.424 -14.595 -15.074 1 97.97 252 ILE B CA 1
ATOM 4480 C C . ILE B 1 252 ? -16.73 -15.91 -14.36 1 97.97 252 ILE B C 1
ATOM 4482 O O . ILE B 1 252 ? -17.82 -16.467 -14.511 1 97.97 252 ILE B O 1
ATOM 4486 N N . HIS B 1 253 ? -15.79 -16.377 -13.62 1 98.42 253 HIS B N 1
ATOM 4487 C CA . HIS B 1 253 ? -15.849 -17.672 -12.952 1 98.42 253 HIS B CA 1
ATOM 4488 C C . HIS B 1 253 ? -16.301 -17.524 -11.503 1 98.42 253 HIS B C 1
ATOM 4490 O O . HIS B 1 253 ? -15.632 -16.865 -10.704 1 98.42 253 HIS B O 1
ATOM 4496 N N . LEU B 1 254 ? -17.402 -18.237 -11.13 1 97.85 254 LEU B N 1
ATOM 4497 C CA . LEU B 1 254 ? -18.015 -18.096 -9.814 1 97.85 254 LEU B CA 1
ATOM 4498 C C . LEU B 1 254 ? -17.844 -19.372 -8.996 1 97.85 254 LEU B C 1
ATOM 4500 O O . LEU B 1 254 ? -17.959 -20.477 -9.53 1 97.85 254 LEU B O 1
ATOM 4504 N N . SER B 1 255 ? -17.618 -19.136 -7.76 1 97.66 255 SER B N 1
ATOM 4505 C CA . SER B 1 255 ? -17.735 -20.263 -6.84 1 97.66 255 SER B CA 1
ATOM 4506 C C . SER B 1 255 ? -19.196 -20.615 -6.581 1 97.66 255 SER B C 1
ATOM 4508 O O . SER B 1 255 ? -20.093 -19.824 -6.878 1 97.66 255 SER B O 1
ATOM 4510 N N . GLU B 1 256 ? -19.38 -21.734 -5.983 1 96.65 256 GLU B N 1
ATOM 4511 C CA . GLU B 1 256 ? -20.724 -22.215 -5.676 1 96.65 256 GLU B CA 1
ATOM 4512 C C . GLU B 1 256 ? -21.433 -21.283 -4.697 1 96.65 256 GLU B C 1
ATOM 4514 O O . GLU B 1 256 ? -22.616 -20.98 -4.867 1 96.65 256 GLU B O 1
ATOM 4519 N N . HIS B 1 257 ? -20.732 -20.812 -3.721 1 96.23 257 HIS B N 1
ATOM 4520 C CA . HIS B 1 257 ? -21.321 -19.953 -2.7 1 96.23 257 HIS B CA 1
ATOM 4521 C C . HIS B 1 257 ? -21.791 -18.631 -3.296 1 96.23 257 HIS B C 1
ATOM 4523 O O . HIS B 1 257 ? -22.88 -18.151 -2.973 1 96.23 257 HIS B O 1
ATOM 4529 N N . THR B 1 258 ? -20.955 -18.055 -4.15 1 97.44 258 THR B N 1
ATOM 4530 C CA . THR B 1 258 ? -21.346 -16.817 -4.814 1 97.44 258 THR B CA 1
ATOM 4531 C C . THR B 1 258 ? -22.581 -17.036 -5.683 1 97.44 258 THR B C 1
ATOM 4533 O O . THR B 1 258 ? -23.499 -16.213 -5.685 1 97.44 258 THR B O 1
ATOM 4536 N N . ARG B 1 259 ? -22.555 -18.119 -6.397 1 96.72 259 ARG B N 1
ATOM 4537 C CA . ARG B 1 259 ? -23.69 -18.463 -7.247 1 96.72 259 ARG B CA 1
ATOM 4538 C C . ARG B 1 259 ? -24.977 -18.55 -6.433 1 96.72 259 ARG B C 1
ATOM 4540 O O . ARG B 1 259 ? -26.025 -18.064 -6.865 1 96.72 259 ARG B O 1
ATOM 4547 N N . ASP B 1 260 ? -24.915 -19.159 -5.292 1 95.87 260 ASP B N 1
ATOM 4548 C CA . ASP B 1 260 ? -26.094 -19.343 -4.451 1 95.87 260 ASP B CA 1
ATOM 4549 C C . ASP B 1 260 ? -26.682 -17.999 -4.027 1 95.87 260 ASP B C 1
ATOM 4551 O O . ASP B 1 260 ? -27.902 -17.827 -4.011 1 95.87 260 ASP B O 1
ATOM 4555 N N . ILE B 1 261 ? -25.838 -17.097 -3.718 1 95.63 261 ILE B N 1
ATOM 4556 C CA . ILE B 1 261 ? -26.296 -15.774 -3.307 1 95.63 261 ILE B CA 1
ATOM 4557 C C . ILE B 1 261 ? -26.933 -15.057 -4.495 1 95.63 261 ILE B C 1
ATOM 4559 O O . ILE B 1 261 ? -27.992 -14.439 -4.36 1 95.63 261 ILE B O 1
ATOM 4563 N N . LEU B 1 262 ? -26.322 -15.128 -5.65 1 95.13 262 LEU B N 1
ATOM 4564 C CA . LEU B 1 262 ? -26.806 -14.439 -6.841 1 95.13 262 LEU B CA 1
ATOM 4565 C C . LEU B 1 262 ? -28.112 -15.055 -7.332 1 95.13 262 LEU B C 1
ATOM 4567 O O . LEU B 1 262 ? -28.945 -14.365 -7.923 1 95.13 262 LEU B O 1
ATOM 4571 N N . LYS B 1 263 ? -28.203 -16.321 -7.131 1 92.79 263 LYS B N 1
ATOM 4572 C CA . LYS B 1 263 ? -29.436 -17.008 -7.507 1 92.79 263 LYS B CA 1
ATOM 4573 C C . LYS B 1 263 ? -30.632 -16.449 -6.741 1 92.79 263 LYS B C 1
ATOM 4575 O O . LYS B 1 263 ? -31.724 -16.316 -7.297 1 92.79 263 LYS B O 1
ATOM 4580 N N . ASP B 1 264 ? -30.363 -16.099 -5.562 1 91.29 264 ASP B N 1
ATOM 4581 C CA . ASP B 1 264 ? -31.415 -15.543 -4.716 1 91.29 264 ASP B CA 1
ATOM 4582 C C . ASP B 1 264 ? -31.846 -14.164 -5.212 1 91.29 264 ASP B C 1
ATOM 4584 O O . ASP B 1 264 ? -33.001 -13.77 -5.038 1 91.29 264 ASP B O 1
ATOM 4588 N N . ILE B 1 265 ? -31.023 -13.41 -5.753 1 86.75 265 ILE B N 1
ATOM 4589 C CA . ILE B 1 265 ? -31.321 -12.08 -6.274 1 86.75 265 ILE B CA 1
ATOM 4590 C C . ILE B 1 265 ? -32.008 -12.199 -7.632 1 86.75 265 ILE B C 1
ATOM 4592 O O . ILE B 1 265 ? -32.816 -11.345 -8.003 1 86.75 265 ILE B O 1
ATOM 4596 N N . ASP B 1 266 ? -31.828 -13.283 -8.436 1 80.5 266 ASP B N 1
ATOM 4597 C CA . ASP B 1 266 ? -32.508 -13.753 -9.639 1 80.5 266 ASP B CA 1
ATOM 4598 C C . ASP B 1 266 ? -32.433 -12.713 -10.754 1 80.5 266 ASP B C 1
ATOM 4600 O O . ASP B 1 266 ? -33.431 -12.444 -11.427 1 80.5 266 ASP B O 1
ATOM 4604 N N . CYS B 1 267 ? -31.305 -12.01 -10.919 1 87.38 267 CYS B N 1
ATOM 4605 C CA . CYS B 1 267 ? -31.133 -11.041 -11.996 1 87.38 267 CYS B CA 1
ATOM 4606 C C . CYS B 1 267 ? -29.897 -11.362 -12.827 1 87.38 267 CYS B C 1
ATOM 4608 O O . CYS B 1 267 ? -29.447 -10.537 -13.624 1 87.38 267 CYS B O 1
ATOM 4610 N N . PHE B 1 268 ? -29.47 -12.625 -12.615 1 93.8 268 PHE B N 1
ATOM 4611 C CA . PHE B 1 268 ? -28.233 -12.974 -13.304 1 93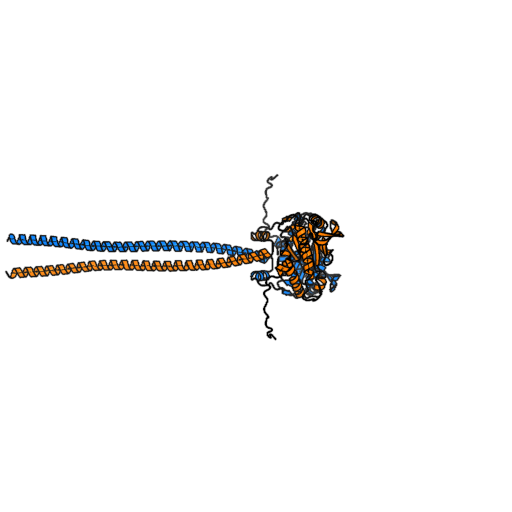.8 268 PHE B CA 1
ATOM 4612 C C . PHE B 1 268 ? -28.383 -14.294 -14.051 1 93.8 268 PHE B C 1
ATOM 4614 O O . PHE B 1 268 ? -29.072 -15.203 -13.583 1 93.8 268 PHE B O 1
ATOM 4621 N N . VAL B 1 269 ? -27.806 -14.342 -15.223 1 94.99 269 VAL B N 1
ATOM 4622 C CA . VAL B 1 269 ? -27.74 -15.573 -16.004 1 94.99 269 VAL B CA 1
ATOM 4623 C C . VAL B 1 269 ? -26.417 -16.286 -15.735 1 94.99 269 VAL B C 1
ATOM 4625 O O . VAL B 1 269 ? -25.344 -15.731 -15.984 1 94.99 269 VAL B O 1
ATOM 4628 N N . MET B 1 270 ? -26.526 -17.507 -15.197 1 95.41 270 MET B N 1
ATOM 4629 C CA . MET B 1 270 ? -25.333 -18.266 -14.834 1 95.41 270 MET B CA 1
ATOM 4630 C C . MET B 1 270 ? -25.378 -19.668 -15.434 1 95.41 270 MET B C 1
ATOM 4632 O O . MET B 1 270 ? -26.457 -20.21 -15.677 1 95.41 270 MET B O 1
ATOM 4636 N N . LYS B 1 271 ? -24.253 -20.199 -15.765 1 96.17 271 LYS B N 1
ATOM 4637 C CA . LYS B 1 271 ? -24.128 -21.537 -16.336 1 96.17 271 LYS B CA 1
ATOM 4638 C C . LYS B 1 271 ? -23.129 -22.379 -15.549 1 96.17 271 LYS B C 1
ATOM 4640 O O . LYS B 1 271 ? -22.075 -21.884 -15.144 1 96.17 271 LYS B O 1
ATOM 4645 N N . GLN B 1 272 ? -23.509 -23.659 -15.368 1 96.41 272 GLN B N 1
ATOM 4646 C CA . GLN B 1 272 ? -22.608 -24.557 -14.652 1 96.41 272 GLN B CA 1
ATOM 4647 C C . GLN B 1 272 ? -21.37 -24.873 -15.486 1 96.41 272 GLN B C 1
ATOM 4649 O O . GLN B 1 272 ? -21.478 -25.19 -16.672 1 96.41 272 GLN B O 1
ATOM 4654 N N . ARG B 1 273 ? -20.251 -24.658 -15.02 1 94.39 273 ARG B N 1
ATOM 4655 C CA . ARG B 1 273 ? -18.988 -24.968 -15.682 1 94.39 273 ARG B CA 1
ATOM 4656 C C . ARG B 1 273 ? -18.566 -26.408 -15.408 1 94.39 273 ARG B C 1
ATOM 4658 O O . ARG B 1 273 ? -18.122 -27.114 -16.316 1 94.39 273 ARG B O 1
ATOM 4665 N N . GLY B 1 274 ? -18.644 -26.879 -14.183 1 93.52 274 GLY B N 1
ATOM 4666 C CA . GLY B 1 274 ? -18.145 -28.154 -13.693 1 93.52 274 GLY B CA 1
ATOM 4667 C C . GLY B 1 274 ? -17.408 -28.039 -12.372 1 93.52 274 GLY B C 1
ATOM 4668 O O . GLY B 1 274 ? -17.597 -27.072 -11.632 1 93.52 274 GLY B O 1
ATOM 4669 N N . GLU B 1 275 ? -16.63 -29.113 -12.079 1 94.62 275 GLU B N 1
ATOM 4670 C CA . GLU B 1 275 ? -15.959 -29.161 -10.784 1 94.62 275 GLU B CA 1
ATOM 4671 C C . GLU B 1 275 ? -14.465 -28.883 -10.926 1 94.62 275 GLU B C 1
ATOM 4673 O O . GLU B 1 275 ? -13.849 -29.269 -11.922 1 94.62 275 GLU B O 1
ATOM 4678 N N . ILE B 1 276 ? -14.011 -28.148 -9.995 1 93.63 276 ILE B N 1
ATOM 4679 C CA . ILE B 1 276 ? -12.568 -27.952 -9.912 1 93.63 276 ILE B CA 1
ATOM 4680 C C . ILE B 1 276 ? -12.062 -28.411 -8.546 1 93.63 276 ILE B C 1
ATOM 4682 O O . ILE B 1 276 ? -12.832 -28.486 -7.586 1 93.63 276 ILE B O 1
ATOM 4686 N N . THR B 1 277 ? -10.788 -28.733 -8.505 1 92.95 277 THR B N 1
ATOM 4687 C CA . THR B 1 277 ? -10.183 -29.155 -7.246 1 92.95 277 THR B CA 1
ATOM 4688 C C . THR B 1 277 ? -9.568 -27.965 -6.516 1 92.95 277 THR B C 1
ATOM 4690 O O . THR B 1 277 ? -8.782 -27.213 -7.096 1 92.95 277 THR B O 1
ATOM 4693 N N . ILE B 1 278 ? -10 -27.805 -5.355 1 90.59 278 ILE B N 1
ATOM 4694 C CA . ILE B 1 278 ? -9.451 -26.76 -4.498 1 90.59 278 ILE B CA 1
ATOM 4695 C C . ILE B 1 278 ? -8.653 -27.391 -3.36 1 90.59 278 ILE B C 1
ATOM 4697 O O . ILE B 1 278 ? -9.169 -28.241 -2.629 1 90.59 278 ILE B O 1
ATOM 4701 N N . THR B 1 279 ? -7.486 -26.946 -3.239 1 85.36 279 THR B N 1
ATOM 4702 C CA . THR B 1 279 ? -6.636 -27.463 -2.172 1 85.36 279 THR B CA 1
ATOM 4703 C C . THR B 1 279 ? -7.285 -27.244 -0.808 1 85.36 279 THR B C 1
ATOM 4705 O O . THR B 1 279 ? -7.696 -26.128 -0.483 1 85.36 279 THR B O 1
ATOM 4708 N N . GLY B 1 280 ? -7.428 -28.263 0.001 1 82.72 280 GLY B N 1
ATOM 4709 C CA . GLY B 1 280 ? -7.987 -28.157 1.339 1 82.72 280 GLY B CA 1
ATOM 4710 C C . GLY B 1 280 ? -9.481 -28.416 1.383 1 82.72 280 GLY B C 1
ATOM 4711 O O . GLY B 1 280 ? -10.032 -28.724 2.442 1 82.72 280 GLY B O 1
ATOM 4712 N N . LYS B 1 281 ? -10.178 -28.214 0.23 1 84.68 281 LYS B N 1
ATOM 4713 C CA . LYS B 1 281 ? -11.631 -28.348 0.232 1 84.68 281 LYS B CA 1
ATOM 4714 C C . LYS B 1 281 ? -12.079 -29.489 -0.677 1 84.68 281 LYS B C 1
ATOM 4716 O O . LYS B 1 281 ? -13.237 -29.91 -0.629 1 84.68 281 LYS B O 1
ATOM 4721 N N . GLY B 1 282 ? -11.158 -29.889 -1.496 1 89.29 282 GLY B N 1
ATOM 4722 C CA . GLY B 1 282 ? -11.537 -30.94 -2.426 1 89.29 282 GLY B CA 1
ATOM 4723 C C . GLY B 1 282 ? -12.226 -30.416 -3.672 1 89.29 282 GLY B C 1
ATOM 4724 O O . GLY B 1 282 ? -11.83 -29.385 -4.22 1 89.29 282 GLY B O 1
ATOM 4725 N N . ARG B 1 283 ? -13.285 -31.164 -4.151 1 93.69 283 ARG B N 1
ATOM 4726 C CA . ARG B 1 283 ? -13.969 -30.77 -5.378 1 93.69 283 ARG B CA 1
ATOM 4727 C C . ARG B 1 283 ? -15.082 -29.769 -5.087 1 93.69 283 ARG B C 1
ATOM 4729 O O . ARG B 1 283 ? -15.818 -29.918 -4.108 1 93.69 283 ARG B O 1
ATOM 4736 N N . MET B 1 284 ? -15.128 -28.8 -5.921 1 94.1 284 MET B N 1
ATOM 4737 C CA . MET B 1 284 ? -16.139 -27.757 -5.776 1 94.1 284 MET B CA 1
ATOM 4738 C C . MET B 1 284 ? -16.813 -27.463 -7.112 1 94.1 284 MET B C 1
ATOM 4740 O O . MET B 1 284 ? -16.139 -27.317 -8.133 1 94.1 284 MET B O 1
ATOM 4744 N N . ALA B 1 285 ? -18.149 -27.394 -7.085 1 96.45 285 ALA B N 1
ATOM 4745 C CA . ALA B 1 285 ? -18.872 -26.984 -8.286 1 96.45 285 ALA B CA 1
ATOM 4746 C C . ALA B 1 285 ? -18.697 -25.491 -8.549 1 96.45 285 ALA B C 1
ATOM 4748 O O . ALA B 1 285 ? -18.719 -24.684 -7.617 1 96.45 285 ALA B O 1
ATOM 4749 N N . THR B 1 286 ? -18.477 -25.206 -9.801 1 97.35 286 THR B N 1
ATOM 4750 C CA . THR B 1 286 ? -18.275 -23.805 -10.152 1 97.35 286 THR B CA 1
ATOM 4751 C C . THR B 1 286 ? -19.174 -23.404 -11.318 1 97.35 286 THR B C 1
ATOM 4753 O O . THR B 1 286 ? -19.815 -24.256 -11.936 1 97.35 286 THR B O 1
ATOM 4756 N N . TYR B 1 287 ? -19.236 -22.093 -11.61 1 97.86 287 TYR B N 1
ATOM 4757 C CA . TYR B 1 287 ? -20.212 -21.571 -12.56 1 97.86 287 TYR B CA 1
ATOM 4758 C C . TYR B 1 287 ? -19.639 -20.394 -13.339 1 97.86 287 TYR B C 1
ATOM 4760 O O . TYR B 1 287 ? -18.673 -19.763 -12.903 1 97.86 287 TYR B O 1
ATOM 4768 N N . TRP B 1 288 ? -20.263 -20.127 -14.496 1 97.79 288 TRP B N 1
ATOM 4769 C CA . TRP B 1 288 ? -19.992 -18.931 -15.289 1 97.79 288 TRP B CA 1
ATOM 4770 C C . TRP B 1 288 ? -21.096 -17.895 -15.104 1 97.79 288 TRP B C 1
ATOM 4772 O O . TRP B 1 288 ? -22.282 -18.231 -15.129 1 97.79 288 TRP B O 1
ATOM 4782 N N . LEU B 1 289 ? -20.69 -16.693 -14.844 1 97.2 289 LEU B N 1
ATOM 4783 C CA . LEU B 1 289 ? -21.624 -15.576 -14.947 1 97.2 289 LEU B CA 1
ATOM 4784 C C . LEU B 1 289 ? -21.68 -15.045 -16.375 1 97.2 289 LEU B C 1
ATOM 4786 O O . LEU B 1 289 ? -20.676 -14.56 -16.902 1 97.2 289 LEU B O 1
ATOM 4790 N N . LEU B 1 290 ? -22.762 -15.041 -16.998 1 94.13 290 LEU B N 1
ATOM 4791 C CA . LEU B 1 290 ? -22.862 -14.737 -18.421 1 94.13 290 LEU B CA 1
ATOM 4792 C C . LEU B 1 290 ? -23.394 -13.324 -18.639 1 94.13 290 LEU B C 1
ATOM 4794 O O . LEU B 1 290 ? -22.9 -12.597 -19.504 1 94.13 290 LEU B O 1
ATOM 4798 N N . ASN B 1 291 ? -24.467 -12.995 -17.925 1 92.49 291 ASN B N 1
ATOM 4799 C CA . ASN B 1 291 ? -25.105 -11.699 -18.135 1 92.49 291 ASN B CA 1
ATOM 4800 C C . ASN B 1 291 ? -26.066 -11.357 -17 1 92.49 291 ASN B C 1
ATOM 4802 O O . ASN B 1 291 ? -26.275 -12.165 -16.093 1 92.49 291 ASN B O 1
ATOM 4806 N N . ARG B 1 292 ? -26.493 -10.119 -17.04 1 89.38 292 ARG B N 1
ATOM 4807 C CA . ARG B 1 292 ? -27.6 -9.712 -16.181 1 89.38 292 ARG B CA 1
ATOM 4808 C C . ARG B 1 292 ? -28.939 -9.9 -16.887 1 89.38 292 ARG B C 1
ATOM 4810 O O . ARG B 1 292 ? -29.057 -9.638 -18.085 1 89.38 292 ARG B O 1
ATOM 4817 N N . ARG B 1 293 ? -29.92 -10.578 -16.221 1 78.13 293 ARG B N 1
ATOM 4818 C CA . ARG B 1 293 ? -31.224 -10.8 -16.837 1 78.13 293 ARG B CA 1
ATOM 4819 C C . ARG B 1 293 ? -31.921 -9.477 -17.136 1 78.13 293 ARG B C 1
ATOM 4821 O O . ARG B 1 293 ? -31.9 -8.558 -16.314 1 78.13 293 ARG B O 1
ATOM 4828 N N . ASN B 1 294 ? -31.969 -9.023 -18.417 1 55.71 294 ASN B N 1
ATOM 4829 C CA . ASN B 1 294 ? -32.761 -7.859 -18.798 1 55.71 294 ASN B CA 1
ATOM 4830 C C . ASN B 1 294 ? -34.163 -7.915 -18.198 1 55.71 294 ASN B C 1
ATOM 4832 O O . ASN B 1 294 ? -34.966 -8.776 -18.564 1 55.71 294 ASN B O 1
ATOM 4836 N N . ILE B 1 295 ? -34.592 -7.735 -17.107 1 44.69 295 ILE B N 1
ATOM 4837 C CA . ILE B 1 295 ? -36.033 -7.617 -16.912 1 44.69 295 ILE B CA 1
ATOM 4838 C C . ILE B 1 295 ? -36.635 -6.758 -18.022 1 44.69 295 ILE B C 1
ATOM 4840 O O . ILE B 1 295 ? -35.922 -6 -18.685 1 44.69 295 ILE B O 1
ATOM 4844 N N . GLY B 1 296 ? -37.93 -5.851 -17.908 1 36.97 296 GLY B N 1
ATOM 4845 C CA . GLY B 1 296 ? -38.491 -5.032 -18.97 1 36.97 296 GLY B CA 1
ATOM 4846 C C . GLY B 1 296 ? -37.438 -4.295 -19.775 1 36.97 296 GLY B C 1
ATOM 4847 O O . GLY B 1 296 ? -36.257 -4.308 -19.421 1 36.97 296 GLY B O 1
ATOM 4848 N N . GLY B 1 297 ? -37.823 -2.947 -20.701 1 32.17 297 GLY B N 1
ATOM 4849 C CA . GLY B 1 297 ? -37.363 -1.881 -21.576 1 32.17 297 GLY B CA 1
ATOM 4850 C C . GLY B 1 297 ? -36.116 -1.185 -21.063 1 32.17 297 GLY B C 1
ATOM 4851 O O . GLY B 1 297 ? -35.682 -0.181 -21.631 1 32.17 297 GLY B O 1
ATOM 4852 N N . SER B 1 298 ? -35.965 -0.867 -19.835 1 31.07 298 SER B N 1
ATOM 4853 C CA . SER B 1 298 ? -35.053 0.231 -19.533 1 31.07 298 SER B CA 1
ATOM 4854 C C . SER B 1 298 ? -33.602 -0.174 -19.774 1 31.07 298 SER B C 1
ATOM 4856 O O . SER B 1 298 ? -33.162 -1.229 -19.314 1 31.07 298 SER B O 1
ATOM 4858 N N . ALA B 1 299 ? -33.052 0.381 -20.831 1 30 299 ALA B N 1
ATOM 4859 C CA . ALA B 1 299 ? -31.739 0.528 -21.453 1 30 299 ALA B CA 1
ATOM 4860 C C . ALA B 1 299 ? -30.653 0.726 -20.399 1 30 299 ALA B C 1
ATOM 4862 O O . ALA B 1 299 ? -30.488 1.827 -19.868 1 30 299 ALA B O 1
ATOM 4863 N N . PHE B 1 300 ? -30.461 0.142 -19.438 1 32.1 300 PHE B N 1
ATOM 4864 C CA . PHE B 1 300 ? -29.274 0.516 -18.678 1 32.1 300 PHE B CA 1
ATOM 4865 C C . PHE B 1 300 ? -28.071 0.681 -19.599 1 32.1 300 PHE B C 1
ATOM 4867 O O . PHE B 1 300 ? -26.953 0.911 -19.134 1 32.1 300 PHE B O 1
ATOM 4874 N N . LYS B 1 301 ? -28.132 0.276 -20.868 1 33.85 301 LYS B N 1
ATOM 4875 C CA . LYS B 1 301 ? -27.024 0.619 -21.755 1 33.85 301 LYS B CA 1
ATOM 4876 C C . LYS B 1 301 ? -26.764 2.123 -21.754 1 33.85 301 LYS B C 1
ATOM 4878 O O . LYS B 1 301 ? -25.648 2.565 -22.036 1 33.85 301 LYS B O 1
ATOM 4883 N N . GLN B 1 302 ? -27.829 3.038 -22.013 1 29.62 302 GLN B N 1
ATOM 4884 C CA . GLN B 1 302 ? -27.794 4.401 -22.531 1 29.62 302 GLN B CA 1
ATOM 4885 C C . GLN B 1 302 ? -27.199 5.363 -21.507 1 29.62 302 GLN B C 1
ATOM 4887 O O . GLN B 1 302 ? -26.491 6.305 -21.871 1 29.62 302 GLN B O 1
ATOM 4892 N N . ASP B 1 303 ? -27.611 5.337 -20.22 1 30.7 303 ASP B N 1
ATOM 4893 C CA . ASP B 1 303 ? -27.253 6.482 -19.388 1 30.7 303 ASP B CA 1
ATOM 4894 C C . ASP B 1 303 ? -25.766 6.468 -19.043 1 30.7 303 ASP B C 1
ATOM 4896 O O . ASP B 1 303 ? -25.185 7.51 -18.733 1 30.7 303 ASP B O 1
ATOM 4900 N N . VAL B 1 304 ? -25.135 5.363 -18.924 1 31.92 304 VAL B N 1
ATOM 4901 C CA . VAL B 1 304 ? -23.696 5.448 -18.7 1 31.92 304 VAL B CA 1
ATOM 4902 C C . VAL B 1 304 ? -23.003 5.937 -19.97 1 31.92 304 VAL B C 1
ATOM 4904 O O . VAL B 1 304 ? -21.854 6.383 -19.925 1 31.92 304 VAL B O 1
ATOM 4907 N N . GLN B 1 305 ? -23.57 5.908 -21.195 1 28.8 305 GLN B N 1
ATOM 4908 C CA . GLN B 1 305 ? -23.044 6.586 -22.375 1 28.8 305 GLN B CA 1
ATOM 4909 C C . GLN B 1 305 ? -23.241 8.096 -22.275 1 28.8 305 GLN B C 1
ATOM 4911 O O . GLN B 1 305 ? -22.401 8.869 -22.743 1 28.8 305 GLN B O 1
ATOM 4916 N N . GLU B 1 306 ? -24.384 8.644 -21.853 1 29 306 GLU B N 1
ATOM 4917 C CA . GLU B 1 306 ? -24.707 10.067 -21.889 1 29 306 GLU B CA 1
ATOM 4918 C C . GLU B 1 306 ? -23.851 10.853 -20.9 1 29 306 GLU B C 1
ATOM 4920 O O . GLU B 1 306 ? -23.453 11.986 -21.178 1 29 306 GLU B O 1
ATOM 4925 N N . HIS B 1 307 ? -23.748 10.364 -19.65 1 28.85 307 HIS B N 1
ATOM 4926 C CA . HIS B 1 307 ? -22.995 11.235 -18.754 1 28.85 307 HIS B CA 1
ATOM 4927 C C . HIS B 1 307 ? -21.511 11.235 -19.104 1 28.85 307 HIS B C 1
ATOM 4929 O O . HIS B 1 307 ? -20.747 12.053 -18.586 1 28.85 307 HIS B O 1
ATOM 4935 N N . LEU B 1 308 ? -21.096 10.318 -19.757 1 27.99 308 LEU B N 1
ATOM 4936 C CA . LEU B 1 308 ? -19.697 10.397 -20.163 1 27.99 308 LEU B CA 1
ATOM 4937 C C . LEU B 1 308 ? -19.511 11.419 -21.279 1 27.99 308 LEU B C 1
ATOM 4939 O O . LEU B 1 308 ? -18.392 11.634 -21.75 1 27.99 308 LEU B O 1
ATOM 4943 N N . ASN B 1 309 ? -20.663 11.869 -21.959 1 26.67 309 ASN B N 1
ATOM 4944 C CA . ASN B 1 309 ? -20.41 12.898 -22.961 1 26.67 309 ASN B CA 1
ATOM 4945 C C . ASN B 1 309 ? -19.945 14.202 -22.32 1 26.67 309 ASN B C 1
ATOM 4947 O O . ASN B 1 309 ? -20.135 15.28 -22.887 1 26.67 309 ASN B O 1
ATOM 4951 N N . LEU B 1 310 ? -19.961 14.288 -21.024 1 25.03 310 LEU B N 1
ATOM 4952 C CA . LEU B 1 310 ? -19.691 15.641 -20.551 1 25.03 310 LEU B CA 1
ATOM 4953 C C . LEU B 1 310 ? -18.467 16.226 -21.247 1 25.03 310 LEU B C 1
ATOM 4955 O O . LEU B 1 310 ? -17.653 15.488 -21.807 1 25.03 310 LEU B O 1
ATOM 4959 N N . ASN B 1 311 ? -18.034 17.623 -20.873 1 23.29 311 ASN B N 1
ATOM 4960 C CA . ASN B 1 311 ? -17.27 18.715 -21.466 1 23.29 311 ASN B CA 1
ATOM 4961 C C . ASN B 1 311 ? -15.836 18.294 -21.774 1 23.29 311 ASN B C 1
ATOM 4963 O O . ASN B 1 311 ? -14.975 18.317 -20.893 1 23.29 311 ASN B O 1
ATOM 4967 N N . VAL B 1 312 ? -15.713 17.335 -22.463 1 26.22 312 VAL B N 1
ATOM 4968 C CA . VAL B 1 312 ? -14.335 17.294 -22.942 1 26.22 312 VAL B CA 1
ATOM 4969 C C . VAL B 1 312 ? -13.995 18.604 -23.649 1 26.22 312 VAL B C 1
ATOM 4971 O O . VAL B 1 312 ? -14.618 18.954 -24.654 1 26.22 312 VAL B O 1
ATOM 4974 N N . PRO B 1 313 ? -13.567 19.621 -22.84 1 24.09 313 PRO B N 1
ATOM 4975 C CA . PRO B 1 313 ? -13.229 20.825 -23.603 1 24.09 313 PRO B CA 1
ATOM 4976 C C . PRO B 1 313 ? -12.471 20.513 -24.892 1 24.09 313 PRO B C 1
ATOM 4978 O O . PRO B 1 313 ? -11.751 19.513 -24.962 1 24.09 313 PRO B O 1
ATOM 4981 N N . ASP B 1 314 ? -13.08 20.96 -25.976 1 22.4 314 ASP B N 1
ATOM 4982 C CA . ASP B 1 314 ? -12.496 20.975 -27.313 1 22.4 314 ASP B CA 1
ATOM 4983 C C . ASP B 1 314 ? -11.059 21.491 -27.28 1 22.4 314 ASP B C 1
ATOM 4985 O O . ASP B 1 314 ? -10.812 22.627 -26.871 1 22.4 314 ASP B O 1
ATOM 4989 N N . ALA B 1 315 ? -10.16 20.791 -26.871 1 25.37 315 ALA B N 1
ATOM 4990 C CA . ALA B 1 315 ? -8.81 21.292 -27.115 1 25.37 315 ALA B CA 1
ATOM 4991 C C . ALA B 1 315 ? -8.684 21.864 -28.524 1 25.37 315 ALA B C 1
ATOM 4993 O O . ALA B 1 315 ? -9.036 21.202 -29.503 1 25.37 315 ALA B O 1
ATOM 4994 N N . GLY B 1 316 ? -8.872 23.138 -28.646 1 22.43 316 GLY B N 1
ATOM 4995 C CA . GLY B 1 316 ? -8.54 23.887 -29.847 1 22.43 316 GLY B CA 1
ATOM 4996 C C . GLY B 1 316 ? -7.345 23.322 -30.591 1 22.43 316 GLY B C 1
ATOM 4997 O O . GLY B 1 316 ? -6.588 22.519 -30.042 1 22.43 316 GLY B O 1
ATOM 4998 N N . PRO B 1 317 ? -7.309 23.587 -31.896 1 20.4 317 PRO B N 1
ATOM 4999 C CA . PRO B 1 317 ? -6.311 23.151 -32.876 1 20.4 317 PRO B CA 1
ATOM 5000 C C . PRO B 1 317 ? -4.882 23.482 -32.45 1 20.4 317 PRO B C 1
ATOM 5002 O O . PRO B 1 317 ? -4.568 24.645 -32.182 1 20.4 317 PRO B O 1
ATOM 5005 N N . ALA B 1 318 ? -4.463 22.778 -31.558 1 21.31 318 ALA B N 1
ATOM 5006 C CA . ALA B 1 318 ? -3.043 23.072 -31.382 1 21.31 318 ALA B CA 1
ATOM 5007 C C . ALA B 1 318 ? -2.348 23.249 -32.729 1 21.31 318 ALA B C 1
ATOM 5009 O O . ALA B 1 318 ? -2.512 22.425 -33.632 1 21.31 318 ALA B O 1
ATOM 5010 N N . ASN B 1 319 ? -2.17 24.4 -33.106 1 18.78 319 ASN B N 1
ATOM 5011 C CA . ASN B 1 319 ? -1.275 24.916 -34.136 1 18.78 319 ASN B CA 1
ATOM 5012 C C . ASN B 1 319 ? 0.043 24.146 -34.17 1 18.78 319 ASN B C 1
ATOM 5014 O O . ASN B 1 319 ? 0.579 23.779 -33.123 1 18.78 319 ASN B O 1
ATOM 5018 N N . SER B 1 320 ? 0.381 23.475 -35.341 1 18.08 320 SER B N 1
ATOM 5019 C CA . SER B 1 320 ? 1.438 22.677 -35.954 1 18.08 320 SER B CA 1
ATOM 5020 C C . SER B 1 320 ? 2.811 23.288 -35.697 1 18.08 320 SER B C 1
ATOM 5022 O O . SER B 1 320 ? 3.802 22.882 -36.308 1 18.08 320 SER B O 1
ATOM 5024 N N . GLN B 1 321 ? 3.002 24.278 -34.937 1 18.88 321 GLN B N 1
ATOM 5025 C CA . GLN B 1 321 ? 4.318 24.85 -35.206 1 18.88 321 GLN B CA 1
ATOM 5026 C C . GLN B 1 321 ? 5.424 23.831 -34.947 1 18.88 321 GLN B C 1
ATOM 5028 O O . GLN B 1 321 ? 5.231 22.877 -34.189 1 18.88 321 GLN B O 1
ATOM 5033 N N . GLY B 1 322 ? 6.799 24.064 -35.62 1 16.62 322 GLY B N 1
ATOM 5034 C CA . GLY B 1 322 ? 8.022 23.506 -36.176 1 16.62 322 GLY B CA 1
ATOM 5035 C C . GLY B 1 322 ? 8.921 22.877 -35.129 1 16.62 322 GLY B C 1
ATOM 5036 O O . GLY B 1 322 ? 10.055 22.495 -35.425 1 16.62 322 GLY B O 1
ATOM 5037 N N . LEU B 1 323 ? 8.495 22.576 -33.873 1 16.73 323 LEU B N 1
ATOM 5038 C CA . LEU B 1 323 ? 9.81 22.231 -33.345 1 16.73 323 LEU B CA 1
ATOM 5039 C C . LEU B 1 323 ? 10.371 20.998 -34.047 1 16.73 323 LEU B C 1
ATOM 5041 O O . LEU B 1 323 ? 9.773 19.921 -33.991 1 16.73 323 LEU B O 1
ATOM 5045 N N . ILE B 1 324 ? 10.9 21.156 -35.385 1 16.71 324 ILE B N 1
ATOM 5046 C CA . ILE B 1 324 ? 12.139 20.552 -35.862 1 16.71 324 ILE B CA 1
ATOM 5047 C C . ILE B 1 324 ? 13.129 20.424 -34.706 1 16.71 324 ILE B C 1
ATOM 5049 O O . ILE B 1 324 ? 13.264 21.341 -33.892 1 16.71 324 ILE B O 1
#

Organism: Saccoglossus kowalevskii (NCBI:txid10224)

Radius of gyration: 46.41 Å; Cα contacts (8 Å, |Δi|>4): 970; chains: 2; bounding box: 78×158×104 Å

Sequence (648 aa):
MTIYIDTLKDSQRRMTEIIVFKLEERINVVDTRLGVRIGTMAVVLTMCGIIIKAVEVLTGNTQNYALTLAKQTKALNKERKRVSTILYSLMPKSIARQLMQNSTVTAESFSEATIFLSDIVGFTRICSDSSPMQVVELLNHVYTTFDRRIDLYDVYKVETIGDAYMVVSGIPKPNGKRHASEIAIMSLDMVSCAESLVIPHKPGTKMTLRIGIHTGSVAAGIVGTKMPRYYLFGYSVRIASRMEATGLPNRIHLSEHTRDILKDIDCFVMKQRGEITITGKGRMATYWLLNRRNIGGSAFKQDVQEHLNLNVPDAGPANSQGLIMTIYIDTLKDSQRRMTEIIVFKLEERINVVDTRLGVRIGTMAVVLTMCGIIIKAVEVLTGNTQNYALTLAKQTKALNKERKRVSTILYSLMPKSIARQLMQNSTVTAESFSEATIFLSDIVGFTRICSDSSPMQVVELLNHVYTTFDRRIDLYDVYKVETIGDAYMVVSGIPKPNGKRHASEIAIMSLDMVSCAESLVIPHKPGTKMTLRIGIHTGSVAAGIVGTKMPRYYLFGYSVRIASRMEATGLPNRIHLSEHTRDILKDIDCFVMKQRGEITITGKGRMATYWLLNRRNIGGSAFKQDVQEHLNLNVPDAGPANSQGLI

Foldseek 3Di:
DVVVVVVVVVVVVVVVVVVVVVVVVVVVVVVVVVVVVVVVVVVVVVVVVVVVVVVVVVVVVVVVVVVVVVVVVVVVVVVVVVVLVVLCVQAPNVQSVCVVVVHDKDKDKDFKKKKKKKFKPCVVVVPVVDDPVLLVVQQVQLVVVLVVLLVVFQKAWADDDRRMTMIMHCPPPHDDLCRLVRNLVSLLVSLVVQQPDARPVDGPDGIWMQMFMEMGMWMWIWDDDPPTGIHIDDPRVVVRVVQRVPGDTSWYKYFPVSVVSVVVVVQWDKAWDAWDQDPPPGITTMIITDGTRPDDPDPPVPPVVVVVPPCPPPPPDPDPDDPD/DVVVVVVVVVVVVVVVVVVVVVVVVVVVVVVVVVVVVVVVVVVVVVVVVVVVVVVVVVVVVVVVVVVVVVVVVVVVVVVVVVVLVVLCVQAPNVQSVCVVVVHDKDKDKDFKKKKKKKFKPCVVVVPVVDDPVLLVVQQVQLVVVLVVLLVVFQKAWADDDRRMTMIMHCPPPHDDLCRLVRNLVSLLVSLVVQQPDARPVDGPDGIWMQMFMEMGMWMWIWDDDPPTGIHIDDPRVVVRVVQRVPGDTSWYKYFPVSVVSVVVVVQWDKAWDAWDQDPPPGITTMIITDGTRPDDPDPPVPPVVVVVPPCPPPPPDPDPDDPD

Nearest PDB structures (foldseek):
  9bcv-assembly1_B  TM=9.225E-01  e=2.761E-29  Homo sapiens
  9bcs-assembly1_A  TM=9.054E-01  e=9.841E-30  Homo sapiens
  9bcs-assembly1_B  TM=8.789E-01  e=3.117E-29  Homo sapiens
  9bco-assembly1_B  TM=8.767E-01  e=4.021E-25  Homo sapiens
  9bco-assembly1_A  TM=8.512E-01  e=2.076E-23  Homo sapiens